Protein AF-0000000083109567 (afdb_homodimer)

pLDDT: mean 86.84, std 12.12, range [40.5, 98.56]

Sequence (406 aa):
MLMEVAERLFATRGIEAVTLREIQQAAGQSNTSVIRYHFGSRDGLIRALISYRQASLGADRREMLTSMREEGKEADPRAVVWLLARPLANSIAAGEMFAPFLARLVEDPRARSEYWPDHVDDDWTQEKLEELVDAALQDLPGRIRRGRTFQLYVSLINTLAAAARSGHGLSEAQLHNYVDTWVGMLTAPVSYETRALIADDDDMLMEVAERLFATRGIEAVTLREIQQAAGQSNTSVIRYHFGSRDGLIRALISYRQASLGADRREMLTSMREEGKEADPRAVVWLLARPLANSIAAGEMFAPFLARLVEDPRARSEYWPDHVDDDWTQEKLEELVDAALQDLPGRIRRGRTFQLYVSLINTLAAAARSGHGLSEAQLHNYVDTWVGMLTAPVSYETRALIADDDD

Nearest PDB structures (foldseek):
  5fgl-assembly3_F  TM=7.789E-01  e=1.477E-04  Pseudomonas putida S16
  5fgl-assembly2_C  TM=7.084E-01  e=7.711E-05  Pseudomonas putida S16
  5fhp-assembly2_F  TM=7.593E-01  e=1.410E-04  Pseudomonas putida S16
  5d1r-assembly1_B  TM=5.651E-01  e=2.622E-03  Mycobacterium tuberculosis CDC1551
  6ho0-assembly1_A-2  TM=5.511E-01  e=1.330E-02  Mycobacterium tuberculosis H37Rv

InterPro domains:
  IPR001647 DNA-binding HTH domain, TetR-type [PF00440] (2-49)
  IPR009057 Homedomain-like superfamily [SSF46689] (2-66)

Secondary structure (DSSP, 8-state):
-HHHHHHHHHHHH-TTT--HHHHHHHTT-S-HHHHHHHHSSHHHHHHHHHHHHHHHHHHHHHHHHHHHHHTT-TT-HHHHHHHHHHHHHHHHHT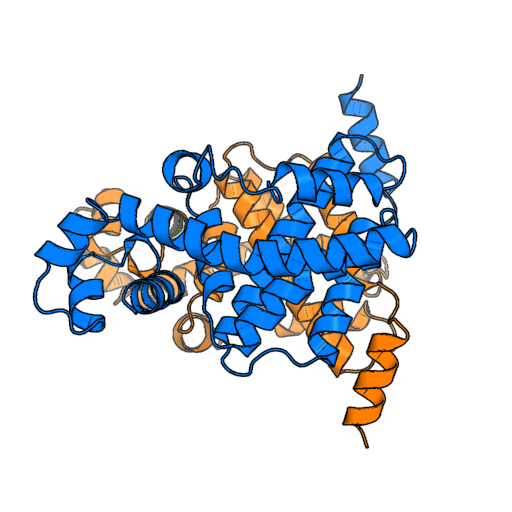T--HHHHHHHHHHSTTIIIIIS-TT---S--HHHHHHHHHHHS-S--HHHHHHHHHHHHHHHHHHHHHHHHHSS---HHHHHHHHHHHHHHHTPPPPHHHHHHHHHHH-/-HHHHHHHHHHHH-TTT--HHHHHHHTT---HHHHHHHHSSHHHHHHHHHHHHHHHHHHHHHHHHHHHHHTT-TT-HHHHHHHHHHHHHHHHHTT--HHHHHHHHHHSTTIIIIIS-TT---SS-HHHHHHHHHHHS-S--HHHHHHHHHHHHHHHHHHHHHHHHHSS---HHHHHHHHHHHHHHHTPPPPHHHHHHHHHHH-

Organism: NCBI:txid185642

Solvent-accessible surface area (backbone atoms only — not comparable to full-atom values): 21782 Å² total; per-residue (Å²): 105,62,61,59,47,41,38,45,45,31,34,72,62,31,66,86,62,55,50,65,67,57,40,29,56,74,53,69,42,85,57,63,61,54,54,40,69,74,33,61,44,67,65,40,42,50,31,50,44,51,52,56,52,47,52,57,45,40,55,54,40,51,56,52,49,52,53,32,53,75,68,68,32,58,53,34,44,58,53,46,50,45,57,65,45,49,54,56,51,49,38,37,73,70,69,46,42,57,46,31,30,48,44,52,38,73,68,34,84,56,27,78,74,70,40,51,66,87,64,63,77,52,81,72,33,76,61,49,55,47,49,40,52,49,54,30,37,72,95,62,57,68,72,57,47,52,52,45,52,50,46,48,52,51,29,52,37,45,46,51,14,51,34,48,71,67,69,79,52,76,53,70,41,56,50,41,46,52,48,31,22,52,37,19,26,64,68,30,67,81,45,70,69,29,51,58,46,49,59,55,66,79,98,104,61,60,58,47,39,38,44,46,30,35,73,61,31,66,84,63,56,51,66,66,56,41,29,57,74,53,67,43,87,56,63,60,56,54,39,69,75,33,63,43,66,65,39,42,52,30,50,47,50,52,54,53,47,51,57,45,40,55,54,42,50,56,50,49,51,54,31,54,76,69,67,34,57,53,33,44,59,55,47,51,45,56,64,45,50,54,54,51,51,38,37,73,71,69,45,41,58,46,32,30,49,44,51,37,72,68,33,85,56,25,77,75,68,38,51,65,89,64,63,76,52,81,74,34,75,62,49,55,47,48,41,53,50,54,30,36,74,95,63,57,68,72,57,48,52,52,44,53,49,48,49,53,50,28,52,37,46,44,51,14,51,35,48,71,68,67,78,52,76,53,71,43,55,50,41,46,51,47,32,21,51,36,19,25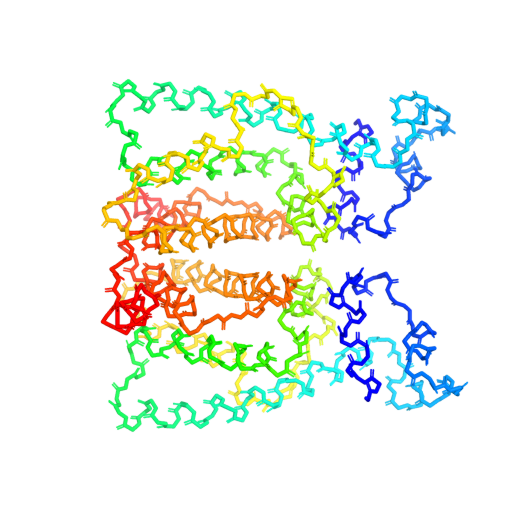,63,66,30,66,82,45,70,70,30,52,57,45,48,59,54,65,80,100

Structure (mmCIF, N/CA/C/O backbone):
data_AF-0000000083109567-model_v1
#
loop_
_entity.id
_entity.type
_entity.pdbx_description
1 polymer 'TetR family transcriptional regulator'
#
loop_
_atom_site.group_PDB
_atom_site.id
_atom_site.type_symbol
_atom_site.label_atom_id
_atom_site.label_alt_id
_atom_site.label_comp_id
_atom_site.label_asym_id
_atom_site.label_entity_id
_atom_site.label_seq_id
_atom_site.pdbx_PDB_ins_code
_atom_site.Cartn_x
_atom_site.Cartn_y
_atom_site.Cartn_z
_atom_site.occupancy
_atom_site.B_iso_or_equiv
_atom_site.auth_seq_id
_atom_site.auth_comp_id
_atom_site.auth_asym_id
_atom_site.auth_atom_id
_atom_site.pdbx_PDB_model_num
ATOM 1 N N . MET A 1 1 ? -23.188 12.992 8.203 1 82.56 1 MET A N 1
ATOM 2 C CA . MET A 1 1 ? -22.875 12.742 9.602 1 82.56 1 MET A CA 1
ATOM 3 C C . MET A 1 1 ? -21.422 13.102 9.914 1 82.56 1 MET A C 1
ATOM 5 O O . MET A 1 1 ? -20.578 13.109 9.016 1 82.56 1 MET A O 1
ATOM 9 N N . LEU A 1 2 ? -21.203 13.57 11.094 1 87.31 2 LEU A N 1
ATOM 10 C CA . LEU A 1 2 ? -19.906 14.055 11.562 1 87.31 2 LEU A CA 1
ATOM 11 C C . LEU A 1 2 ? -18.812 13.031 11.273 1 87.31 2 LEU A C 1
ATOM 13 O O . LEU A 1 2 ? -17.734 13.391 10.789 1 87.31 2 LEU A O 1
ATOM 17 N N . MET A 1 3 ? -19.203 11.82 11.445 1 90.31 3 MET A N 1
ATOM 18 C CA . MET A 1 3 ? -18.219 10.758 11.273 1 90.31 3 MET A CA 1
ATOM 19 C C . MET A 1 3 ? -17.797 10.625 9.812 1 90.31 3 MET A C 1
ATOM 21 O O . MET A 1 3 ? -16.625 10.391 9.516 1 90.31 3 MET A O 1
ATOM 25 N N . GLU A 1 4 ? -18.766 10.789 8.953 1 93.94 4 GLU A N 1
ATOM 26 C CA . GLU A 1 4 ? -18.469 10.688 7.523 1 93.94 4 GLU A CA 1
ATOM 27 C C . GLU A 1 4 ? -17.625 11.859 7.047 1 93.94 4 GLU A C 1
ATOM 29 O O . GLU A 1 4 ? -16.734 11.688 6.207 1 93.94 4 GLU A O 1
ATOM 34 N N . VAL A 1 5 ? -17.922 12.984 7.594 1 94.69 5 VAL A N 1
ATOM 35 C CA . VAL A 1 5 ? -17.141 14.172 7.277 1 94.69 5 VAL A CA 1
ATOM 36 C C . VAL A 1 5 ? -15.703 14 7.785 1 94.69 5 VAL A C 1
ATOM 38 O O . VAL A 1 5 ? -14.742 14.266 7.059 1 94.69 5 VAL A O 1
ATOM 41 N N . ALA A 1 6 ? -15.562 13.555 9.047 1 95.25 6 ALA A N 1
ATOM 42 C CA . ALA A 1 6 ? -14.242 13.289 9.633 1 95.25 6 ALA A CA 1
ATOM 43 C C . ALA A 1 6 ? -13.469 12.266 8.805 1 95.25 6 ALA A C 1
ATOM 45 O O . ALA A 1 6 ? -12.297 12.469 8.5 1 95.25 6 ALA A O 1
ATOM 46 N N . GLU A 1 7 ? -14.188 11.203 8.43 1 96.12 7 GLU A N 1
ATOM 47 C CA . GLU A 1 7 ? -13.586 10.148 7.613 1 96.12 7 GLU A CA 1
ATOM 48 C C . GLU A 1 7 ? -13 10.719 6.324 1 96.12 7 GLU A C 1
ATOM 50 O O . GLU A 1 7 ? -11.852 10.422 5.98 1 96.12 7 GLU A O 1
ATOM 55 N N . ARG A 1 8 ? -13.758 11.539 5.668 1 95.19 8 ARG A N 1
ATOM 56 C CA . ARG A 1 8 ? -13.328 12.117 4.398 1 95.19 8 ARG A CA 1
ATOM 57 C C . ARG A 1 8 ? -12.133 13.047 4.59 1 95.19 8 ARG A C 1
ATOM 59 O O . ARG A 1 8 ? -11.188 13.008 3.807 1 95.19 8 ARG A O 1
ATOM 66 N N . LEU A 1 9 ? -12.164 13.836 5.594 1 94.38 9 LEU A N 1
ATOM 67 C CA . LEU A 1 9 ? -11.07 14.773 5.855 1 94.38 9 LEU A CA 1
ATOM 68 C C . LEU A 1 9 ? -9.789 14.031 6.223 1 94.38 9 LEU A C 1
ATOM 70 O O . LEU A 1 9 ? -8.727 14.328 5.688 1 94.38 9 LEU A O 1
ATOM 74 N N . PHE A 1 10 ? -9.906 13.008 7.094 1 92.62 10 PHE A N 1
ATOM 75 C CA . PHE A 1 10 ? -8.742 12.203 7.473 1 92.62 10 PHE A CA 1
ATOM 76 C C . PHE A 1 10 ? -8.172 11.477 6.266 1 92.62 10 PHE A C 1
ATOM 78 O O . PHE A 1 10 ? -6.953 11.414 6.086 1 92.62 10 PHE A O 1
ATOM 85 N N . ALA A 1 11 ? -9.031 10.969 5.465 1 92.81 11 ALA A N 1
ATOM 86 C CA . ALA A 1 11 ? -8.625 10.188 4.297 1 92.81 11 ALA A CA 1
ATOM 87 C C . ALA A 1 11 ? -7.918 11.07 3.268 1 92.81 11 ALA A C 1
ATOM 89 O O . ALA A 1 11 ? -6.961 10.625 2.621 1 92.81 11 ALA A O 1
ATOM 90 N N . THR A 1 12 ? -8.375 12.305 3.121 1 89.81 12 THR A N 1
ATOM 91 C CA . THR A 1 12 ? -7.902 13.148 2.023 1 89.81 12 THR A CA 1
ATOM 92 C C . THR A 1 12 ? -6.719 14 2.463 1 89.81 12 THR A C 1
ATOM 94 O O . THR A 1 12 ? -5.77 14.195 1.7 1 89.81 12 THR A O 1
ATOM 97 N N . ARG A 1 13 ? -6.68 14.406 3.746 1 87.69 13 ARG A N 1
ATOM 98 C CA . ARG A 1 13 ? -5.676 15.375 4.168 1 87.69 13 ARG A CA 1
ATOM 99 C C . ARG A 1 13 ? -4.672 14.742 5.125 1 87.69 13 ARG A C 1
ATOM 101 O O . ARG A 1 13 ? -3.604 15.305 5.375 1 87.69 13 ARG A O 1
ATOM 108 N N . GLY A 1 14 ? -5.012 13.57 5.59 1 87.81 14 GLY A N 1
ATOM 109 C CA . GLY A 1 14 ? -4.164 12.945 6.59 1 87.81 14 GLY A CA 1
ATOM 110 C C . GLY A 1 14 ? -4.637 13.188 8.008 1 87.81 14 GLY A C 1
ATOM 111 O O . GLY A 1 14 ? -5.18 14.25 8.32 1 87.81 14 GLY A O 1
ATOM 112 N N . ILE A 1 15 ? -4.363 12.32 8.875 1 87.12 15 ILE A N 1
ATOM 113 C CA . ILE A 1 15 ? -4.859 12.312 10.25 1 87.12 15 ILE A CA 1
ATOM 114 C C . ILE A 1 15 ? -4.219 13.453 11.031 1 87.12 15 ILE A C 1
ATOM 116 O O . ILE A 1 15 ? -4.898 14.156 11.781 1 87.12 15 ILE A O 1
ATOM 120 N N . GLU A 1 16 ? -2.947 13.703 10.82 1 83.88 16 GLU A N 1
ATOM 121 C CA . GLU A 1 16 ? -2.223 14.711 11.586 1 83.88 16 GLU A CA 1
ATOM 122 C C . GLU A 1 16 ? -2.588 16.125 11.125 1 83.88 16 GLU A C 1
ATOM 124 O O . GLU A 1 16 ? -2.521 17.078 11.906 1 83.88 16 GLU A O 1
ATOM 129 N N . ALA A 1 17 ? -3.059 16.188 9.984 1 85.56 17 ALA A N 1
ATOM 130 C CA . ALA A 1 17 ? -3.262 17.516 9.383 1 85.56 17 ALA A CA 1
ATOM 131 C C . ALA A 1 17 ? -4.648 18.062 9.711 1 85.56 17 ALA A C 1
ATOM 133 O O . ALA A 1 17 ? -4.918 19.25 9.516 1 85.56 17 ALA A O 1
ATOM 134 N N . VAL A 1 18 ? -5.598 17.203 10.211 1 91.06 18 VAL A N 1
ATOM 135 C CA . VAL A 1 18 ? -6.992 17.594 10.391 1 91.06 18 VAL A CA 1
ATOM 136 C C . VAL A 1 18 ? -7.27 17.844 11.867 1 91.06 18 VAL A C 1
ATOM 138 O O . VAL A 1 18 ? -6.918 17.031 12.727 1 91.06 18 VAL A O 1
ATOM 141 N N . THR A 1 19 ? -7.891 18.969 12.164 1 90.44 19 THR A N 1
ATOM 142 C CA . THR A 1 19 ? -8.242 19.312 13.539 1 90.44 19 THR A CA 1
ATOM 143 C C . THR A 1 19 ? -9.727 19.078 13.797 1 90.44 19 THR A C 1
ATOM 145 O O . THR A 1 19 ? -10.516 18.953 12.859 1 90.44 19 THR A O 1
ATOM 148 N N . LEU A 1 20 ? -10.055 19.016 15.078 1 90.44 20 LEU A N 1
ATOM 149 C CA . LEU A 1 20 ? -11.453 18.859 15.469 1 90.44 20 LEU A CA 1
ATOM 150 C C . LEU A 1 20 ? -12.281 20.062 15 1 90.44 20 LEU A C 1
ATOM 152 O O . LEU A 1 20 ? -13.43 19.891 14.578 1 90.44 20 LEU A O 1
ATOM 156 N N . ARG A 1 21 ? -11.695 21.25 15.07 1 89.62 21 ARG A N 1
ATOM 157 C CA . ARG A 1 21 ? -12.375 22.469 14.641 1 89.62 21 ARG A CA 1
ATOM 158 C C . ARG A 1 21 ? -12.711 22.406 13.156 1 89.62 21 ARG A C 1
ATOM 160 O O . ARG A 1 21 ? -13.812 22.781 12.75 1 89.62 21 ARG A O 1
ATOM 167 N N . GLU A 1 22 ? -11.805 21.953 12.367 1 91.69 22 GLU A N 1
ATOM 168 C CA . GLU A 1 22 ? -12.023 21.828 10.93 1 91.69 22 GLU A CA 1
ATOM 169 C C . GLU A 1 22 ? -13.141 20.844 10.617 1 91.69 22 GLU A C 1
ATOM 171 O O . GLU A 1 22 ? -13.953 21.062 9.719 1 91.69 22 GLU A O 1
ATOM 176 N N . ILE A 1 23 ? -13.172 19.719 11.328 1 93.38 23 ILE A N 1
ATOM 177 C CA . ILE A 1 23 ? -14.211 18.703 11.141 1 93.38 23 ILE A CA 1
ATOM 178 C C . ILE A 1 23 ? -15.57 19.297 11.492 1 93.38 23 ILE A C 1
ATOM 180 O O . ILE A 1 23 ? -16.547 19.109 10.758 1 93.38 23 ILE A O 1
ATOM 184 N N . GLN A 1 24 ? -15.578 20.016 12.516 1 90.5 24 GLN A N 1
ATOM 185 C CA . GLN A 1 24 ? -16.797 20.656 12.969 1 90.5 24 GLN A CA 1
ATOM 186 C C . GLN A 1 24 ? -17.328 21.641 11.922 1 90.5 24 GLN A C 1
ATOM 188 O O . GLN A 1 24 ? -18.516 21.656 11.609 1 90.5 24 GLN A O 1
ATOM 193 N N . GLN A 1 25 ? -16.438 22.422 11.477 1 91.62 25 GLN A N 1
ATOM 194 C CA . GLN A 1 25 ? -16.797 23.422 10.477 1 91.62 25 GLN A CA 1
ATOM 195 C C . GLN A 1 25 ? -17.297 22.766 9.195 1 91.62 25 GLN A C 1
ATOM 197 O O . GLN A 1 25 ? -18.312 23.172 8.648 1 91.62 25 GLN A O 1
ATOM 202 N N . ALA A 1 26 ? -16.656 21.797 8.836 1 92.56 26 ALA A N 1
ATOM 203 C CA . ALA A 1 26 ? -17.016 21.109 7.605 1 92.56 26 ALA A CA 1
ATOM 204 C C . ALA A 1 26 ? -18.359 20.375 7.762 1 92.56 26 ALA A C 1
ATOM 206 O O . ALA A 1 26 ? -19.094 20.219 6.789 1 92.56 26 ALA A O 1
ATOM 207 N N . ALA A 1 27 ? -18.625 19.922 8.969 1 91.38 27 ALA A N 1
ATOM 208 C CA . ALA A 1 27 ? -19.859 19.203 9.242 1 91.38 27 ALA A CA 1
ATOM 209 C C . ALA A 1 27 ? -21.016 20.156 9.461 1 91.38 27 ALA A C 1
ATOM 211 O O . ALA A 1 27 ? -22.156 19.734 9.633 1 91.38 27 ALA A O 1
ATOM 212 N N . GLY A 1 28 ? -20.703 21.406 9.445 1 88 28 GLY A N 1
ATOM 213 C CA . GLY A 1 28 ? -21.734 22.406 9.664 1 88 28 GLY A CA 1
ATOM 214 C C . GLY A 1 28 ? -22.234 22.438 11.094 1 88 28 GLY A C 1
ATOM 215 O O . GLY A 1 28 ? -23.406 22.75 11.344 1 88 28 GLY A O 1
ATOM 216 N N . GLN A 1 29 ? -21.438 21.938 11.883 1 78.81 29 GLN A N 1
ATOM 217 C CA . GLN A 1 29 ? -21.812 21.938 13.289 1 78.81 29 GLN A CA 1
ATOM 218 C C . GLN A 1 29 ? -21.312 23.203 13.992 1 78.81 29 GLN A C 1
ATOM 220 O O . GLN A 1 29 ? -20.125 23.531 13.906 1 78.81 29 GLN A O 1
ATOM 225 N N . SER A 1 30 ? -22.156 23.906 14.398 1 68.12 30 SER A N 1
ATOM 226 C CA . SER A 1 30 ? -21.797 25.188 15 1 68.12 30 SER A CA 1
ATOM 227 C C . SER A 1 30 ? -21.25 25 16.406 1 68.12 30 SER A C 1
ATOM 229 O O . SER A 1 30 ? -20.484 25.828 16.891 1 68.12 30 SER A O 1
ATOM 231 N N . ASN A 1 31 ? -21.656 23.891 16.984 1 67.19 31 ASN A N 1
ATOM 232 C CA . ASN A 1 31 ? -21.281 23.766 18.391 1 67.19 31 ASN A CA 1
ATOM 233 C C . ASN A 1 31 ? -20.203 22.703 18.594 1 67.19 31 ASN A C 1
ATOM 235 O O . ASN A 1 31 ? -20.469 21.516 18.5 1 67.19 31 ASN A O 1
ATOM 239 N N . THR A 1 32 ? -18.969 23.109 18.75 1 64.12 32 THR A N 1
ATOM 240 C CA . THR A 1 32 ? -17.828 22.25 19.016 1 64.12 32 THR A CA 1
ATOM 241 C C . THR A 1 32 ? -18.062 21.391 20.266 1 64.12 32 THR A C 1
ATOM 243 O O . THR A 1 32 ? -17.516 20.297 20.391 1 64.12 32 THR A O 1
ATOM 246 N N . SER A 1 33 ? -18.906 21.922 21.016 1 71.62 33 SER A N 1
ATOM 247 C CA . SER A 1 33 ? -19.156 21.25 22.297 1 71.62 33 SER A CA 1
ATOM 248 C C . SER A 1 33 ? -19.797 19.891 22.078 1 71.62 33 SER A C 1
ATOM 250 O O . SER A 1 33 ? -19.609 18.984 22.891 1 71.62 33 SER A O 1
ATOM 252 N N . VAL A 1 34 ? -20.359 19.797 21.031 1 73.94 34 VAL A N 1
ATOM 253 C CA . VAL A 1 34 ? -21.078 18.562 20.781 1 73.94 34 VAL A CA 1
ATOM 254 C C . VAL A 1 34 ? -20.078 17.438 20.469 1 73.94 34 VAL A C 1
ATOM 256 O O . VAL A 1 34 ? -20.203 16.328 21 1 73.94 34 VAL A O 1
ATOM 259 N N . ILE A 1 35 ? -19.047 17.688 19.734 1 77.44 35 ILE A N 1
ATOM 260 C CA . ILE A 1 35 ? -18.047 16.688 19.375 1 77.44 35 ILE A CA 1
ATOM 261 C C . ILE A 1 35 ? -17.234 16.312 20.609 1 77.44 35 ILE A C 1
ATOM 263 O O . ILE A 1 35 ? -16.984 15.133 20.875 1 77.44 35 ILE A O 1
ATOM 267 N N . ARG A 1 36 ? -16.875 17.359 21.297 1 80.12 36 ARG A N 1
ATOM 268 C CA . ARG A 1 36 ? -16.125 17.109 22.516 1 80.12 36 ARG A CA 1
ATOM 269 C C . ARG A 1 36 ? -16.953 16.312 23.531 1 80.12 36 ARG A C 1
ATOM 271 O O . ARG A 1 36 ? -16.406 15.469 24.234 1 80.12 36 ARG A O 1
ATOM 278 N N . TYR A 1 37 ? -18.125 16.641 23.562 1 82.12 37 TYR A N 1
ATOM 279 C CA . TYR A 1 37 ? -19.016 15.969 24.5 1 82.12 37 TYR A CA 1
ATOM 280 C C . TYR A 1 37 ? -19.203 14.5 24.125 1 82.12 37 TYR A C 1
ATOM 282 O O . TYR A 1 37 ? -19.141 13.625 24.984 1 82.12 37 TYR A O 1
ATOM 290 N N . HIS A 1 38 ? -19.266 14.289 22.875 1 85.5 38 HIS A N 1
ATOM 291 C CA . HIS A 1 38 ? -19.594 12.938 22.438 1 85.5 38 HIS A CA 1
ATOM 292 C C . HIS A 1 38 ? -18.328 12.078 22.312 1 85.5 38 HIS A C 1
ATOM 294 O O . HIS A 1 38 ? -18.344 10.898 22.641 1 85.5 38 HIS A O 1
ATOM 300 N N . PHE A 1 39 ? -17.203 12.758 21.891 1 89.56 39 PHE A N 1
ATOM 301 C CA . PHE A 1 39 ? -16.031 11.945 21.578 1 89.56 39 PHE A CA 1
ATOM 302 C C . PHE A 1 39 ? -14.867 12.281 22.484 1 89.56 39 PHE A C 1
ATOM 304 O O . PHE A 1 39 ? -13.906 11.516 22.594 1 89.56 39 PHE A O 1
ATOM 311 N N . GLY A 1 40 ? -14.984 13.422 23.188 1 86.75 40 GLY A N 1
ATOM 312 C CA . GLY A 1 40 ? -13.945 13.852 24.109 1 86.75 40 GLY A CA 1
ATOM 313 C C . GLY A 1 40 ? -12.758 14.477 23.422 1 86.75 40 GLY A C 1
ATOM 314 O O . GLY A 1 40 ? -12.406 15.633 23.688 1 86.75 40 GLY A O 1
ATOM 315 N N . SER A 1 41 ? -12.117 13.719 22.562 1 88.81 41 SER A N 1
ATOM 316 C CA . SER A 1 41 ? -10.898 14.164 21.891 1 88.81 41 SER A CA 1
ATOM 317 C C . SER A 1 41 ? -10.883 13.711 20.422 1 88.81 41 SER A C 1
ATOM 319 O O . SER A 1 41 ? -11.758 12.953 20 1 88.81 41 SER A O 1
ATOM 321 N N . ARG A 1 42 ? -9.961 14.25 19.703 1 89.38 42 ARG A N 1
ATOM 322 C CA . ARG A 1 42 ? -9.766 13.828 18.312 1 89.38 42 ARG A CA 1
ATOM 323 C C . ARG A 1 42 ? -9.484 12.328 18.234 1 89.38 42 ARG A C 1
ATOM 325 O O . ARG A 1 42 ? -10 11.648 17.359 1 89.38 42 ARG A O 1
ATOM 332 N N . ASP A 1 43 ? -8.703 11.875 19.219 1 88.69 43 ASP A N 1
ATOM 333 C CA . ASP A 1 43 ? -8.422 10.445 19.281 1 88.69 43 ASP A CA 1
ATOM 334 C C . ASP A 1 43 ? -9.688 9.641 19.547 1 88.69 43 ASP A C 1
ATOM 336 O O . ASP A 1 43 ? -9.883 8.57 18.969 1 88.69 43 ASP A O 1
ATOM 340 N N . GLY A 1 44 ? -10.422 10.141 20.406 1 89.81 44 GLY A N 1
ATOM 341 C CA . GLY A 1 44 ? -11.695 9.5 20.672 1 89.81 44 GLY A CA 1
ATOM 342 C C . GLY A 1 44 ? -12.578 9.414 19.438 1 89.81 44 GLY A C 1
ATOM 343 O O . GLY A 1 44 ? -13.258 8.406 19.219 1 89.81 44 GLY A O 1
ATOM 344 N N . LEU A 1 45 ? -12.648 10.5 18.656 1 91.81 45 LEU A N 1
ATOM 345 C CA . LEU A 1 45 ? -13.406 10.516 17.406 1 91.81 45 LEU A CA 1
ATOM 346 C C . LEU A 1 45 ? -12.867 9.477 16.438 1 91.81 45 LEU A C 1
ATOM 348 O O . LEU A 1 45 ? -13.641 8.773 15.773 1 91.81 45 LEU A O 1
ATOM 352 N N . ILE A 1 46 ? -11.562 9.344 16.328 1 91.31 46 ILE A N 1
ATOM 353 C CA . ILE A 1 46 ? -10.922 8.383 15.438 1 91.31 46 ILE A CA 1
ATOM 354 C C . ILE A 1 46 ? -11.305 6.965 15.852 1 91.31 46 ILE A C 1
ATOM 356 O O . ILE A 1 46 ? -11.695 6.152 15.008 1 91.31 46 ILE A O 1
ATOM 360 N N . ARG A 1 47 ? -11.234 6.68 17.094 1 89.31 47 ARG A N 1
ATOM 361 C CA . ARG A 1 47 ? -11.609 5.359 17.594 1 89.31 47 ARG A CA 1
ATOM 362 C C . ARG A 1 47 ? -13.07 5.051 17.281 1 89.31 47 ARG A C 1
ATOM 364 O O . ARG A 1 47 ? -13.398 3.934 16.875 1 89.31 47 ARG A O 1
ATOM 371 N N . ALA A 1 48 ? -13.906 6.043 17.469 1 90.06 48 ALA A N 1
ATOM 372 C CA . ALA A 1 48 ? -15.328 5.871 17.188 1 90.06 48 ALA A CA 1
ATOM 373 C C . ALA A 1 48 ? -15.562 5.605 15.703 1 90.06 48 ALA A C 1
ATOM 375 O O . ALA A 1 48 ? -16.406 4.781 15.336 1 90.06 48 ALA A O 1
ATOM 376 N N . LEU A 1 49 ? -14.852 6.297 14.875 1 91.56 49 LEU A N 1
ATOM 377 C CA . LEU A 1 49 ? -14.945 6.125 13.43 1 91.56 49 LEU A CA 1
ATOM 378 C C . LEU A 1 49 ? -14.531 4.719 13.016 1 91.56 49 LEU A C 1
ATOM 380 O O . LEU A 1 49 ? -15.211 4.078 12.211 1 91.56 49 LEU A O 1
ATOM 384 N N . ILE A 1 50 ? -13.453 4.219 13.57 1 89.88 50 ILE A N 1
ATOM 385 C CA . ILE A 1 50 ? -12.977 2.867 13.281 1 89.88 50 ILE A CA 1
ATOM 386 C C . ILE A 1 50 ? -14.039 1.85 13.695 1 89.88 50 ILE A C 1
ATOM 388 O O . ILE A 1 50 ? -14.391 0.965 12.914 1 89.88 50 ILE A O 1
ATOM 392 N N . SER A 1 51 ? -14.523 2.027 14.867 1 87.56 51 SER A N 1
ATOM 393 C CA . SER A 1 51 ? -15.539 1.112 15.383 1 87.56 51 SER A CA 1
ATOM 394 C C . SER A 1 51 ? -16.781 1.109 14.492 1 87.56 51 SER A C 1
ATOM 396 O O . SER A 1 51 ? -17.328 0.049 14.188 1 87.56 51 SER A O 1
ATOM 398 N N . TYR A 1 52 ? -17.188 2.264 14.117 1 88.31 52 TYR A N 1
ATOM 399 C CA . TYR A 1 52 ? -18.375 2.436 13.281 1 88.31 52 TYR A CA 1
ATOM 400 C C . TYR A 1 52 ? -18.203 1.713 11.945 1 88.31 52 TYR A C 1
ATOM 402 O O . TYR A 1 52 ? -19.078 0.938 11.539 1 88.31 52 TYR A O 1
ATOM 410 N N . ARG A 1 53 ? -17.156 1.907 11.273 1 90.88 53 ARG A N 1
ATOM 411 C CA . ARG A 1 53 ? -16.906 1.305 9.969 1 90.88 53 ARG A CA 1
ATOM 412 C C . ARG A 1 53 ? -16.641 -0.19 10.094 1 90.88 53 ARG A C 1
ATOM 414 O O . ARG A 1 53 ? -17.062 -0.98 9.258 1 90.88 53 ARG A O 1
ATOM 421 N N . GLN A 1 54 ? -15.914 -0.562 11.117 1 86.69 54 GLN A N 1
ATOM 422 C CA . GLN A 1 54 ? -15.641 -1.979 11.344 1 86.69 54 GLN A CA 1
ATOM 423 C C . GLN A 1 54 ? -16.938 -2.756 11.578 1 86.69 54 GLN A C 1
ATOM 425 O O . GLN A 1 54 ? -17.047 -3.912 11.172 1 86.69 54 GLN A O 1
ATOM 430 N N . ALA A 1 55 ? -17.859 -2.139 12.266 1 86.25 55 ALA A N 1
ATOM 431 C CA . ALA A 1 55 ? -19.141 -2.787 12.508 1 86.25 55 ALA A CA 1
ATOM 432 C C . ALA A 1 55 ? -19.859 -3.086 11.195 1 86.25 55 ALA A C 1
ATOM 434 O O . ALA A 1 55 ? -20.406 -4.18 11.016 1 86.25 55 ALA A O 1
ATOM 435 N N . SER A 1 56 ? -19.875 -2.098 10.312 1 87.62 56 SER A N 1
ATOM 436 C CA . SER A 1 56 ? -20.531 -2.283 9.023 1 87.62 56 SER A CA 1
ATOM 437 C C . SER A 1 56 ? -19.828 -3.344 8.188 1 87.62 56 SER A C 1
ATOM 439 O O . SER A 1 56 ? -20.469 -4.234 7.629 1 87.62 56 SER A O 1
ATOM 441 N N . LEU A 1 57 ? -18.547 -3.332 8.133 1 89 57 LEU A N 1
ATOM 442 C CA . LEU A 1 57 ? -17.75 -4.316 7.398 1 89 57 LEU A CA 1
ATOM 443 C C . LEU A 1 57 ? -17.906 -5.707 8.008 1 89 57 LEU A C 1
ATOM 445 O O . LEU A 1 57 ? -17.984 -6.703 7.285 1 89 57 LEU A O 1
ATOM 449 N N . GLY A 1 58 ? -17.938 -5.688 9.328 1 85.69 58 GLY A N 1
ATOM 450 C CA . GLY A 1 58 ? -18.047 -6.949 10.039 1 85.69 58 GLY A CA 1
ATOM 451 C C . GLY A 1 58 ? -19.344 -7.691 9.727 1 85.69 58 GLY A C 1
ATOM 452 O O . GLY A 1 58 ? -19.344 -8.922 9.602 1 85.69 58 GLY A O 1
ATOM 453 N N . ALA A 1 59 ? -20.422 -6.98 9.625 1 87.75 59 ALA A N 1
ATOM 454 C CA . ALA A 1 59 ? -21.703 -7.598 9.289 1 87.75 59 ALA A CA 1
ATOM 455 C C . ALA A 1 59 ? -21.641 -8.273 7.918 1 87.75 59 ALA A C 1
ATOM 457 O O . ALA A 1 59 ? -22.078 -9.414 7.762 1 87.75 59 ALA A O 1
ATOM 458 N N . ASP A 1 60 ? -21.047 -7.562 6.918 1 89.44 60 ASP A N 1
ATOM 459 C CA . ASP A 1 60 ? -20.875 -8.117 5.582 1 89.44 60 ASP A CA 1
ATOM 460 C C . ASP A 1 60 ? -20 -9.375 5.617 1 89.44 60 ASP A C 1
ATOM 462 O O . ASP A 1 60 ? -20.328 -10.383 4.996 1 89.44 60 ASP A O 1
ATOM 466 N N . ARG A 1 61 ? -18.969 -9.344 6.391 1 90.19 61 ARG A N 1
ATOM 467 C CA . ARG A 1 61 ? -18 -10.438 6.441 1 90.19 61 ARG A CA 1
ATOM 468 C C . ARG A 1 61 ? -18.609 -11.656 7.137 1 90.19 61 ARG A C 1
ATOM 470 O O . ARG A 1 61 ? -18.312 -12.797 6.766 1 90.19 61 ARG A O 1
ATOM 477 N N . ARG A 1 62 ? -19.391 -11.367 8.117 1 88.81 62 ARG A N 1
ATOM 478 C CA . ARG A 1 62 ? -20.031 -12.469 8.82 1 88.81 62 ARG A CA 1
ATOM 479 C C . ARG A 1 62 ? -20.953 -13.258 7.883 1 88.81 62 ARG A C 1
ATOM 481 O O . ARG A 1 62 ? -20.938 -14.484 7.887 1 88.81 62 ARG A O 1
ATOM 488 N N . GLU A 1 63 ? -21.703 -12.562 7.168 1 92.06 63 GLU A N 1
ATOM 489 C CA . GLU A 1 63 ? -22.578 -13.211 6.203 1 92.06 63 GLU A CA 1
ATOM 490 C C . GLU A 1 63 ? -21.781 -13.992 5.164 1 92.06 63 GLU A C 1
ATOM 492 O O . GLU A 1 63 ? -22.109 -15.133 4.848 1 92.06 63 GLU A O 1
ATOM 497 N N . MET A 1 64 ? -20.734 -13.438 4.688 1 92.69 64 MET A N 1
ATOM 498 C CA . MET A 1 64 ? -19.891 -14.07 3.682 1 92.69 64 MET A CA 1
ATOM 499 C C . MET A 1 64 ? -19.188 -15.297 4.258 1 92.69 64 MET A C 1
ATOM 501 O O . MET A 1 64 ? -19.047 -16.312 3.582 1 92.69 64 MET A O 1
ATOM 505 N N . LEU A 1 65 ? -18.766 -15.156 5.48 1 89.81 65 LEU A N 1
ATOM 506 C CA . LEU A 1 65 ? -18.062 -16.266 6.137 1 89.81 65 LEU A CA 1
ATOM 507 C C . LEU A 1 65 ? -19 -17.453 6.34 1 89.81 65 LEU A C 1
ATOM 509 O O . LEU A 1 65 ? -18.594 -18.594 6.172 1 89.81 65 LEU A O 1
ATOM 513 N N . THR A 1 66 ? -20.219 -17.141 6.727 1 92.56 66 THR A N 1
ATOM 514 C CA . THR A 1 66 ? -21.203 -18.203 6.891 1 92.56 66 THR A CA 1
ATOM 515 C C . THR A 1 66 ? -21.391 -18.984 5.59 1 92.56 66 THR A C 1
ATOM 517 O O . THR A 1 66 ? -21.344 -20.219 5.582 1 92.56 66 THR A O 1
ATOM 520 N N . SER A 1 67 ? -21.531 -18.266 4.535 1 94.12 67 SER A N 1
ATOM 521 C CA . SER A 1 67 ? -21.688 -18.891 3.227 1 94.12 67 SER A CA 1
ATOM 522 C C . SER A 1 67 ? -20.438 -19.688 2.85 1 94.12 67 SER A C 1
ATOM 524 O O . SER A 1 67 ? -20.547 -20.797 2.322 1 94.12 67 SER A O 1
ATOM 526 N N . MET A 1 68 ? -19.297 -19.141 3.131 1 92.38 68 MET A N 1
ATOM 527 C CA . MET A 1 68 ? -18.016 -19.797 2.85 1 92.38 68 MET A CA 1
ATOM 528 C C . MET A 1 68 ? -17.922 -21.125 3.578 1 92.38 68 MET A C 1
ATOM 530 O O . MET A 1 68 ? -17.453 -22.109 3.006 1 92.38 68 MET A O 1
ATOM 534 N N . ARG A 1 69 ? -18.312 -21.109 4.785 1 91.31 69 ARG A N 1
ATOM 535 C CA . ARG A 1 69 ? -18.266 -22.328 5.598 1 91.31 69 ARG A CA 1
ATOM 536 C C . ARG A 1 69 ? -19.25 -23.375 5.09 1 91.31 69 ARG A C 1
ATOM 538 O O . ARG A 1 69 ? -18.922 -24.547 5.008 1 91.31 69 ARG A O 1
ATOM 545 N N . GLU A 1 70 ? -20.406 -22.969 4.75 1 95.5 70 GLU A N 1
ATOM 546 C CA . GLU A 1 70 ? -21.422 -23.859 4.215 1 95.5 70 GLU A CA 1
ATOM 547 C C . GLU A 1 70 ? -20.953 -24.516 2.922 1 95.5 70 GLU A C 1
ATOM 549 O O . GLU A 1 70 ? -21.297 -25.672 2.65 1 95.5 70 GLU A O 1
ATOM 554 N N . GLU A 1 71 ? -20.141 -23.844 2.203 1 95.62 71 GLU A N 1
ATOM 555 C CA . GLU A 1 71 ? -19.656 -24.344 0.921 1 95.62 71 GLU A CA 1
ATOM 556 C C . GLU A 1 71 ? -18.328 -25.062 1.085 1 95.62 71 GLU A C 1
ATOM 558 O O . GLU A 1 71 ? -17.781 -25.594 0.116 1 95.62 71 GLU A O 1
ATOM 563 N N . GLY A 1 72 ? -17.75 -25.094 2.295 1 91.94 72 GLY A N 1
ATOM 564 C CA . GLY A 1 72 ? -16.469 -25.75 2.566 1 91.94 72 GLY A CA 1
ATOM 565 C C . GLY A 1 72 ? -15.297 -25.047 1.91 1 91.94 72 GLY A C 1
ATOM 566 O O . GLY A 1 72 ? -14.352 -25.688 1.468 1 91.94 72 GLY A O 1
ATOM 567 N N . LYS A 1 73 ? -15.359 -23.703 1.839 1 92.69 73 LYS A N 1
ATOM 568 C CA . LYS A 1 73 ? -14.367 -22.953 1.073 1 92.69 73 LYS A CA 1
ATOM 569 C C . LYS A 1 73 ? -13.438 -22.172 1.995 1 92.69 73 LYS A C 1
ATOM 571 O O . LYS A 1 73 ? -12.773 -21.234 1.561 1 92.69 73 LYS A O 1
ATOM 576 N N . GLU A 1 74 ? -13.359 -22.578 3.25 1 87.88 74 GLU A N 1
ATOM 577 C CA . GLU A 1 74 ? -12.555 -21.844 4.219 1 87.88 74 GLU A CA 1
ATOM 578 C C . GLU A 1 74 ? -11.062 -21.953 3.898 1 87.88 74 GLU A C 1
ATOM 580 O O . GLU A 1 74 ? -10.281 -21.078 4.266 1 87.88 74 GLU A O 1
ATOM 585 N N . ALA A 1 75 ? -10.688 -23.016 3.201 1 89.94 75 ALA A N 1
ATOM 586 C CA . ALA A 1 75 ? -9.273 -23.203 2.867 1 89.94 75 ALA A CA 1
ATOM 587 C C . ALA A 1 75 ? -8.984 -22.766 1.434 1 89.94 75 ALA A C 1
ATOM 589 O O . ALA A 1 75 ? -7.883 -22.969 0.928 1 89.94 75 ALA A O 1
ATOM 590 N N . ASP A 1 76 ? -9.969 -22.219 0.782 1 94.25 76 ASP A N 1
ATOM 591 C CA . ASP A 1 76 ? -9.805 -21.703 -0.577 1 94.25 76 ASP A CA 1
ATOM 592 C C . ASP A 1 76 ? -9.227 -20.297 -0.569 1 94.25 76 ASP A C 1
ATOM 594 O O . ASP A 1 76 ? -9.898 -19.344 -0.152 1 94.25 76 ASP A O 1
ATOM 598 N N . PRO A 1 77 ? -8.031 -20.156 -1.08 1 95.56 77 PRO A N 1
ATOM 599 C CA . PRO A 1 77 ? -7.395 -18.828 -1.053 1 95.56 77 PRO A CA 1
ATOM 600 C C . PRO A 1 77 ? -8.242 -17.766 -1.728 1 95.56 77 PRO A C 1
ATOM 602 O O . PRO A 1 77 ? -8.258 -16.609 -1.278 1 95.56 77 PRO A O 1
ATOM 605 N N . ARG A 1 78 ? -8.914 -18.125 -2.777 1 96.94 78 ARG A N 1
ATOM 606 C CA . ARG A 1 78 ? -9.719 -17.125 -3.469 1 96.94 78 ARG A CA 1
ATOM 607 C C . ARG A 1 78 ? -10.898 -16.672 -2.609 1 96.94 78 ARG A C 1
ATOM 609 O O . ARG A 1 78 ? -11.227 -15.492 -2.564 1 96.94 78 ARG A O 1
ATOM 616 N N . ALA A 1 79 ? -11.523 -17.609 -1.994 1 96 79 ALA A N 1
ATOM 617 C CA . ALA A 1 79 ? -12.633 -17.281 -1.108 1 96 79 ALA A CA 1
ATOM 618 C C . ALA A 1 79 ? -12.172 -16.375 0.027 1 96 79 ALA A C 1
ATOM 620 O O . ALA A 1 79 ? -12.859 -15.414 0.388 1 96 79 ALA A O 1
ATOM 621 N N . VAL A 1 80 ? -11.039 -16.641 0.57 1 94.69 80 VAL A N 1
ATOM 622 C CA . VAL A 1 80 ? -10.484 -15.852 1.669 1 94.69 80 VAL A CA 1
ATOM 623 C C . VAL A 1 80 ? -10.18 -14.438 1.188 1 94.69 80 VAL A C 1
ATOM 625 O O . VAL A 1 80 ? -10.57 -13.461 1.832 1 94.69 80 VAL A O 1
ATOM 628 N N . VAL A 1 81 ? -9.531 -14.312 0.055 1 96.81 81 VAL A N 1
ATOM 629 C CA . VAL A 1 81 ? -9.195 -13 -0.496 1 96.81 81 VAL A CA 1
ATOM 630 C C . VAL A 1 81 ? -10.469 -12.227 -0.8 1 96.81 81 VAL A C 1
ATOM 632 O O . VAL A 1 81 ? -10.555 -11.023 -0.531 1 96.81 81 VAL A O 1
ATOM 635 N N . TRP A 1 82 ? -11.414 -12.938 -1.391 1 96.94 82 TRP A N 1
ATOM 636 C CA . TRP A 1 82 ? -12.688 -12.297 -1.719 1 96.94 82 TRP A CA 1
ATOM 637 C C . TRP A 1 82 ? -13.359 -11.75 -0.466 1 96.94 82 TRP A C 1
ATOM 639 O O . TRP A 1 82 ? -13.883 -10.633 -0.473 1 96.94 82 TRP A O 1
ATOM 649 N N . LEU A 1 83 ? -13.328 -12.453 0.575 1 94.44 83 LEU A N 1
ATOM 650 C CA . LEU A 1 83 ? -13.906 -12.055 1.854 1 94.44 83 LEU A CA 1
ATOM 651 C C . LEU A 1 83 ? -13.242 -10.781 2.371 1 94.44 83 LEU A C 1
ATOM 653 O O . LEU A 1 83 ? -13.906 -9.93 2.973 1 94.44 83 LEU A O 1
ATOM 657 N N . LEU A 1 84 ? -12.023 -10.656 2.184 1 94.06 84 LEU A N 1
ATOM 658 C CA . LEU A 1 84 ? -11.273 -9.492 2.646 1 94.06 84 LEU A CA 1
ATOM 659 C C . LEU A 1 84 ? -11.508 -8.297 1.734 1 94.06 84 LEU A C 1
ATOM 661 O O . LEU A 1 84 ? -11.617 -7.16 2.207 1 94.06 84 LEU A O 1
ATOM 665 N N . ALA A 1 85 ? -11.672 -8.516 0.441 1 96.81 85 ALA A N 1
ATOM 666 C CA . ALA A 1 85 ? -11.656 -7.449 -0.56 1 96.81 85 ALA A CA 1
ATOM 667 C C . ALA A 1 85 ? -13.062 -6.914 -0.816 1 96.81 85 ALA A C 1
ATOM 669 O O . ALA A 1 85 ? -13.258 -5.703 -0.935 1 96.81 85 ALA A O 1
ATOM 670 N N . ARG A 1 86 ? -14.023 -7.758 -0.908 1 97.25 86 ARG A N 1
ATOM 671 C CA . ARG A 1 86 ? -15.344 -7.41 -1.422 1 97.25 86 ARG A CA 1
ATOM 672 C C . ARG A 1 86 ? -16.031 -6.379 -0.528 1 97.25 86 ARG A C 1
ATOM 674 O O . ARG A 1 86 ? -16.562 -5.383 -1.018 1 97.25 86 ARG A O 1
ATOM 681 N N . PRO A 1 87 ? -16 -6.535 0.802 1 95.31 87 PRO A N 1
ATOM 682 C CA . PRO A 1 87 ? -16.656 -5.531 1.643 1 95.31 87 PRO A CA 1
ATOM 683 C C . PRO A 1 87 ? -16.047 -4.141 1.492 1 95.31 87 PRO A C 1
ATOM 685 O O . PRO A 1 87 ? -16.766 -3.141 1.521 1 95.31 87 PRO A O 1
ATOM 688 N N . LEU A 1 88 ? -14.758 -4.109 1.36 1 95.69 88 LEU A N 1
ATOM 689 C CA . LEU A 1 88 ? -14.102 -2.822 1.153 1 95.69 88 LEU A CA 1
ATOM 690 C C . LEU A 1 88 ? -14.461 -2.24 -0.21 1 95.69 88 LEU A C 1
ATOM 692 O O . LEU A 1 88 ? -14.672 -1.032 -0.338 1 95.69 88 LEU A O 1
ATOM 696 N N . ALA A 1 89 ? -14.5 -3.117 -1.201 1 96.88 89 ALA A N 1
ATOM 697 C CA . ALA A 1 89 ? -14.93 -2.664 -2.523 1 96.88 89 ALA A CA 1
ATOM 698 C C . ALA A 1 89 ? -16.359 -2.121 -2.484 1 96.88 89 ALA A C 1
ATOM 700 O O . ALA A 1 89 ? -16.656 -1.115 -3.131 1 96.88 89 ALA A O 1
ATOM 701 N N . ASN A 1 90 ? -17.234 -2.758 -1.731 1 96.25 90 ASN A N 1
ATOM 702 C CA . ASN A 1 90 ? -18.594 -2.27 -1.557 1 96.25 90 ASN A CA 1
ATOM 703 C C . ASN A 1 90 ? -18.625 -0.894 -0.897 1 96.25 90 ASN A C 1
ATOM 705 O O . ASN A 1 90 ? -19.406 -0.03 -1.283 1 96.25 90 ASN A O 1
ATOM 709 N N . SER A 1 91 ? -17.781 -0.791 0.066 1 94.38 91 SER A N 1
ATOM 710 C CA . SER A 1 91 ? -17.672 0.499 0.74 1 94.38 91 SER A CA 1
ATOM 711 C C . SER A 1 91 ? -17.266 1.599 -0.238 1 94.38 91 SER A C 1
ATOM 713 O O . SER A 1 91 ? -17.812 2.703 -0.196 1 94.38 91 SER A O 1
ATOM 715 N N . ILE A 1 92 ? -16.359 1.344 -1.108 1 95.75 92 ILE A N 1
ATOM 716 C CA . ILE A 1 92 ? -15.922 2.295 -2.123 1 95.75 92 ILE A CA 1
ATOM 717 C C . ILE A 1 92 ? -17.078 2.633 -3.051 1 95.75 92 ILE A C 1
ATOM 719 O O . ILE A 1 92 ? -17.312 3.803 -3.373 1 95.75 92 ILE A O 1
ATOM 723 N N . ALA A 1 93 ? -17.781 1.635 -3.473 1 95.44 93 ALA A N 1
ATOM 724 C CA . ALA A 1 93 ? -18.938 1.835 -4.355 1 95.44 93 ALA A CA 1
ATOM 725 C C . ALA A 1 93 ? -20 2.707 -3.689 1 95.44 93 ALA A C 1
ATOM 727 O O . ALA A 1 93 ? -20.688 3.467 -4.359 1 95.44 93 ALA A O 1
ATOM 728 N N . ALA A 1 94 ? -20.078 2.633 -2.389 1 94.06 94 ALA A N 1
ATOM 729 C CA . ALA A 1 94 ? -21.047 3.414 -1.62 1 94.06 94 ALA A CA 1
ATOM 730 C C . ALA A 1 94 ? -20.562 4.844 -1.415 1 94.06 94 ALA A C 1
ATOM 732 O O . ALA A 1 94 ? -21.25 5.664 -0.807 1 94.06 94 ALA A O 1
ATOM 733 N N . GLY A 1 95 ? -19.375 5.133 -1.869 1 93.12 95 GLY A N 1
ATOM 734 C CA . GLY A 1 95 ? -18.828 6.48 -1.776 1 93.12 95 GLY A CA 1
ATOM 735 C C . GLY A 1 95 ? -18.094 6.738 -0.478 1 93.12 95 GLY A C 1
ATOM 736 O O . GLY A 1 95 ? -17.766 7.883 -0.162 1 93.12 95 GLY A O 1
ATOM 737 N N . GLU A 1 96 ? -17.812 5.676 0.286 1 94.44 96 GLU A N 1
ATOM 738 C CA . GLU A 1 96 ? -17.109 5.816 1.555 1 94.44 96 GLU A CA 1
ATOM 739 C C . GLU A 1 96 ? -15.602 5.965 1.333 1 94.44 96 GLU A C 1
ATOM 741 O O . GLU A 1 96 ? -15.07 5.5 0.322 1 94.44 96 GLU A O 1
ATOM 746 N N . MET A 1 97 ? -14.953 6.594 2.303 1 95.19 97 MET A N 1
ATOM 747 C CA . MET A 1 97 ? -13.516 6.824 2.223 1 95.19 97 MET A CA 1
ATOM 748 C C . MET A 1 97 ? -12.781 6.043 3.309 1 95.19 97 MET A C 1
ATOM 750 O O . MET A 1 97 ? -11.719 6.465 3.77 1 95.19 97 MET A O 1
ATOM 754 N N . PHE A 1 98 ? -13.375 4.941 3.629 1 95.06 98 PHE A N 1
ATOM 755 C CA . PHE A 1 98 ? -12.82 4.168 4.734 1 95.06 98 PHE A CA 1
ATOM 756 C C . PHE A 1 98 ? -11.492 3.535 4.344 1 95.06 98 PHE A C 1
ATOM 758 O O . PHE A 1 98 ? -10.547 3.525 5.137 1 95.06 98 PHE A O 1
ATOM 765 N N . ALA A 1 99 ? -11.367 3.004 3.111 1 94.38 99 ALA A N 1
ATOM 766 C CA . ALA A 1 99 ? -10.117 2.369 2.689 1 94.38 99 ALA A CA 1
ATOM 767 C C . ALA A 1 99 ? -8.961 3.365 2.705 1 94.38 99 ALA A C 1
ATOM 769 O O . ALA A 1 99 ? -7.926 3.113 3.32 1 94.38 99 ALA A O 1
ATOM 770 N N . PRO A 1 100 ? -9.18 4.551 2.129 1 94.31 100 PRO A N 1
ATOM 771 C CA . PRO A 1 100 ? -8.125 5.562 2.24 1 94.31 100 PRO A CA 1
ATOM 772 C C . PRO A 1 100 ? -7.824 5.949 3.688 1 94.31 100 PRO A C 1
ATOM 774 O O . PRO A 1 100 ? -6.668 6.168 4.047 1 94.31 100 PRO A O 1
ATOM 777 N N . PHE A 1 101 ? -8.867 6.031 4.484 1 94.19 101 PHE A N 1
ATOM 778 C CA . PHE A 1 101 ? -8.68 6.332 5.902 1 94.19 101 PHE A CA 1
ATOM 779 C C . PHE A 1 101 ? -7.855 5.246 6.582 1 94.19 101 PHE A C 1
ATOM 781 O O . PHE A 1 101 ? -6.926 5.547 7.332 1 94.19 101 PHE A O 1
ATOM 788 N N . LEU A 1 102 ? -8.141 3.977 6.312 1 91.69 102 LEU A N 1
ATOM 789 C CA . LEU A 1 102 ? -7.41 2.846 6.875 1 91.69 102 LEU A CA 1
ATOM 790 C C . LEU A 1 102 ? -5.949 2.875 6.441 1 91.69 102 LEU A C 1
ATOM 792 O O . LEU A 1 102 ? -5.055 2.602 7.246 1 91.69 102 LEU A O 1
ATOM 796 N N . ALA A 1 103 ? -5.73 3.184 5.195 1 91.88 103 ALA A N 1
ATOM 797 C CA . ALA A 1 103 ? -4.367 3.262 4.676 1 91.88 103 ALA A CA 1
ATOM 798 C C . ALA A 1 103 ? -3.549 4.301 5.438 1 91.88 103 ALA A C 1
ATOM 800 O O . ALA A 1 103 ? -2.383 4.062 5.762 1 91.88 103 ALA A O 1
ATOM 801 N N . ARG A 1 104 ? -4.195 5.418 5.793 1 89.56 104 ARG A N 1
ATOM 802 C CA . ARG A 1 104 ? -3.533 6.465 6.562 1 89.56 104 ARG A CA 1
ATOM 803 C C . ARG A 1 104 ? -3.27 6.016 7.996 1 89.56 104 ARG A C 1
ATOM 805 O O . ARG A 1 104 ? -2.215 6.309 8.562 1 89.56 104 ARG A O 1
ATOM 812 N N . LEU A 1 105 ? -4.195 5.324 8.5 1 86.69 105 LEU A N 1
ATOM 813 C CA . LEU A 1 105 ? -4.098 4.848 9.875 1 86.69 105 LEU A CA 1
ATOM 814 C C . LEU A 1 105 ? -2.936 3.875 10.031 1 86.69 105 LEU A C 1
ATOM 816 O O . LEU A 1 105 ? -2.16 3.977 10.984 1 86.69 105 LEU A O 1
ATOM 820 N N . VAL A 1 106 ? -2.793 2.99 9.109 1 81.19 106 VAL A N 1
ATOM 821 C CA . VAL A 1 106 ? -1.791 1.934 9.195 1 81.19 106 VAL A CA 1
ATOM 822 C C . VAL A 1 106 ? -0.396 2.527 9.016 1 81.19 106 VAL A C 1
ATOM 824 O O . VAL A 1 106 ? 0.593 1.96 9.484 1 81.19 106 VAL A O 1
ATOM 827 N N . GLU A 1 107 ? -0.33 3.588 8.383 1 81.25 107 GLU A N 1
ATOM 828 C CA . GLU A 1 107 ? 0.954 4.246 8.156 1 81.25 107 GLU A CA 1
ATOM 829 C C . GLU A 1 107 ? 1.398 5.02 9.398 1 81.25 107 GLU A C 1
ATOM 831 O O . GLU A 1 107 ? 2.578 5.348 9.539 1 81.25 107 GLU A O 1
ATOM 836 N N . ASP A 1 108 ? 0.402 5.34 10.156 1 74.56 108 ASP A N 1
ATOM 837 C CA . ASP A 1 108 ? 0.685 6.105 11.367 1 74.56 108 ASP A CA 1
ATOM 838 C C . ASP A 1 108 ? 1.271 5.215 12.461 1 74.56 108 ASP A C 1
ATOM 840 O O . ASP A 1 108 ? 0.636 4.25 12.891 1 74.56 108 ASP A O 1
ATOM 844 N N . PRO A 1 109 ? 2.467 5.504 12.852 1 67.56 109 PRO A N 1
ATOM 845 C CA . PRO A 1 109 ? 3.064 4.664 13.891 1 67.56 109 PRO A CA 1
ATOM 846 C C . PRO A 1 109 ? 2.221 4.605 15.156 1 67.56 109 PRO A C 1
ATOM 848 O O . PRO A 1 109 ? 2.316 3.641 15.922 1 67.56 109 PRO A O 1
ATOM 851 N N . ARG A 1 110 ? 1.391 5.621 15.352 1 66.06 110 ARG A N 1
ATOM 852 C CA . ARG A 1 110 ? 0.56 5.68 16.547 1 66.06 110 ARG A CA 1
ATOM 853 C C . ARG A 1 110 ? -0.665 4.781 16.422 1 66.06 110 ARG A C 1
ATOM 855 O O . ARG A 1 110 ? -1.322 4.465 17.406 1 66.06 110 ARG A O 1
ATOM 862 N N . ALA A 1 111 ? -1.006 4.496 15.172 1 67.25 111 ALA A N 1
ATOM 863 C CA . ALA A 1 111 ? -2.26 3.805 14.883 1 67.25 111 ALA A CA 1
ATOM 864 C C . ALA A 1 111 ? -2.359 2.502 15.672 1 67.25 111 ALA A C 1
ATOM 866 O O . ALA A 1 111 ? -3.387 2.223 16.297 1 67.25 111 ALA A O 1
ATOM 867 N N . ARG A 1 112 ? -1.383 1.743 15.664 1 61.53 112 ARG A N 1
ATOM 868 C CA . ARG A 1 112 ? -1.449 0.42 16.281 1 61.53 112 ARG A CA 1
ATOM 869 C C . ARG A 1 112 ? -1.586 0.525 17.797 1 61.53 112 ARG A C 1
ATOM 871 O O . ARG A 1 112 ? -2.172 -0.352 18.438 1 61.53 112 ARG A O 1
ATOM 878 N N . SER A 1 113 ? -1.124 1.529 18.281 1 61.31 113 SER A N 1
ATOM 879 C CA . SER A 1 113 ? -1.079 1.608 19.75 1 61.31 113 SER A CA 1
ATOM 880 C C . SER A 1 113 ? -2.215 2.471 20.281 1 61.31 113 SER A C 1
ATOM 882 O O . SER A 1 113 ? -2.73 2.211 21.375 1 61.31 113 SER A O 1
ATOM 884 N N . GLU A 1 114 ? -2.717 3.326 19.516 1 67.25 114 GLU A N 1
ATOM 885 C CA . GLU A 1 114 ? -3.564 4.352 20.109 1 67.25 114 GLU A CA 1
ATOM 886 C C . GLU A 1 114 ? -4.957 4.352 19.484 1 67.25 114 GLU A C 1
ATOM 888 O O . GLU A 1 114 ? -5.941 4.691 20.141 1 67.25 114 GLU A O 1
ATOM 893 N N . TYR A 1 115 ? -5.008 3.932 18.297 1 72.31 115 TYR A N 1
ATOM 894 C CA . TYR A 1 115 ? -6.266 4.18 17.594 1 72.31 115 TYR A CA 1
ATOM 895 C C . TYR A 1 115 ? -7.086 2.902 17.484 1 72.31 115 TYR A C 1
ATOM 897 O O . TYR A 1 115 ? -8.312 2.951 17.422 1 72.31 115 TYR A O 1
ATOM 905 N N . TRP A 1 116 ? -6.355 1.911 17.359 1 68.31 116 TRP A N 1
ATOM 906 C CA . TRP A 1 116 ? -7.113 0.683 17.141 1 68.31 116 TRP A CA 1
ATOM 907 C C . TRP A 1 116 ? -7.754 0.201 18.438 1 68.31 116 TRP A C 1
ATOM 909 O O . TRP A 1 116 ? -7.066 0.016 19.438 1 68.31 116 TRP A O 1
ATOM 919 N N . PRO A 1 117 ? -9.016 0.187 18.484 1 59.12 117 PRO A N 1
ATOM 920 C CA . PRO A 1 117 ? -9.695 -0.198 19.719 1 59.12 117 PRO A CA 1
ATOM 921 C C . PRO A 1 117 ? -9.328 -1.603 20.188 1 59.12 117 PRO A C 1
ATOM 923 O O . PRO A 1 117 ? -9.18 -2.512 19.359 1 59.12 117 PRO A O 1
ATOM 926 N N . ASP A 1 118 ? -8.602 -1.755 21.344 1 55.78 118 ASP A N 1
ATOM 927 C CA . ASP A 1 118 ? -8.281 -3.043 21.953 1 55.78 118 ASP A CA 1
ATOM 928 C C . ASP A 1 118 ? -9.453 -4.012 21.844 1 55.78 118 ASP A C 1
ATOM 930 O O . ASP A 1 118 ? -9.258 -5.219 21.703 1 55.78 118 ASP A O 1
ATOM 934 N N . HIS A 1 119 ? -10.602 -3.512 22.297 1 48.56 119 HIS A N 1
ATOM 935 C CA . HIS A 1 119 ? -11.766 -4.328 22.625 1 48.56 119 HIS A CA 1
ATOM 936 C C . HIS A 1 119 ? -12.719 -4.422 21.438 1 48.56 119 HIS A C 1
ATOM 938 O O . HIS A 1 119 ? -13.898 -4.75 21.609 1 48.56 119 HIS A O 1
ATOM 944 N N . VAL A 1 120 ? -12.32 -3.779 20.344 1 46 120 VAL A N 1
ATOM 945 C CA . VAL A 1 120 ? -13.461 -4.027 19.453 1 46 120 VAL A CA 1
ATOM 946 C C . VAL A 1 120 ? -13.805 -5.512 19.453 1 46 120 VAL A C 1
ATOM 948 O O . VAL A 1 120 ? -13 -6.344 19.031 1 46 120 VAL A O 1
ATOM 951 N N . ASP A 1 121 ? -14.375 -5.953 20.438 1 41.38 121 ASP A N 1
ATOM 952 C CA . ASP A 1 121 ? -15.039 -7.238 20.609 1 41.38 121 ASP A CA 1
ATOM 953 C C . ASP A 1 121 ? -15.531 -7.785 19.281 1 41.38 121 ASP A C 1
ATOM 955 O O . ASP A 1 121 ? -16.453 -8.609 19.234 1 41.38 121 ASP A O 1
ATOM 959 N N . ASP A 1 122 ? -15.328 -7.02 18.203 1 49.44 122 ASP A N 1
ATOM 960 C CA . ASP A 1 122 ? -15.977 -7.559 17 1 49.44 122 ASP A CA 1
ATOM 961 C C . ASP A 1 122 ? -15.242 -8.797 16.5 1 49.44 122 ASP A C 1
ATOM 963 O O . ASP A 1 122 ? -14.016 -8.891 16.609 1 49.44 122 ASP A O 1
ATOM 967 N N . ASP A 1 123 ? -15.984 -9.867 16.312 1 50.78 123 ASP A N 1
ATOM 968 C CA . ASP A 1 123 ? -15.719 -11.188 15.766 1 50.78 123 ASP A CA 1
ATOM 969 C C . ASP A 1 123 ? -14.688 -11.125 14.648 1 50.78 123 ASP A C 1
ATOM 971 O O . ASP A 1 123 ? -14.07 -12.141 14.305 1 50.78 123 ASP A O 1
ATOM 975 N N . TRP A 1 124 ? -14.617 -10.031 13.984 1 54.91 124 TRP A N 1
ATOM 976 C CA . TRP A 1 124 ? -13.672 -10.016 12.875 1 54.91 124 TRP A CA 1
ATOM 977 C C . TRP A 1 124 ? -12.398 -9.266 13.258 1 54.91 124 TRP A C 1
ATOM 979 O O . TRP A 1 124 ? -12.242 -8.086 12.93 1 54.91 124 TRP A O 1
ATOM 989 N N . THR A 1 125 ? -11.797 -9.828 14.32 1 58.88 125 THR A N 1
ATOM 990 C CA . THR A 1 125 ? -10.508 -9.312 14.773 1 58.88 125 THR A CA 1
ATOM 991 C C . THR A 1 125 ? -9.422 -9.586 13.742 1 58.88 125 THR A C 1
ATOM 993 O O . THR A 1 125 ? -9.586 -10.438 12.867 1 58.88 125 THR A O 1
ATOM 996 N N . GLN A 1 126 ? -8.508 -8.727 13.703 1 66 126 GLN A N 1
ATOM 997 C CA . GLN A 1 126 ? -7.297 -9.008 12.938 1 66 126 GLN A CA 1
ATOM 998 C C . GLN A 1 126 ? -6.871 -10.461 13.086 1 66 126 GLN A C 1
ATOM 1000 O O . GLN A 1 126 ? -6.445 -11.094 12.117 1 66 126 GLN A O 1
ATOM 1005 N N . GLU A 1 127 ? -7.23 -10.992 14.18 1 71.62 127 GLU A N 1
ATOM 1006 C CA . GLU A 1 127 ? -6.809 -12.359 14.477 1 71.62 127 GLU A CA 1
ATOM 1007 C C . GLU A 1 127 ? -7.617 -13.375 13.672 1 71.62 127 GLU A C 1
ATOM 1009 O O . GLU A 1 127 ? -7.062 -14.344 13.156 1 71.62 127 GLU A O 1
ATOM 1014 N N . LYS A 1 128 ? -8.914 -13.117 13.594 1 75.56 128 LYS A N 1
ATOM 1015 C CA . LYS A 1 128 ? -9.758 -14.031 12.836 1 75.56 128 LYS A CA 1
ATOM 1016 C C . LYS A 1 128 ? -9.398 -14.016 11.359 1 75.56 128 LYS A C 1
ATOM 1018 O O . LYS A 1 128 ? -9.352 -15.062 10.711 1 75.56 128 LYS A O 1
ATOM 1023 N N . LEU A 1 129 ? -9.156 -12.883 10.867 1 76.62 129 LEU A N 1
ATOM 1024 C CA . LEU A 1 129 ? -8.781 -12.758 9.461 1 76.62 129 LEU A CA 1
ATOM 1025 C C . LEU A 1 129 ? -7.426 -13.414 9.203 1 76.62 129 LEU A C 1
ATOM 1027 O O . LEU A 1 129 ? -7.238 -14.086 8.188 1 76.62 129 LEU A O 1
ATOM 1031 N N . GLU A 1 130 ? -6.59 -13.328 10.148 1 80.94 130 GLU A N 1
ATOM 1032 C CA . GLU A 1 130 ? -5.285 -13.977 10.039 1 80.94 130 GLU A CA 1
ATOM 1033 C C . GLU A 1 130 ? -5.414 -15.492 10.062 1 80.94 130 GLU A C 1
ATOM 1035 O O . GLU A 1 130 ? -4.691 -16.188 9.352 1 80.94 130 GLU A O 1
ATOM 1040 N N . GLU A 1 131 ? -6.336 -15.93 10.828 1 83.56 131 GLU A N 1
ATOM 1041 C CA . GLU A 1 131 ? -6.582 -17.375 10.891 1 83.56 131 GLU A CA 1
ATOM 1042 C C . GLU A 1 131 ? -7.086 -17.891 9.547 1 83.56 131 GLU A C 1
ATOM 1044 O O . GLU A 1 131 ? -6.695 -18.984 9.117 1 83.56 131 GLU A O 1
ATOM 1049 N N . LEU A 1 132 ? -7.926 -17.156 8.969 1 85.88 132 LEU A N 1
ATOM 1050 C CA . LEU A 1 132 ? -8.453 -17.547 7.664 1 85.88 132 LEU A CA 1
ATOM 1051 C C . LEU A 1 132 ? -7.348 -17.562 6.613 1 85.88 132 LEU A C 1
ATOM 1053 O O . LEU A 1 132 ? -7.258 -18.5 5.812 1 85.88 132 LEU A O 1
ATOM 1057 N N . VAL A 1 133 ? -6.516 -16.562 6.629 1 89.31 133 VAL A N 1
ATOM 1058 C CA . VAL A 1 133 ? -5.41 -16.484 5.684 1 89.31 133 VAL A CA 1
ATOM 1059 C C . VAL A 1 133 ? -4.449 -17.641 5.914 1 89.31 133 VAL A C 1
ATOM 1061 O O . VAL A 1 133 ? -3.994 -18.281 4.961 1 89.31 133 VAL A O 1
ATOM 1064 N N . ASP A 1 134 ? -4.285 -17.953 7.172 1 87 134 ASP A N 1
ATOM 1065 C CA . ASP A 1 134 ? -3.4 -19.062 7.52 1 87 134 ASP A CA 1
ATOM 1066 C C . ASP A 1 134 ? -3.941 -20.375 6.984 1 87 134 ASP A C 1
ATOM 1068 O O . ASP A 1 134 ? -3.182 -21.203 6.469 1 87 134 ASP A O 1
ATOM 1072 N N . ALA A 1 135 ? -5.16 -20.562 7.117 1 85.31 135 ALA A N 1
ATOM 1073 C CA . ALA A 1 135 ? -5.793 -21.797 6.672 1 85.31 135 ALA A CA 1
ATOM 1074 C C . ALA A 1 135 ? -5.703 -21.938 5.156 1 85.31 135 ALA A C 1
ATOM 1076 O O . ALA A 1 135 ? -5.621 -23.062 4.637 1 85.31 135 ALA A O 1
ATOM 1077 N N . ALA A 1 136 ? -5.684 -20.828 4.531 1 88.38 136 ALA A N 1
ATOM 1078 C CA . ALA A 1 136 ? -5.625 -20.828 3.074 1 88.38 136 ALA A CA 1
ATOM 1079 C C . ALA A 1 136 ? -4.195 -21.062 2.582 1 88.38 136 ALA A C 1
ATOM 1081 O O . ALA A 1 136 ? -3.98 -21.391 1.417 1 88.38 136 ALA A O 1
ATOM 1082 N N . LEU A 1 137 ? -3.352 -20.719 3.52 1 86.25 137 LEU A N 1
ATOM 1083 C CA . LEU A 1 137 ? -1.945 -20.891 3.17 1 86.25 137 LEU A CA 1
ATOM 1084 C C . LEU A 1 137 ? -1.462 -22.297 3.506 1 86.25 137 LEU A C 1
ATOM 1086 O O . LEU A 1 137 ? -1.92 -22.891 4.48 1 86.25 137 LEU A O 1
ATOM 1090 N N . GLN A 1 138 ? -1.156 -23.172 2.564 1 75.56 138 GLN A N 1
ATOM 1091 C CA . GLN A 1 138 ? -0.647 -24.547 2.701 1 75.56 138 GLN A CA 1
ATOM 1092 C C . GLN A 1 138 ? 0.333 -24.641 3.867 1 75.56 138 GLN A C 1
ATOM 1094 O O . GLN A 1 138 ? 0.189 -23.938 4.871 1 75.56 138 GLN A O 1
ATOM 1099 N N . ASP A 1 139 ? 1.195 -25.547 3.854 1 83.25 139 ASP A N 1
ATOM 1100 C CA . ASP A 1 139 ? 2.17 -25.891 4.883 1 83.25 139 ASP A CA 1
ATOM 1101 C C . ASP A 1 139 ? 3.457 -25.094 4.711 1 83.25 139 ASP A C 1
ATOM 1103 O O . ASP A 1 139 ? 4.535 -25.656 4.555 1 83.25 139 ASP A O 1
ATOM 1107 N N . LEU A 1 140 ? 3.221 -23.734 4.781 1 88.38 140 LEU A N 1
ATOM 1108 C CA . LEU A 1 140 ? 4.398 -22.875 4.711 1 88.38 140 LEU A CA 1
ATOM 1109 C C . LEU A 1 140 ? 4.969 -22.609 6.102 1 88.38 140 LEU A C 1
ATOM 1111 O O . LEU A 1 140 ? 4.223 -22.562 7.082 1 88.38 140 LEU A O 1
ATOM 1115 N N . PRO A 1 141 ? 6.301 -22.422 6.121 1 89 141 PRO A N 1
ATOM 1116 C CA . PRO A 1 141 ? 6.887 -22.016 7.402 1 89 141 PRO A CA 1
ATOM 1117 C C . PRO A 1 141 ? 6.285 -20.734 7.945 1 89 141 PRO A C 1
ATOM 1119 O O . PRO A 1 141 ? 5.883 -19.859 7.168 1 89 141 PRO A O 1
ATOM 1122 N N . GLY A 1 142 ? 6.223 -20.625 9.281 1 88.06 142 GLY A N 1
ATOM 1123 C CA . GLY A 1 142 ? 5.586 -19.516 9.961 1 88.06 142 GLY A CA 1
ATOM 1124 C C . GLY A 1 142 ? 6.102 -18.172 9.516 1 88.06 142 GLY A C 1
ATOM 1125 O O . GLY A 1 142 ? 5.316 -17.234 9.297 1 88.06 142 GLY A O 1
ATOM 1126 N N . ARG A 1 143 ? 7.355 -18.062 9.336 1 89 143 ARG A N 1
ATOM 1127 C CA . ARG A 1 143 ? 7.961 -16.797 8.938 1 89 143 ARG A CA 1
ATOM 1128 C C . ARG A 1 143 ? 7.48 -16.375 7.547 1 89 143 ARG A C 1
ATOM 1130 O O . ARG A 1 143 ? 7.238 -15.188 7.305 1 89 143 ARG A O 1
ATOM 1137 N N . ILE A 1 144 ? 7.355 -17.328 6.684 1 92.69 144 ILE A N 1
ATOM 1138 C CA . ILE A 1 144 ? 6.891 -17.062 5.328 1 92.69 144 ILE A CA 1
ATOM 1139 C C . ILE A 1 144 ? 5.422 -16.641 5.359 1 92.69 144 ILE A C 1
ATOM 1141 O O . ILE A 1 144 ? 5.043 -15.641 4.738 1 92.69 144 ILE A O 1
ATOM 1145 N N . ARG A 1 145 ? 4.703 -17.328 6.164 1 92.19 145 ARG A N 1
ATOM 1146 C CA . ARG A 1 145 ? 3.271 -17.047 6.258 1 92.19 145 ARG A CA 1
ATOM 1147 C C . ARG A 1 145 ? 3.016 -15.648 6.789 1 92.19 145 ARG A C 1
ATOM 1149 O O . ARG A 1 145 ? 2.137 -14.938 6.293 1 92.19 145 ARG A O 1
ATOM 1156 N N . ARG A 1 146 ? 3.752 -15.258 7.734 1 90.62 146 ARG A N 1
ATOM 1157 C CA . ARG A 1 146 ? 3.574 -13.938 8.328 1 90.62 146 ARG A CA 1
ATOM 1158 C C . ARG A 1 146 ? 3.881 -12.836 7.312 1 90.62 146 ARG A C 1
ATOM 1160 O O . ARG A 1 146 ? 3.168 -11.836 7.238 1 90.62 146 ARG A O 1
ATOM 1167 N N . GLY A 1 147 ? 4.941 -13.055 6.531 1 92.25 147 GLY A N 1
ATOM 1168 C CA . GLY A 1 147 ? 5.285 -12.094 5.496 1 92.25 147 GLY A CA 1
ATOM 1169 C C . GLY A 1 147 ? 4.227 -11.977 4.418 1 92.25 147 GLY A C 1
ATOM 1170 O O . GLY A 1 147 ? 3.881 -10.875 3.992 1 92.25 147 GLY A O 1
ATOM 1171 N N . ARG A 1 148 ? 3.67 -13.086 4.062 1 94.81 148 ARG A N 1
ATOM 1172 C CA . ARG A 1 148 ? 2.65 -13.102 3.02 1 94.81 148 ARG A CA 1
ATOM 1173 C C . ARG A 1 148 ? 1.354 -12.469 3.514 1 94.81 148 ARG A C 1
ATOM 1175 O O . ARG A 1 148 ? 0.686 -11.742 2.77 1 94.81 148 ARG A O 1
ATOM 1182 N N . THR A 1 149 ? 1.036 -12.75 4.734 1 92.69 149 THR A N 1
ATOM 1183 C CA . THR A 1 149 ? -0.156 -12.148 5.324 1 92.69 149 THR A CA 1
ATOM 1184 C C . THR A 1 149 ? -0.015 -10.633 5.406 1 92.69 149 THR A C 1
ATOM 1186 O O . THR A 1 149 ? -0.928 -9.898 5.023 1 92.69 149 THR A O 1
ATOM 1189 N N . PHE A 1 150 ? 1.098 -10.227 5.844 1 90.94 150 PHE A N 1
ATOM 1190 C CA . PHE A 1 150 ? 1.388 -8.805 5.93 1 90.94 150 PHE A CA 1
ATOM 1191 C C . PHE A 1 150 ? 1.291 -8.148 4.555 1 90.94 150 PHE A C 1
ATOM 1193 O O . PHE A 1 150 ? 0.59 -7.152 4.383 1 90.94 150 PHE A O 1
ATOM 1200 N N . GLN A 1 151 ? 1.938 -8.719 3.605 1 95 151 GLN A N 1
ATOM 1201 C CA . GLN A 1 151 ? 1.966 -8.18 2.248 1 95 151 GLN A CA 1
ATOM 1202 C C . GLN A 1 151 ? 0.561 -8.109 1.656 1 95 151 GLN A C 1
ATOM 1204 O O . GLN A 1 151 ? 0.212 -7.137 0.987 1 95 151 GLN A O 1
ATOM 1209 N N . LEU A 1 152 ? -0.185 -9.133 1.896 1 95.19 152 LEU A N 1
ATOM 1210 C CA . LEU A 1 152 ? -1.555 -9.156 1.396 1 95.19 152 LEU A CA 1
ATOM 1211 C C . LEU A 1 152 ? -2.359 -7.988 1.95 1 95.19 152 LEU A C 1
ATOM 1213 O O . LEU A 1 152 ? -3.014 -7.266 1.194 1 95.19 152 LEU A O 1
ATOM 1217 N N . TYR A 1 153 ? -2.25 -7.797 3.209 1 92.62 153 TYR A N 1
ATOM 1218 C CA . TYR A 1 153 ? -3.043 -6.754 3.852 1 92.62 153 TYR A CA 1
ATOM 1219 C C . TYR A 1 153 ? -2.615 -5.371 3.377 1 92.62 153 TYR A C 1
ATOM 1221 O O . TYR A 1 153 ? -3.457 -4.539 3.033 1 92.62 153 TYR A O 1
ATOM 1229 N N . VAL A 1 154 ? -1.349 -5.172 3.332 1 93.62 154 VAL A N 1
ATOM 1230 C CA . VAL A 1 154 ? -0.827 -3.883 2.887 1 93.62 154 VAL A CA 1
ATOM 1231 C C . VAL A 1 154 ? -1.264 -3.619 1.446 1 93.62 154 VAL A C 1
ATOM 1233 O O . VAL A 1 154 ? -1.746 -2.529 1.128 1 93.62 154 VAL A O 1
ATOM 1236 N N . SER A 1 155 ? -1.09 -4.621 0.625 1 96.31 155 SER A N 1
ATOM 1237 C CA . SER A 1 155 ? -1.441 -4.48 -0.785 1 96.31 155 SER A CA 1
ATOM 1238 C C . SER A 1 155 ? -2.936 -4.227 -0.959 1 96.31 155 SER A C 1
ATOM 1240 O O . SER A 1 155 ? -3.336 -3.35 -1.729 1 96.31 155 SER A O 1
ATOM 1242 N N . LEU A 1 156 ? -3.73 -4.98 -0.27 1 96.44 156 LEU A N 1
ATOM 1243 C CA . LEU A 1 156 ? -5.18 -4.887 -0.383 1 96.44 156 LEU A CA 1
ATOM 1244 C C . LEU A 1 156 ? -5.672 -3.502 0.029 1 96.44 156 LEU A C 1
ATOM 1246 O O . LEU A 1 156 ? -6.387 -2.842 -0.728 1 96.44 156 LEU A O 1
ATOM 1250 N N . ILE A 1 157 ? -5.25 -3.055 1.111 1 94.69 157 ILE A N 1
ATOM 1251 C CA . ILE A 1 157 ? -5.699 -1.775 1.651 1 94.69 157 ILE A CA 1
ATOM 1252 C C . ILE A 1 157 ? -5.25 -0.641 0.733 1 94.69 157 ILE A C 1
ATOM 1254 O O . ILE A 1 157 ? -6.055 0.211 0.349 1 94.69 157 ILE A O 1
ATOM 1258 N N . ASN A 1 158 ? -4.023 -0.659 0.357 1 95.25 158 ASN A N 1
ATOM 1259 C CA . ASN A 1 158 ? -3.486 0.474 -0.388 1 95.25 158 ASN A CA 1
ATOM 1260 C C . ASN A 1 158 ? -3.979 0.479 -1.833 1 95.25 158 ASN A C 1
ATOM 1262 O O . ASN A 1 158 ? -4.176 1.543 -2.422 1 95.25 158 ASN A O 1
ATOM 1266 N N . THR A 1 159 ? -4.125 -0.676 -2.402 1 95.69 159 THR A N 1
ATOM 1267 C CA . THR A 1 159 ? -4.676 -0.737 -3.752 1 95.69 159 THR A CA 1
ATOM 1268 C C . THR A 1 159 ? -6.117 -0.229 -3.771 1 95.69 159 THR A C 1
ATOM 1270 O O . THR A 1 159 ? -6.477 0.598 -4.613 1 95.69 159 THR A O 1
ATOM 1273 N N . LEU A 1 160 ? -6.902 -0.659 -2.871 1 96.75 160 LEU A N 1
ATOM 1274 C CA . LEU A 1 160 ? -8.305 -0.247 -2.83 1 96.75 160 LEU A CA 1
ATOM 1275 C C . LEU A 1 160 ? -8.43 1.216 -2.418 1 96.75 160 LEU A C 1
ATOM 1277 O O . LEU A 1 160 ? -9.312 1.929 -2.9 1 96.75 160 LEU A O 1
ATOM 1281 N N . ALA A 1 161 ? -7.543 1.643 -1.523 1 95.19 161 ALA A N 1
ATOM 1282 C CA . ALA A 1 161 ? -7.508 3.061 -1.176 1 95.19 161 ALA A CA 1
ATOM 1283 C C . ALA A 1 161 ? -7.199 3.918 -2.4 1 95.19 161 ALA A C 1
ATOM 1285 O O . ALA A 1 161 ? -7.82 4.965 -2.605 1 95.19 161 ALA A O 1
ATOM 1286 N N . ALA A 1 162 ? -6.219 3.496 -3.164 1 92.31 162 ALA A N 1
ATOM 1287 C CA . ALA A 1 162 ? -5.875 4.227 -4.383 1 92.31 162 ALA A CA 1
ATOM 1288 C C . ALA A 1 162 ? -7.059 4.281 -5.344 1 92.31 162 ALA A C 1
ATOM 1290 O O . ALA A 1 162 ? -7.309 5.316 -5.965 1 92.31 162 ALA A O 1
ATOM 1291 N N . ALA A 1 163 ? -7.766 3.197 -5.465 1 91.69 163 ALA A N 1
ATOM 1292 C CA . ALA A 1 163 ? -8.953 3.166 -6.32 1 91.69 163 ALA A CA 1
ATOM 1293 C C . ALA A 1 163 ? -10.008 4.156 -5.828 1 91.69 163 ALA A C 1
ATOM 1295 O O . ALA A 1 163 ? -10.617 4.867 -6.633 1 91.69 163 ALA A O 1
ATOM 1296 N N . ALA A 1 164 ? -10.195 4.211 -4.562 1 93.56 164 ALA A N 1
ATOM 1297 C CA . ALA A 1 164 ? -11.172 5.129 -3.982 1 93.56 164 ALA A CA 1
ATOM 1298 C C . ALA A 1 164 ? -10.781 6.578 -4.246 1 93.56 164 ALA A C 1
ATOM 1300 O O . ALA A 1 164 ? -11.641 7.414 -4.543 1 93.56 164 ALA A O 1
ATOM 1301 N N . ARG A 1 165 ? -9.516 6.863 -4.164 1 89.75 165 ARG A N 1
ATOM 1302 C CA . ARG A 1 165 ? -9.016 8.227 -4.32 1 89.75 165 ARG A CA 1
ATOM 1303 C C . ARG A 1 165 ? -9.148 8.695 -5.766 1 89.75 165 ARG A C 1
ATOM 1305 O O . ARG A 1 165 ? -9.258 9.898 -6.023 1 89.75 165 ARG A O 1
ATOM 1312 N N . SER A 1 166 ? -9.07 7.777 -6.688 1 83.94 166 SER A N 1
ATOM 1313 C CA . SER A 1 166 ? -9.117 8.141 -8.102 1 83.94 166 SER A CA 1
ATOM 1314 C C . SER A 1 166 ? -10.469 8.734 -8.477 1 83.94 166 SER A C 1
ATOM 1316 O O . SER A 1 166 ? -10.586 9.438 -9.477 1 83.94 166 SER A O 1
ATOM 1318 N N . GLY A 1 167 ? -11.484 8.469 -7.758 1 81.88 167 GLY A N 1
ATOM 1319 C CA . GLY A 1 167 ? -12.812 9.016 -8.008 1 81.88 167 GLY A CA 1
ATOM 1320 C C . GLY A 1 167 ? -13.586 8.242 -9.055 1 81.88 167 GLY A C 1
ATOM 1321 O O . GLY A 1 167 ? -14.781 8.461 -9.242 1 81.88 167 GLY A O 1
ATOM 1322 N N . HIS A 1 168 ? -13.031 7.332 -9.797 1 80.31 168 HIS A N 1
ATOM 1323 C CA . HIS A 1 168 ? -13.695 6.609 -10.883 1 80.31 168 HIS A CA 1
ATOM 1324 C C . HIS A 1 168 ? -14.273 5.289 -10.391 1 80.31 168 HIS A C 1
ATOM 1326 O O . HIS A 1 168 ? -14.922 4.57 -11.148 1 80.31 168 HIS A O 1
ATOM 1332 N N . GLY A 1 169 ? -14.125 5.074 -9.133 1 84.06 169 GLY A N 1
ATOM 1333 C CA . GLY A 1 169 ? -14.625 3.822 -8.594 1 84.06 169 GLY A CA 1
ATOM 1334 C C . GLY A 1 169 ? -13.797 2.619 -9.008 1 84.06 169 GLY A C 1
ATOM 1335 O O . GLY A 1 169 ? -12.648 2.766 -9.43 1 84.06 169 GLY A O 1
ATOM 1336 N N . LEU A 1 170 ? -14.273 1.385 -8.75 1 92.62 170 LEU A N 1
ATOM 1337 C CA . LEU A 1 170 ? -13.664 0.088 -9.031 1 92.62 170 LEU A CA 1
ATOM 1338 C C . LEU A 1 170 ? -14.641 -0.823 -9.766 1 92.62 170 LEU A C 1
ATOM 1340 O O . LEU A 1 170 ? -15.664 -1.215 -9.211 1 92.62 170 LEU A O 1
ATOM 1344 N N . SER A 1 171 ? -14.344 -1.077 -11.07 1 94.25 171 SER A N 1
ATOM 1345 C CA . SER A 1 171 ? -15.211 -1.979 -11.82 1 94.25 171 SER A CA 1
ATOM 1346 C C . SER A 1 171 ? -15.102 -3.408 -11.305 1 94.25 171 SER A C 1
ATOM 1348 O O . SER A 1 171 ? -14.117 -3.766 -10.656 1 94.25 171 SER A O 1
ATOM 1350 N N . GLU A 1 172 ? -16.125 -4.18 -11.594 1 96.38 172 GLU A N 1
ATOM 1351 C CA . GLU A 1 172 ? -16.094 -5.586 -11.211 1 96.38 172 GLU A CA 1
ATOM 1352 C C . GLU A 1 172 ? -14.898 -6.305 -11.844 1 96.38 172 GLU A C 1
ATOM 1354 O O . GLU A 1 172 ? -14.25 -7.129 -11.203 1 96.38 172 GLU A O 1
ATOM 1359 N N . ALA A 1 173 ? -14.609 -5.973 -13.078 1 95.5 173 ALA A N 1
ATOM 1360 C CA . ALA A 1 173 ? -13.477 -6.586 -13.766 1 95.5 173 ALA A CA 1
ATOM 1361 C C . ALA A 1 173 ? -12.164 -6.246 -13.07 1 95.5 173 ALA A C 1
ATOM 1363 O O . ALA A 1 173 ? -11.289 -7.109 -12.914 1 95.5 173 ALA A O 1
ATOM 1364 N N . GLN A 1 174 ? -12.031 -5.012 -12.672 1 95.69 174 GLN A N 1
ATOM 1365 C CA . GLN A 1 174 ? -10.836 -4.586 -11.953 1 95.69 174 GLN A CA 1
ATOM 1366 C C . GLN A 1 174 ? -10.695 -5.316 -10.625 1 95.69 174 GLN A C 1
ATOM 1368 O O . GLN A 1 174 ? -9.617 -5.805 -10.281 1 95.69 174 GLN A O 1
ATOM 1373 N N . LEU A 1 175 ? -11.812 -5.371 -9.906 1 97.88 175 LEU A N 1
ATOM 1374 C CA . LEU A 1 175 ? -11.789 -6.035 -8.609 1 97.88 175 LEU A CA 1
ATOM 1375 C C . LEU A 1 175 ? -11.398 -7.504 -8.766 1 97.88 175 LEU A C 1
ATOM 1377 O O . LEU A 1 175 ? -10.555 -8.008 -8.016 1 97.88 175 LEU A O 1
ATOM 1381 N N . HIS A 1 176 ? -12 -8.211 -9.703 1 98.06 176 HIS A N 1
ATOM 1382 C CA . HIS A 1 176 ? -11.695 -9.625 -9.891 1 98.06 176 HIS A CA 1
ATOM 1383 C C . HIS A 1 176 ? -10.25 -9.82 -10.336 1 98.06 176 HIS A C 1
ATOM 1385 O O . HIS A 1 176 ? -9.594 -10.789 -9.938 1 98.06 176 HIS A O 1
ATOM 1391 N N . ASN A 1 177 ? -9.773 -8.914 -11.148 1 97.62 177 ASN A N 1
ATOM 1392 C CA . ASN A 1 177 ? -8.359 -8.977 -11.531 1 97.62 177 ASN A CA 1
ATOM 1393 C C . ASN A 1 177 ? -7.449 -8.789 -10.32 1 97.62 177 ASN A C 1
ATOM 1395 O O . ASN A 1 177 ? -6.445 -9.492 -10.18 1 97.62 177 ASN A O 1
ATOM 1399 N N . TYR A 1 178 ? -7.777 -7.836 -9.438 1 98.19 178 TYR A N 1
ATOM 1400 C CA . TYR A 1 178 ? -7.008 -7.645 -8.211 1 98.19 178 TYR A CA 1
ATOM 1401 C C . TYR A 1 178 ? -7.043 -8.898 -7.348 1 98.19 178 TYR A C 1
ATOM 1403 O O . TYR A 1 178 ? -6.02 -9.305 -6.789 1 98.19 178 TYR A O 1
ATOM 1411 N N . VAL A 1 179 ? -8.203 -9.477 -7.266 1 98.56 179 VAL A N 1
ATOM 1412 C CA . VAL A 1 179 ? -8.352 -10.695 -6.469 1 98.56 179 VAL A CA 1
ATOM 1413 C C . VAL A 1 179 ? -7.48 -11.805 -7.055 1 98.56 179 VAL A C 1
ATOM 1415 O O . VAL A 1 179 ? -6.793 -12.516 -6.32 1 98.56 179 VAL A O 1
ATOM 1418 N N . ASP A 1 180 ? -7.492 -11.977 -8.414 1 98.25 180 ASP A N 1
ATOM 1419 C CA . ASP A 1 180 ? -6.621 -12.945 -9.062 1 98.25 180 ASP A CA 1
ATOM 1420 C C . ASP A 1 180 ? -5.168 -12.758 -8.633 1 98.25 180 ASP A C 1
ATOM 1422 O O . ASP A 1 180 ? -4.469 -13.727 -8.336 1 98.25 180 ASP A O 1
ATOM 1426 N N . THR A 1 181 ?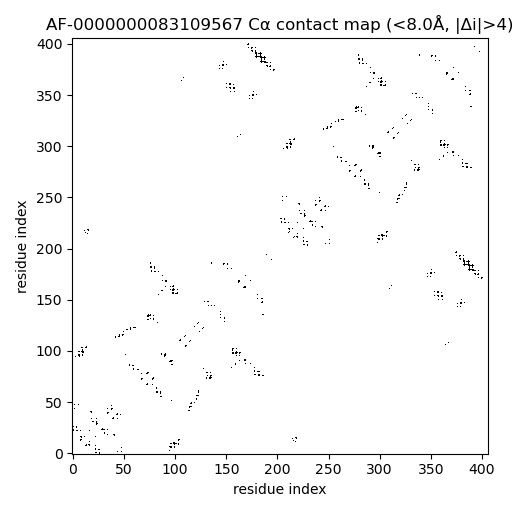 -4.773 -11.539 -8.586 1 97.75 181 THR A N 1
ATOM 1427 C CA . THR A 1 181 ? -3.383 -11.219 -8.273 1 97.75 181 THR A CA 1
ATOM 1428 C C . THR A 1 181 ? -3.076 -11.492 -6.805 1 97.75 181 THR A C 1
ATOM 1430 O O . THR A 1 181 ? -2.004 -12 -6.473 1 97.75 181 THR A O 1
ATOM 1433 N N . TRP A 1 182 ? -3.967 -11.172 -5.922 1 98.31 182 TRP A N 1
ATOM 1434 C CA . TRP A 1 182 ? -3.756 -11.422 -4.504 1 98.31 182 TRP A CA 1
ATOM 1435 C C . TRP A 1 182 ? -3.729 -12.922 -4.215 1 98.31 182 TRP A C 1
ATOM 1437 O O . TRP A 1 182 ? -2.979 -13.383 -3.352 1 98.31 182 TRP A O 1
ATOM 1447 N N . VAL A 1 183 ? -4.559 -13.664 -4.922 1 97.31 183 VAL A N 1
ATOM 1448 C CA . VAL A 1 183 ? -4.504 -15.117 -4.801 1 97.31 183 VAL A CA 1
ATOM 1449 C C . VAL A 1 183 ? -3.143 -15.625 -5.266 1 97.31 183 VAL A C 1
ATOM 1451 O O . VAL A 1 183 ? -2.525 -16.453 -4.602 1 97.31 183 VAL A O 1
ATOM 1454 N N . GLY A 1 184 ? -2.643 -15.102 -6.379 1 96.44 184 GLY A N 1
ATOM 1455 C CA . GLY A 1 184 ? -1.312 -15.445 -6.855 1 96.44 184 GLY A CA 1
ATOM 1456 C C . GLY A 1 184 ? -0.217 -15.117 -5.859 1 96.44 184 GLY A C 1
ATOM 1457 O O . GLY A 1 184 ? 0.735 -15.883 -5.699 1 96.44 184 GLY A O 1
ATOM 1458 N N . MET A 1 185 ? -0.35 -14.016 -5.203 1 96.44 185 MET A N 1
ATOM 1459 C CA . MET A 1 185 ? 0.59 -13.594 -4.172 1 96.44 185 MET A CA 1
ATOM 1460 C C . MET A 1 185 ? 0.613 -14.586 -3.016 1 96.44 185 MET A C 1
ATOM 1462 O O . MET A 1 185 ? 1.682 -15.031 -2.596 1 96.44 185 MET A O 1
ATOM 1466 N N . LEU A 1 186 ? -0.53 -14.922 -2.533 1 94.5 186 LEU A N 1
ATOM 1467 C CA . LEU A 1 186 ? -0.653 -15.789 -1.363 1 94.5 186 LEU A CA 1
ATOM 1468 C C . LEU A 1 186 ? -0.142 -17.188 -1.668 1 94.5 186 LEU A C 1
ATOM 1470 O O . LEU A 1 186 ? 0.485 -17.828 -0.818 1 94.5 186 LEU A O 1
ATOM 1474 N N . THR A 1 187 ? -0.396 -17.641 -2.889 1 93.94 187 THR A N 1
ATOM 1475 C CA . THR A 1 187 ? -0.125 -19.031 -3.211 1 93.94 187 THR A CA 1
ATOM 1476 C C . THR A 1 187 ? 1.188 -19.172 -3.977 1 93.94 187 THR A C 1
ATOM 1478 O O . THR A 1 187 ? 1.513 -20.25 -4.48 1 93.94 187 THR A O 1
ATOM 1481 N N . ALA A 1 188 ? 1.923 -18.094 -4.094 1 95.62 188 ALA A N 1
ATOM 1482 C CA . ALA A 1 188 ? 3.184 -18.109 -4.832 1 95.62 188 ALA A CA 1
ATOM 1483 C C . ALA A 1 188 ? 4.117 -19.188 -4.289 1 95.62 188 ALA A C 1
ATOM 1485 O O . ALA A 1 188 ? 4.203 -19.391 -3.078 1 95.62 188 ALA A O 1
ATOM 1486 N N . PRO A 1 189 ? 4.789 -19.938 -5.16 1 94.62 189 PRO A N 1
ATOM 1487 C CA . PRO A 1 189 ? 5.797 -20.875 -4.664 1 94.62 189 PRO A CA 1
ATOM 1488 C C . PRO A 1 189 ? 6.93 -20.188 -3.906 1 94.62 189 PRO A C 1
ATOM 1490 O O . PRO A 1 189 ? 7.234 -19.016 -4.176 1 94.62 189 PRO A O 1
ATOM 1493 N N . VAL A 1 190 ? 7.438 -20.859 -2.934 1 95.06 190 VAL A N 1
ATOM 1494 C CA . VAL A 1 190 ? 8.633 -20.375 -2.252 1 95.06 190 VAL A CA 1
ATOM 1495 C C . VAL A 1 190 ? 9.867 -20.703 -3.092 1 95.06 190 VAL A C 1
ATOM 1497 O O . VAL A 1 190 ? 10.148 -21.859 -3.379 1 95.06 190 VAL A O 1
ATOM 1500 N N . SER A 1 191 ? 10.547 -19.672 -3.482 1 95.75 191 SER A N 1
ATOM 1501 C CA . SER A 1 191 ? 11.688 -19.859 -4.375 1 95.75 191 SER A CA 1
ATOM 1502 C C . SER A 1 191 ? 12.844 -20.547 -3.662 1 95.75 191 SER A C 1
ATOM 1504 O O . SER A 1 191 ? 12.867 -20.625 -2.432 1 95.75 191 SER A O 1
ATOM 1506 N N . TYR A 1 192 ? 13.758 -21.062 -4.426 1 94.44 192 TYR A N 1
ATOM 1507 C CA . TYR A 1 192 ? 14.969 -21.672 -3.887 1 94.44 192 TYR A CA 1
ATOM 1508 C C . TYR A 1 192 ? 15.758 -20.688 -3.041 1 94.44 192 TYR A C 1
ATOM 1510 O O . TYR A 1 192 ? 16.266 -21.031 -1.971 1 94.44 192 TYR A O 1
ATOM 1518 N N . GLU A 1 193 ? 15.781 -19.438 -3.496 1 93.12 193 GLU A N 1
ATOM 1519 C CA . GLU A 1 193 ? 16.484 -18.375 -2.77 1 93.12 193 GLU A CA 1
ATOM 1520 C C . GLU A 1 193 ? 15.891 -18.172 -1.384 1 93.12 193 GLU A C 1
ATOM 1522 O O . GLU A 1 193 ? 16.609 -18.109 -0.389 1 93.12 193 GLU A O 1
ATOM 1527 N N . THR A 1 194 ? 14.602 -18.062 -1.342 1 94.69 194 THR A N 1
ATOM 1528 C CA . THR A 1 194 ? 13.914 -17.844 -0.075 1 94.69 194 THR A CA 1
ATOM 1529 C C . THR A 1 194 ? 14.109 -19.047 0.86 1 94.69 194 THR A C 1
ATOM 1531 O O . THR A 1 194 ? 14.383 -18.859 2.049 1 94.69 194 THR A O 1
ATOM 1534 N N . ARG A 1 195 ? 14.016 -20.234 0.355 1 93.12 195 ARG A N 1
ATOM 1535 C CA . ARG A 1 195 ? 14.18 -21.453 1.159 1 93.12 195 ARG A CA 1
ATOM 1536 C C . ARG A 1 195 ? 15.586 -21.516 1.761 1 93.12 195 ARG A C 1
ATOM 1538 O O . ARG A 1 195 ? 15.742 -21.875 2.928 1 93.12 195 ARG A O 1
ATOM 1545 N N . ALA A 1 196 ? 16.531 -21.141 0.993 1 93.12 196 ALA A N 1
ATOM 1546 C CA . ALA A 1 196 ? 17.922 -21.188 1.436 1 93.12 196 ALA A CA 1
ATOM 1547 C C . ALA A 1 196 ? 18.172 -20.203 2.578 1 93.12 196 ALA A C 1
ATOM 1549 O O . ALA A 1 196 ? 18.922 -20.516 3.504 1 93.12 196 ALA A O 1
ATOM 1550 N N . LEU A 1 197 ? 17.484 -19.141 2.586 1 91.62 197 LEU A N 1
ATOM 1551 C CA . LEU A 1 197 ? 17.703 -18.078 3.566 1 91.62 197 LEU A CA 1
ATOM 1552 C C . LEU A 1 197 ? 16.969 -18.375 4.867 1 91.62 197 LEU A C 1
ATOM 1554 O O . LEU A 1 197 ? 17.391 -17.938 5.941 1 91.62 197 LEU A O 1
ATOM 1558 N N . ILE A 1 198 ? 15.852 -19.016 4.82 1 87 198 ILE A N 1
ATOM 1559 C CA . ILE A 1 198 ? 15.086 -19.344 6.016 1 87 198 ILE A CA 1
ATOM 1560 C C . ILE A 1 198 ? 15.742 -20.516 6.738 1 87 198 ILE A C 1
ATOM 1562 O O . ILE A 1 198 ? 15.734 -20.578 7.969 1 87 198 ILE A O 1
ATOM 1566 N N . ALA A 1 199 ? 16.172 -21.531 6.098 1 76.25 199 ALA A N 1
ATOM 1567 C CA . ALA A 1 199 ? 16.875 -22.672 6.684 1 76.25 199 ALA A CA 1
ATOM 1568 C C . ALA A 1 199 ? 18.094 -22.219 7.484 1 76.25 199 ALA A C 1
ATOM 1570 O O . ALA A 1 199 ? 18.391 -22.781 8.539 1 76.25 199 ALA A O 1
ATOM 1571 N N . ASP A 1 200 ? 18.609 -21.25 7.078 1 66.56 200 ASP A N 1
ATOM 1572 C CA . ASP A 1 200 ? 19.797 -20.719 7.754 1 66.56 200 ASP A CA 1
ATOM 1573 C C . ASP A 1 200 ? 19.422 -20.031 9.062 1 66.56 200 ASP A C 1
ATOM 1575 O O . ASP A 1 200 ? 20.219 -19.984 10 1 66.56 200 ASP A O 1
ATOM 1579 N N . ASP A 1 201 ? 18.266 -19.469 9.125 1 59.34 201 ASP A N 1
ATOM 1580 C CA . ASP A 1 201 ? 17.844 -18.766 10.328 1 59.34 201 ASP A CA 1
ATOM 1581 C C . ASP A 1 201 ? 17.484 -19.766 11.438 1 59.34 201 ASP A C 1
ATOM 1583 O O . ASP A 1 201 ? 17.531 -19.422 12.617 1 59.34 201 ASP A O 1
ATOM 1587 N N . ASP A 1 202 ? 16.859 -20.922 11.18 1 48.59 202 ASP A N 1
ATOM 1588 C CA . ASP A 1 202 ? 16.531 -21.953 12.156 1 48.59 202 ASP A CA 1
ATOM 1589 C C . ASP A 1 202 ? 17.781 -22.641 12.672 1 48.59 202 ASP A C 1
ATOM 1591 O O . ASP A 1 202 ? 17.75 -23.359 13.672 1 48.59 202 ASP A O 1
ATOM 1595 N N . ASP A 1 203 ? 18.906 -22.578 12 1 41 203 ASP A N 1
ATOM 1596 C CA . ASP A 1 203 ? 20.125 -23.141 12.578 1 41 203 ASP A CA 1
ATOM 1597 C C . ASP A 1 203 ? 20.828 -22.125 13.469 1 41 203 ASP A C 1
ATOM 1599 O O . ASP A 1 203 ? 20.969 -20.953 13.102 1 41 203 ASP A O 1
ATOM 1603 N N . MET B 1 1 ? 22.203 16.344 5.41 1 82.38 1 MET B N 1
ATOM 1604 C CA . MET B 1 1 ? 21.844 17.281 4.34 1 82.38 1 MET B CA 1
ATOM 1605 C C . MET B 1 1 ? 20.375 17.641 4.387 1 82.38 1 MET B C 1
ATOM 1607 O O . MET B 1 1 ? 19.562 16.875 4.926 1 82.38 1 MET B O 1
ATOM 1611 N N . LEU B 1 2 ? 20.062 18.828 4.02 1 87.25 2 LEU B N 1
ATOM 1612 C CA . LEU B 1 2 ? 18.719 19.391 4.062 1 87.25 2 LEU B CA 1
ATOM 1613 C C . LEU B 1 2 ? 17.719 18.453 3.406 1 87.25 2 LEU B C 1
ATOM 1615 O O . LEU B 1 2 ? 16.641 18.219 3.953 1 87.25 2 LEU B O 1
ATOM 1619 N N . MET B 1 3 ? 18.172 17.859 2.371 1 90.38 3 MET B N 1
ATOM 1620 C CA . MET B 1 3 ? 17.266 17 1.614 1 90.38 3 MET B CA 1
ATOM 1621 C C . MET B 1 3 ? 16.922 15.742 2.408 1 90.38 3 MET B C 1
ATOM 1623 O O . MET B 1 3 ? 15.789 15.273 2.375 1 90.38 3 MET B O 1
ATOM 1627 N N . GLU B 1 4 ? 17.922 15.258 3.119 1 94 4 GLU B N 1
ATOM 1628 C CA . GLU B 1 4 ? 17.703 14.062 3.92 1 94 4 GLU B CA 1
ATOM 1629 C C . GLU B 1 4 ? 16.766 14.352 5.098 1 94 4 GLU B C 1
ATOM 1631 O O . GLU B 1 4 ? 15.938 13.523 5.457 1 94 4 GLU B O 1
ATOM 1636 N N . VAL B 1 5 ? 16.969 15.492 5.633 1 94.69 5 VAL B N 1
ATOM 1637 C CA . VAL B 1 5 ? 16.109 15.922 6.73 1 94.69 5 VAL B CA 1
ATOM 1638 C C . VAL B 1 5 ? 14.672 16.109 6.227 1 94.69 5 VAL B C 1
ATOM 1640 O O . VAL B 1 5 ? 13.727 15.633 6.848 1 94.69 5 VAL B O 1
ATOM 1643 N N . ALA B 1 6 ? 14.516 16.797 5.086 1 95.31 6 ALA B N 1
ATOM 1644 C CA . ALA B 1 6 ? 13.203 16.984 4.469 1 95.31 6 ALA B CA 1
ATOM 1645 C C . ALA B 1 6 ? 12.539 15.656 4.156 1 95.31 6 ALA B C 1
ATOM 1647 O O . ALA B 1 6 ? 11.359 15.453 4.457 1 95.31 6 ALA B O 1
ATOM 1648 N N . GLU B 1 7 ? 13.336 14.758 3.592 1 96.12 7 GLU B N 1
ATOM 1649 C CA . GLU B 1 7 ? 12.844 13.422 3.256 1 96.12 7 GLU B CA 1
ATOM 1650 C C . GLU B 1 7 ? 12.266 12.727 4.48 1 96.12 7 GLU B C 1
ATOM 1652 O O . GLU B 1 7 ? 11.156 12.188 4.426 1 96.12 7 GLU B O 1
ATOM 1657 N N . ARG B 1 8 ? 12.984 12.781 5.562 1 95.19 8 ARG B N 1
ATOM 1658 C CA . ARG B 1 8 ? 12.562 12.117 6.789 1 95.19 8 ARG B CA 1
ATOM 1659 C C . ARG B 1 8 ? 11.297 12.75 7.348 1 95.19 8 ARG B C 1
ATOM 1661 O O . ARG B 1 8 ? 10.375 12.047 7.773 1 95.19 8 ARG B O 1
ATOM 1668 N N . LEU B 1 9 ? 11.227 14.023 7.336 1 94.31 9 LEU B N 1
ATOM 1669 C CA . LEU B 1 9 ? 10.062 14.727 7.863 1 94.31 9 LEU B CA 1
ATOM 1670 C C . LEU B 1 9 ? 8.828 14.461 7.008 1 94.31 9 LEU B C 1
ATOM 1672 O O . LEU B 1 9 ? 7.762 14.148 7.531 1 94.31 9 LEU B O 1
ATOM 1676 N N . PHE B 1 10 ? 8.984 14.516 5.664 1 92.56 10 PHE B N 1
ATOM 1677 C CA . PHE B 1 10 ? 7.871 14.219 4.766 1 92.56 10 PHE B CA 1
ATOM 1678 C C . PHE B 1 10 ? 7.402 12.781 4.93 1 92.56 10 PHE B C 1
ATOM 1680 O O . PHE B 1 10 ? 6.199 12.516 4.945 1 92.56 10 PHE B O 1
ATOM 1687 N N . ALA B 1 11 ? 8.32 11.914 5.074 1 92.81 11 ALA B N 1
ATOM 1688 C CA . ALA B 1 11 ? 8.023 10.492 5.184 1 92.81 11 ALA B CA 1
ATOM 1689 C C . ALA B 1 11 ? 7.285 10.18 6.48 1 92.81 11 ALA B C 1
ATOM 1691 O O . ALA B 1 11 ? 6.391 9.328 6.512 1 92.81 11 ALA B O 1
ATOM 1692 N N . THR B 1 12 ? 7.648 10.867 7.562 1 89.69 12 THR B N 1
ATOM 1693 C CA . THR B 1 12 ? 7.156 10.5 8.883 1 89.69 12 THR B CA 1
ATOM 1694 C C . THR B 1 12 ? 5.895 11.289 9.234 1 89.69 12 THR B C 1
ATOM 1696 O O . THR B 1 12 ? 4.961 10.742 9.82 1 89.69 12 THR B O 1
ATOM 1699 N N . ARG B 1 13 ? 5.789 12.539 8.75 1 87.56 13 ARG B N 1
ATOM 1700 C CA . ARG B 1 13 ? 4.699 13.398 9.203 1 87.56 13 ARG B CA 1
ATOM 1701 C C . ARG B 1 13 ? 3.717 13.68 8.07 1 87.56 13 ARG B C 1
ATOM 1703 O O . ARG B 1 13 ? 2.604 14.148 8.32 1 87.56 13 ARG B O 1
ATOM 1710 N N . GLY B 1 14 ? 4.117 13.336 6.879 1 87.81 14 GLY B N 1
ATOM 1711 C CA . GLY B 1 14 ? 3.281 13.664 5.734 1 87.81 14 GLY B CA 1
ATOM 1712 C C . GLY B 1 14 ? 3.682 14.953 5.051 1 87.81 14 GLY B C 1
ATOM 1713 O O . GLY B 1 14 ? 4.129 15.898 5.707 1 87.81 14 GLY B O 1
ATOM 1714 N N . ILE B 1 15 ? 3.441 15.07 3.824 1 87.19 15 ILE B N 1
ATOM 1715 C CA . ILE B 1 15 ? 3.887 16.172 2.977 1 87.19 15 ILE B CA 1
ATOM 1716 C C . ILE B 1 15 ? 3.131 17.453 3.35 1 87.19 15 ILE B C 1
ATOM 1718 O O . ILE B 1 15 ? 3.727 18.516 3.451 1 87.19 15 ILE B O 1
ATOM 1722 N N . GLU B 1 16 ? 1.855 17.344 3.633 1 83.94 16 GLU B N 1
ATOM 1723 C CA . GLU B 1 16 ? 1.028 18.5 3.916 1 83.94 16 GLU B CA 1
ATOM 1724 C C . GLU B 1 16 ? 1.307 19.047 5.312 1 83.94 16 GLU B C 1
ATOM 1726 O O . GLU B 1 16 ? 1.154 20.25 5.559 1 83.94 16 GLU B O 1
ATOM 1731 N N . ALA B 1 17 ? 1.808 18.25 6.102 1 85.56 17 ALA B N 1
ATOM 1732 C CA . ALA B 1 17 ? 1.933 18.625 7.508 1 85.56 17 ALA B CA 1
ATOM 1733 C C . ALA B 1 17 ? 3.262 19.312 7.773 1 85.56 17 ALA B C 1
ATOM 1735 O O . ALA B 1 17 ? 3.447 19.938 8.828 1 85.56 17 ALA B O 1
ATOM 1736 N N . VAL B 1 18 ? 4.262 19.234 6.844 1 91 18 VAL B N 1
ATOM 1737 C CA . VAL B 1 18 ? 5.617 19.719 7.086 1 91 18 VAL B CA 1
ATOM 1738 C C . VAL B 1 18 ? 5.824 21.062 6.367 1 91 18 VAL B C 1
ATOM 1740 O O . VAL B 1 18 ? 5.512 21.188 5.184 1 91 18 VAL B O 1
ATOM 1743 N N . THR B 1 19 ? 6.344 22.047 7.094 1 90.5 19 THR B N 1
ATOM 1744 C CA . THR B 1 19 ? 6.617 23.359 6.516 1 90.5 19 THR B CA 1
ATOM 1745 C C . THR B 1 19 ? 8.109 23.516 6.223 1 90.5 19 THR B C 1
ATOM 1747 O O . THR B 1 19 ? 8.93 22.75 6.738 1 90.5 19 THR B O 1
ATOM 1750 N N . LEU B 1 20 ? 8.391 24.5 5.387 1 90.44 20 LEU B N 1
ATOM 1751 C CA . LEU B 1 20 ? 9.789 24.812 5.082 1 90.44 20 LEU B CA 1
ATOM 1752 C C . LEU B 1 20 ? 10.531 25.25 6.336 1 90.44 20 LEU B C 1
ATOM 1754 O O . LEU B 1 20 ? 11.703 24.906 6.516 1 90.44 20 LEU B O 1
ATOM 1758 N N . ARG B 1 21 ? 9.852 25.984 7.191 1 89.62 21 ARG B N 1
ATOM 1759 C CA . ARG B 1 21 ? 10.453 26.469 8.438 1 89.62 21 ARG B CA 1
ATOM 1760 C C . ARG B 1 21 ? 10.852 25.297 9.336 1 89.62 21 ARG B C 1
ATOM 1762 O O . ARG B 1 21 ? 11.93 25.297 9.922 1 89.62 21 ARG B O 1
ATOM 1769 N N . GLU B 1 22 ? 10.008 24.328 9.43 1 91.62 22 GLU B N 1
ATOM 1770 C CA . GLU B 1 22 ? 10.289 23.156 10.242 1 91.62 22 GLU B CA 1
ATOM 1771 C C . GLU B 1 22 ? 11.484 22.375 9.703 1 91.62 22 GLU B C 1
ATOM 1773 O O . GLU B 1 22 ? 12.305 21.875 10.477 1 91.62 22 GLU B O 1
ATOM 1778 N N . ILE B 1 23 ? 11.57 22.234 8.391 1 93.31 23 ILE B N 1
ATOM 1779 C CA . ILE B 1 23 ? 12.688 21.531 7.754 1 93.31 23 ILE B CA 1
ATOM 1780 C C . ILE B 1 23 ? 13.992 22.281 8.047 1 93.31 23 ILE B C 1
ATOM 1782 O O . ILE B 1 23 ? 15 21.656 8.391 1 93.31 23 ILE B O 1
ATOM 1786 N N . GLN B 1 24 ? 13.906 23.531 7.957 1 90.5 24 GLN B N 1
ATOM 1787 C CA . GLN B 1 24 ? 15.07 24.375 8.227 1 90.5 24 GLN B CA 1
ATOM 1788 C C . GLN B 1 24 ? 15.547 24.203 9.664 1 90.5 24 GLN B C 1
ATOM 1790 O O . GLN B 1 24 ? 16.75 24.062 9.914 1 90.5 24 GLN B O 1
ATOM 1795 N N . GLN B 1 25 ? 14.625 24.281 10.523 1 91.56 25 GLN B N 1
ATOM 1796 C CA . GLN B 1 25 ? 14.938 24.141 11.938 1 91.56 25 GLN B CA 1
ATOM 1797 C C . GLN B 1 25 ? 15.539 22.766 12.242 1 91.56 25 GLN B C 1
ATOM 1799 O O . GLN B 1 25 ? 16.547 22.672 12.945 1 91.56 25 GLN B O 1
ATOM 1804 N N . ALA B 1 26 ? 14.984 21.844 11.695 1 92.62 26 ALA B N 1
ATOM 1805 C CA . ALA B 1 26 ? 15.445 20.469 11.93 1 92.62 26 ALA B CA 1
ATOM 1806 C C . ALA B 1 26 ? 16.812 20.25 11.312 1 92.62 26 ALA B C 1
ATOM 1808 O O . ALA B 1 26 ? 17.609 19.438 11.82 1 92.62 26 ALA B O 1
ATOM 1809 N N . ALA B 1 27 ? 17.078 20.922 10.227 1 91.38 27 ALA B N 1
ATOM 1810 C CA . ALA B 1 27 ? 18.344 20.781 9.531 1 91.38 27 ALA B CA 1
ATOM 1811 C C . ALA B 1 27 ? 19.438 21.625 10.188 1 91.38 27 ALA B C 1
ATOM 1813 O O . ALA B 1 27 ? 20.594 21.578 9.789 1 91.38 27 ALA B O 1
ATOM 1814 N N . GLY B 1 28 ? 19.016 22.375 11.164 1 88 28 GLY B N 1
ATOM 1815 C CA . GLY B 1 28 ? 19.969 23.234 11.836 1 88 28 GLY B CA 1
ATOM 1816 C C . GLY B 1 28 ? 20.422 24.406 10.984 1 88 28 GLY B C 1
ATOM 1817 O O . GLY B 1 28 ? 21.547 24.891 11.117 1 88 28 GLY B O 1
ATOM 1818 N N . GLN B 1 29 ? 19.625 24.656 10.078 1 78.81 29 GLN B N 1
ATOM 1819 C CA . GLN B 1 29 ? 19.953 25.781 9.211 1 78.81 29 GLN B CA 1
ATOM 1820 C C . GLN B 1 29 ? 19.328 27.078 9.727 1 78.81 29 GLN B C 1
ATOM 1822 O O . GLN B 1 29 ? 18.125 27.125 9.992 1 78.81 29 GLN B O 1
ATOM 1827 N N . SER B 1 30 ? 20.078 27.906 10.055 1 68 30 SER B N 1
ATOM 1828 C CA . SER B 1 30 ? 19.609 29.141 10.664 1 68 30 SER B CA 1
ATOM 1829 C C . SER B 1 30 ? 19.031 30.078 9.609 1 68 30 SER B C 1
ATOM 1831 O O . SER B 1 30 ? 18.188 30.922 9.93 1 68 30 SER B O 1
ATOM 1833 N N . ASN B 1 31 ? 19.5 29.844 8.391 1 67.25 31 ASN B N 1
ATOM 1834 C CA . ASN B 1 31 ? 19.094 30.844 7.402 1 67.25 31 ASN B CA 1
ATOM 1835 C C . ASN B 1 31 ? 18.094 30.266 6.41 1 67.25 31 ASN B C 1
ATOM 1837 O O . ASN B 1 31 ? 18.453 29.469 5.543 1 67.25 31 ASN B O 1
ATOM 1841 N N . THR B 1 32 ? 16.812 30.547 6.574 1 64.31 32 THR B N 1
ATOM 1842 C CA . THR B 1 32 ? 15.727 30.156 5.691 1 64.31 32 THR B CA 1
ATOM 1843 C C . THR B 1 32 ? 15.992 30.625 4.262 1 64.31 32 THR B C 1
ATOM 1845 O O . THR B 1 32 ? 15.516 30 3.305 1 64.31 32 THR B O 1
ATOM 1848 N N . SER B 1 33 ? 16.75 31.594 4.254 1 72.12 33 SER B N 1
ATOM 1849 C CA . SER B 1 33 ? 17.016 32.188 2.949 1 72.12 33 SER B CA 1
ATOM 1850 C C . SER B 1 33 ? 17.766 31.234 2.039 1 72.12 33 SER B C 1
ATOM 1852 O O . SER B 1 33 ? 17.625 31.281 0.817 1 72.12 33 SER B O 1
ATOM 1854 N N . VAL B 1 34 ? 18.391 30.406 2.639 1 74.19 34 VAL B N 1
ATOM 1855 C CA . VAL B 1 34 ? 19.203 29.484 1.853 1 74.19 34 VAL B CA 1
ATOM 1856 C C . VAL B 1 34 ? 18.312 28.469 1.137 1 74.19 34 VAL B C 1
ATOM 1858 O O . VAL B 1 34 ? 18.5 28.203 -0.054 1 74.19 34 VAL B O 1
ATOM 1861 N N . ILE B 1 35 ? 17.297 27.969 1.76 1 77.56 35 ILE B N 1
ATOM 1862 C CA . ILE B 1 35 ? 16.391 27 1.165 1 77.56 35 ILE B CA 1
ATOM 1863 C C . ILE B 1 35 ? 15.555 27.672 0.075 1 77.56 35 ILE B C 1
ATOM 1865 O O . ILE B 1 35 ? 15.398 27.109 -1.017 1 77.56 35 ILE B O 1
ATOM 1869 N N . ARG B 1 36 ? 15.102 28.828 0.438 1 80.56 36 ARG B N 1
ATOM 1870 C CA . ARG B 1 36 ? 14.32 29.578 -0.544 1 80.56 36 ARG B CA 1
ATOM 1871 C C . ARG B 1 36 ? 15.164 29.922 -1.765 1 80.56 36 ARG B C 1
ATOM 1873 O O . ARG B 1 36 ? 14.672 29.906 -2.895 1 80.56 36 ARG B O 1
ATOM 1880 N N . TYR B 1 37 ? 16.312 30.234 -1.492 1 82.06 37 TYR B N 1
ATOM 1881 C CA . TYR B 1 37 ? 17.219 30.625 -2.568 1 82.06 37 TYR B CA 1
ATOM 1882 C C . TYR B 1 37 ? 17.547 29.422 -3.463 1 82.06 37 TYR B C 1
ATOM 1884 O O . TYR B 1 37 ? 17.531 29.547 -4.691 1 82.06 37 TYR B O 1
ATOM 1892 N N . HIS B 1 38 ? 17.656 28.328 -2.857 1 85.69 38 HIS B N 1
ATOM 1893 C CA . HIS B 1 38 ? 18.094 27.156 -3.615 1 85.69 38 HIS B CA 1
ATOM 1894 C C . HIS B 1 38 ? 16.906 26.422 -4.246 1 85.69 38 HIS B C 1
ATOM 1896 O O . HIS B 1 38 ? 17 25.953 -5.379 1 85.69 38 HIS B O 1
ATOM 1902 N N . PHE B 1 39 ? 15.734 26.453 -3.498 1 89.56 39 PHE B N 1
ATOM 1903 C CA . PHE B 1 39 ? 14.648 25.609 -3.975 1 89.56 39 PHE B CA 1
ATOM 1904 C C . PHE B 1 39 ? 13.43 26.438 -4.332 1 89.56 39 PHE B C 1
ATOM 1906 O O . PHE B 1 39 ? 12.523 25.969 -5.023 1 89.56 39 PHE B O 1
ATOM 1913 N N . GLY B 1 40 ? 13.438 27.703 -3.887 1 86.81 40 GLY B N 1
ATOM 1914 C CA . GLY B 1 40 ? 12.336 28.609 -4.168 1 86.81 40 GLY B CA 1
ATOM 1915 C C . GLY B 1 40 ? 11.125 28.375 -3.285 1 86.81 40 GLY B C 1
ATOM 1916 O O . GLY B 1 40 ? 10.688 29.281 -2.566 1 86.81 40 GLY B O 1
AT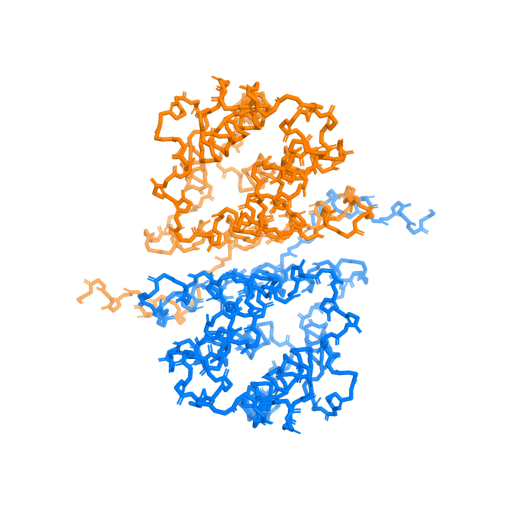OM 1917 N N . SER B 1 41 ? 10.578 27.188 -3.363 1 88.81 41 SER B N 1
ATOM 1918 C CA . SER B 1 41 ? 9.359 26.844 -2.633 1 88.81 41 SER B CA 1
ATOM 1919 C C . SER B 1 41 ? 9.43 25.422 -2.074 1 88.81 41 SER B C 1
ATOM 1921 O O . SER B 1 41 ? 10.367 24.688 -2.369 1 88.81 41 SER B O 1
ATOM 1923 N N . ARG B 1 42 ? 8.5 25.125 -1.231 1 89.38 42 ARG B N 1
ATOM 1924 C CA . ARG B 1 42 ? 8.383 23.781 -0.704 1 89.38 42 ARG B CA 1
ATOM 1925 C C . ARG B 1 42 ? 8.219 22.766 -1.831 1 89.38 42 ARG B C 1
ATOM 1927 O O . ARG B 1 42 ? 8.812 21.688 -1.793 1 89.38 42 ARG B O 1
ATOM 1934 N N . ASP B 1 43 ? 7.438 23.172 -2.826 1 88.88 43 ASP B N 1
ATOM 1935 C CA . ASP B 1 43 ? 7.258 22.312 -3.988 1 88.88 43 ASP B CA 1
ATOM 1936 C C . ASP B 1 43 ? 8.578 22.109 -4.734 1 88.88 43 ASP B C 1
ATOM 1938 O O . ASP B 1 43 ? 8.867 21.016 -5.203 1 88.88 43 ASP B O 1
ATOM 1942 N N . GLY B 1 44 ? 9.234 23.156 -4.859 1 89.81 44 GLY B N 1
ATOM 1943 C CA . GLY B 1 44 ? 10.547 23.062 -5.477 1 89.81 44 GLY B CA 1
ATOM 1944 C C . GLY B 1 44 ? 11.477 22.109 -4.742 1 89.81 44 GLY B C 1
ATOM 1945 O O . GLY B 1 44 ? 12.234 21.375 -5.371 1 89.81 44 GLY B O 1
ATOM 1946 N N . LEU B 1 45 ? 11.492 22.172 -3.406 1 91.75 45 LEU B N 1
ATOM 1947 C CA . LEU B 1 45 ? 12.289 21.281 -2.59 1 91.75 45 LEU B CA 1
ATOM 1948 C C . LEU B 1 45 ? 11.867 19.828 -2.809 1 91.75 45 LEU B C 1
ATOM 1950 O O . LEU B 1 45 ? 12.711 18.938 -2.916 1 91.75 45 LEU B O 1
ATOM 1954 N N . ILE B 1 46 ? 10.586 19.562 -2.889 1 91.44 46 ILE B N 1
ATOM 1955 C CA . ILE B 1 46 ? 10.047 18.234 -3.107 1 91.44 46 ILE B CA 1
ATOM 1956 C C . ILE B 1 46 ? 10.523 17.703 -4.457 1 91.44 46 ILE B C 1
ATOM 1958 O O . ILE B 1 46 ? 11 16.562 -4.551 1 91.44 46 ILE B O 1
ATOM 1962 N N . ARG B 1 47 ? 10.422 18.484 -5.457 1 89.31 47 ARG B N 1
ATOM 1963 C CA . ARG B 1 47 ? 10.875 18.078 -6.785 1 89.31 47 ARG B CA 1
ATOM 1964 C C . ARG B 1 47 ? 12.367 17.75 -6.777 1 89.31 47 ARG B C 1
ATOM 1966 O O . ARG B 1 47 ? 12.789 16.766 -7.387 1 89.31 47 ARG B O 1
ATOM 1973 N N . ALA B 1 48 ? 13.125 18.578 -6.098 1 90.06 48 ALA B N 1
ATOM 1974 C CA . ALA B 1 48 ? 14.562 18.359 -6.004 1 90.06 48 ALA B CA 1
ATOM 1975 C C . ALA B 1 48 ? 14.867 17.047 -5.277 1 90.06 48 ALA B C 1
ATOM 1977 O O . ALA B 1 48 ? 15.781 16.312 -5.66 1 90.06 48 ALA B O 1
ATOM 1978 N N . LEU B 1 49 ? 14.133 16.797 -4.25 1 91.56 49 LEU B N 1
ATOM 1979 C CA . LEU B 1 49 ? 14.297 15.57 -3.475 1 91.56 49 LEU B CA 1
ATOM 1980 C C . LEU B 1 49 ? 14 14.344 -4.328 1 91.56 49 LEU B C 1
ATOM 1982 O O . LEU B 1 49 ? 14.75 13.359 -4.301 1 91.56 49 LEU B O 1
ATOM 1986 N N . ILE B 1 50 ? 12.938 14.375 -5.102 1 89.88 50 ILE B N 1
ATOM 1987 C CA . ILE B 1 50 ? 12.578 13.281 -5.992 1 89.88 50 ILE B CA 1
ATOM 1988 C C . ILE B 1 50 ? 13.695 13.039 -7.004 1 89.88 50 ILE B C 1
ATOM 1990 O O . ILE B 1 50 ? 14.141 11.906 -7.195 1 89.88 50 ILE B O 1
ATOM 1994 N N . SER B 1 51 ? 14.125 14.102 -7.578 1 87.44 51 SER B N 1
ATOM 1995 C CA . SER B 1 51 ? 15.188 14.008 -8.578 1 87.44 51 SER B CA 1
ATOM 1996 C C . SER B 1 51 ? 16.453 13.406 -7.98 1 87.44 51 SER B C 1
ATOM 1998 O O . SER B 1 51 ? 17.094 12.555 -8.602 1 87.44 51 SER B O 1
ATOM 2000 N N . TYR B 1 52 ? 16.797 13.867 -6.832 1 88.25 52 TYR B N 1
ATOM 2001 C CA . TYR B 1 52 ? 17.984 13.406 -6.133 1 88.25 52 TYR B CA 1
ATOM 2002 C C . TYR B 1 52 ? 17.922 11.906 -5.871 1 88.25 52 TYR B C 1
ATOM 2004 O O . TYR B 1 52 ? 18.859 11.164 -6.191 1 88.25 52 TYR B O 1
ATOM 2012 N N . ARG B 1 53 ? 16.875 11.422 -5.336 1 90.81 53 ARG B N 1
ATOM 2013 C CA . ARG B 1 53 ? 16.719 10.008 -5 1 90.81 53 ARG B CA 1
ATOM 2014 C C . ARG B 1 53 ? 16.547 9.164 -6.254 1 90.81 53 ARG B C 1
ATOM 2016 O O . ARG B 1 53 ? 17.062 8.039 -6.328 1 90.81 53 ARG B O 1
ATOM 2023 N N . GLN B 1 54 ? 15.836 9.672 -7.203 1 86.38 54 GLN B N 1
ATOM 2024 C CA . GLN B 1 54 ? 15.656 8.945 -8.461 1 86.38 54 GLN B CA 1
ATOM 2025 C C . GLN B 1 54 ? 17 8.742 -9.164 1 86.38 54 GLN B C 1
ATOM 2027 O O . GLN B 1 54 ? 17.219 7.715 -9.805 1 86.38 54 GLN B O 1
ATOM 2032 N N . ALA B 1 55 ? 17.844 9.727 -9.078 1 86.06 55 ALA B N 1
ATOM 2033 C CA . ALA B 1 55 ? 19.172 9.609 -9.688 1 86.06 55 ALA B CA 1
ATOM 2034 C C . ALA B 1 55 ? 19.953 8.453 -9.078 1 86.06 55 ALA B C 1
ATOM 2036 O O . ALA B 1 55 ? 20.578 7.668 -9.797 1 86.06 55 ALA B O 1
ATOM 2037 N N . SER B 1 56 ? 19.922 8.383 -7.754 1 87.5 56 SER B N 1
ATOM 2038 C CA . SER B 1 56 ? 20.641 7.309 -7.066 1 87.5 56 SER B CA 1
ATOM 2039 C C . SER B 1 56 ? 20.031 5.949 -7.398 1 87.5 56 SER B C 1
ATOM 2041 O O . SER B 1 56 ? 20.75 5.004 -7.719 1 87.5 56 SER B O 1
ATOM 2043 N N . LEU B 1 57 ? 18.75 5.82 -7.402 1 88.75 57 LEU B N 1
ATOM 2044 C CA . LEU B 1 57 ? 18.062 4.578 -7.738 1 88.75 57 LEU B CA 1
ATOM 2045 C C . LEU B 1 57 ? 18.312 4.199 -9.195 1 88.75 57 LEU B C 1
ATOM 2047 O O . LEU B 1 57 ? 18.484 3.023 -9.516 1 88.75 57 LEU B O 1
ATOM 2051 N N . GLY B 1 58 ? 18.281 5.238 -10.008 1 85.25 58 GLY B N 1
ATOM 2052 C CA . GLY B 1 58 ? 18.469 5.02 -11.43 1 85.25 58 GLY B CA 1
ATOM 2053 C C . GLY B 1 58 ? 19.828 4.406 -11.766 1 85.25 58 GLY B C 1
ATOM 2054 O O . GLY B 1 58 ? 19.922 3.541 -12.641 1 85.25 58 GLY B O 1
ATOM 2055 N N . ALA B 1 59 ? 20.844 4.848 -11.109 1 87.5 59 ALA B N 1
ATOM 2056 C CA . ALA B 1 59 ? 22.188 4.297 -11.328 1 87.5 59 ALA B CA 1
ATOM 2057 C C . ALA B 1 59 ? 22.219 2.811 -10.992 1 87.5 59 ALA B C 1
ATOM 2059 O O . ALA B 1 59 ? 22.75 2.006 -11.766 1 87.5 59 ALA B O 1
ATOM 2060 N N . ASP B 1 60 ? 21.609 2.432 -9.828 1 89 60 ASP B N 1
ATOM 2061 C CA . ASP B 1 60 ? 21.531 1.031 -9.43 1 89 60 ASP B CA 1
ATOM 2062 C C . ASP B 1 60 ? 20.766 0.208 -10.453 1 89 60 ASP B C 1
ATOM 2064 O O . ASP B 1 60 ? 21.188 -0.883 -10.836 1 89 60 ASP B O 1
ATOM 2068 N N . ARG B 1 61 ? 19.688 0.748 -10.953 1 89.94 61 ARG B N 1
ATOM 2069 C CA . ARG B 1 61 ? 18.828 0.028 -11.875 1 89.94 61 ARG B CA 1
ATOM 2070 C C . ARG B 1 61 ? 19.484 -0.151 -13.234 1 89.94 61 ARG B C 1
ATOM 2072 O O . ARG B 1 61 ? 19.297 -1.172 -13.898 1 89.94 61 ARG B O 1
ATOM 2079 N N . ARG B 1 62 ? 20.203 0.866 -13.602 1 88.44 62 ARG B N 1
ATOM 2080 C CA . ARG B 1 62 ? 20.906 0.77 -14.883 1 88.44 62 ARG B CA 1
ATOM 2081 C C . ARG B 1 62 ? 21.906 -0.382 -14.867 1 88.44 62 ARG B C 1
ATOM 2083 O O . ARG B 1 62 ? 21.984 -1.15 -15.828 1 88.44 62 ARG B O 1
ATOM 2090 N N . GLU B 1 63 ? 22.641 -0.463 -13.859 1 91.88 63 GLU B N 1
ATOM 2091 C CA . GLU B 1 63 ? 23.594 -1.554 -13.727 1 91.88 63 GLU B CA 1
ATOM 2092 C C . GLU B 1 63 ? 22.891 -2.908 -13.711 1 91.88 63 GLU B C 1
ATOM 2094 O O . GLU B 1 63 ? 23.328 -3.844 -14.391 1 91.88 63 GLU B O 1
ATOM 2099 N N . MET B 1 64 ? 21.828 -3.002 -13.016 1 92.56 64 MET B N 1
ATOM 2100 C CA . MET B 1 64 ? 21.062 -4.246 -12.914 1 92.56 64 MET B CA 1
ATOM 2101 C C . MET B 1 64 ? 20.422 -4.609 -14.25 1 92.56 64 MET B C 1
ATOM 2103 O O . MET B 1 64 ? 20.391 -5.785 -14.625 1 92.56 64 MET B O 1
ATOM 2107 N N . LEU B 1 65 ? 19.953 -3.605 -14.914 1 89.62 65 LEU B N 1
ATOM 2108 C CA . LEU B 1 65 ? 19.312 -3.832 -16.203 1 89.62 65 LEU B CA 1
ATOM 2109 C C . LEU B 1 65 ? 20.328 -4.344 -17.234 1 89.62 65 LEU B C 1
ATOM 2111 O O . LEU B 1 65 ? 20.016 -5.223 -18.031 1 89.62 65 LEU B O 1
ATOM 2115 N N . THR B 1 66 ? 21.5 -3.77 -17.203 1 92.31 66 THR B N 1
ATOM 2116 C CA . THR B 1 66 ? 22.547 -4.227 -18.094 1 92.31 66 THR B CA 1
ATOM 2117 C C . THR B 1 66 ? 22.844 -5.711 -17.875 1 92.31 66 THR B C 1
ATOM 2119 O O . THR B 1 66 ? 22.891 -6.484 -18.844 1 92.31 66 THR B O 1
ATOM 2122 N N . SER B 1 67 ? 22.969 -6.074 -16.656 1 94.06 67 SER B N 1
ATOM 2123 C CA . SER B 1 67 ? 23.219 -7.473 -16.312 1 94.06 67 SER B CA 1
ATOM 2124 C C . SER B 1 67 ? 22.047 -8.352 -16.75 1 94.06 67 SER B C 1
ATOM 2126 O O . SER B 1 67 ? 22.25 -9.445 -17.281 1 94.06 67 SER B O 1
ATOM 2128 N N . MET B 1 68 ? 20.859 -7.875 -16.531 1 92.38 68 MET B N 1
ATOM 2129 C CA . MET B 1 68 ? 19.641 -8.594 -16.906 1 92.38 68 MET B CA 1
ATOM 2130 C C . MET B 1 68 ? 19.625 -8.859 -18.406 1 92.38 68 MET B C 1
ATOM 2132 O O . MET B 1 68 ? 19.25 -9.953 -18.844 1 92.38 68 MET B O 1
ATOM 2136 N N . ARG B 1 69 ? 19.969 -7.883 -19.141 1 91.25 69 ARG B N 1
ATOM 2137 C CA . ARG B 1 69 ? 19.984 -8 -20.594 1 91.25 69 ARG B CA 1
ATOM 2138 C C . ARG B 1 69 ? 21.062 -8.977 -21.047 1 91.25 69 ARG B C 1
ATOM 2140 O O . ARG B 1 69 ? 20.812 -9.805 -21.938 1 91.25 69 ARG B O 1
ATOM 2147 N N . GLU B 1 70 ? 22.188 -8.922 -20.484 1 95.38 70 GLU B N 1
ATOM 2148 C CA . GLU B 1 70 ? 23.281 -9.82 -20.812 1 95.38 70 GLU B CA 1
ATOM 2149 C C . GLU B 1 70 ? 22.906 -11.273 -20.531 1 95.38 70 GLU B C 1
ATOM 2151 O O . GLU B 1 70 ? 23.344 -12.18 -21.25 1 95.38 70 GLU B O 1
ATOM 2156 N N . GLU B 1 71 ? 22.078 -11.469 -19.578 1 95.56 71 GLU B N 1
ATOM 2157 C CA . GLU B 1 71 ? 21.672 -12.812 -19.188 1 95.56 71 GLU B CA 1
ATOM 2158 C C . GLU B 1 71 ? 20.375 -13.234 -19.906 1 95.56 71 GLU B C 1
ATOM 2160 O O . GLU B 1 71 ? 19.906 -14.359 -19.734 1 95.56 71 GLU B O 1
ATOM 2165 N N . GLY B 1 72 ? 19.766 -12.344 -20.703 1 91.81 72 GLY B N 1
ATOM 2166 C CA . GLY B 1 72 ? 18.531 -12.625 -21.422 1 91.81 72 GLY B CA 1
ATOM 2167 C C . GLY B 1 72 ? 17.328 -12.789 -20.5 1 91.81 72 GLY B C 1
ATOM 2168 O O . GLY B 1 72 ? 16.453 -13.602 -20.766 1 91.81 72 GLY B O 1
ATOM 2169 N N . LYS B 1 73 ? 17.312 -12.008 -19.422 1 92.75 73 LYS B N 1
ATOM 2170 C CA . LYS B 1 73 ? 16.297 -12.211 -18.391 1 92.75 73 LYS B CA 1
ATOM 2171 C C . LYS B 1 73 ? 15.273 -11.078 -18.391 1 92.75 73 LYS B C 1
ATOM 2173 O O . LYS B 1 73 ? 14.562 -10.875 -17.406 1 92.75 73 LYS B O 1
ATOM 2178 N N . GLU B 1 74 ? 15.172 -10.367 -19.484 1 87.94 74 GLU B N 1
ATOM 2179 C CA . GLU B 1 74 ? 14.281 -9.211 -19.547 1 87.94 74 GLU B CA 1
ATOM 2180 C C . GLU B 1 74 ? 12.82 -9.633 -19.484 1 87.94 74 GLU B C 1
ATOM 2182 O O . GLU B 1 74 ? 11.961 -8.852 -19.062 1 87.94 74 GLU B O 1
ATOM 2187 N N . ALA B 1 75 ? 12.539 -10.859 -19.906 1 90 75 ALA B N 1
ATOM 2188 C CA . ALA B 1 75 ? 11.164 -11.344 -19.891 1 90 75 ALA B CA 1
ATOM 2189 C C . ALA B 1 75 ? 10.891 -12.211 -18.672 1 90 75 ALA B C 1
ATOM 2191 O O . ALA B 1 75 ? 9.82 -12.812 -18.547 1 90 75 ALA B O 1
ATOM 2192 N N . ASP B 1 76 ? 11.844 -12.305 -17.797 1 94.31 76 ASP B N 1
ATOM 2193 C CA . ASP B 1 76 ? 11.695 -13.062 -16.562 1 94.31 76 ASP B CA 1
ATOM 2194 C C . ASP B 1 76 ? 11.016 -12.227 -15.477 1 94.31 76 ASP B C 1
ATOM 2196 O O . ASP B 1 76 ? 11.594 -11.266 -14.977 1 94.31 76 ASP B O 1
ATOM 2200 N N . PRO B 1 77 ? 9.828 -12.633 -15.086 1 95.62 77 PRO B N 1
ATOM 2201 C CA . PRO B 1 77 ? 9.102 -11.844 -14.094 1 95.62 77 PRO B CA 1
ATOM 2202 C C . PRO B 1 77 ? 9.891 -11.633 -12.805 1 95.62 77 PRO B C 1
ATOM 2204 O O . PRO B 1 77 ? 9.805 -10.57 -12.188 1 95.62 77 PRO B O 1
ATOM 2207 N N . ARG B 1 78 ? 10.609 -12.633 -12.406 1 96.94 78 ARG B N 1
ATOM 2208 C CA . ARG B 1 78 ? 11.367 -12.492 -11.164 1 96.94 78 ARG B CA 1
ATOM 2209 C C . ARG B 1 78 ? 12.484 -11.461 -11.32 1 96.94 78 ARG B C 1
ATOM 2211 O O . ARG B 1 78 ? 12.727 -10.664 -10.414 1 96.94 78 ARG B O 1
ATOM 2218 N N . ALA B 1 79 ? 13.156 -11.516 -12.422 1 96 79 ALA B N 1
ATOM 2219 C CA . ALA B 1 79 ? 14.211 -10.539 -12.672 1 96 79 ALA B CA 1
ATOM 2220 C C . ALA B 1 79 ? 13.641 -9.117 -12.688 1 96 79 ALA B C 1
ATOM 2222 O O . ALA B 1 79 ? 14.25 -8.195 -12.148 1 96 79 ALA B O 1
ATOM 2223 N N . VAL B 1 80 ? 12.516 -8.945 -13.273 1 94.69 80 VAL B N 1
ATOM 2224 C CA . VAL B 1 80 ? 11.867 -7.641 -13.367 1 94.69 80 VAL B CA 1
ATOM 2225 C C . VAL B 1 80 ? 11.477 -7.152 -11.977 1 94.69 80 VAL B C 1
ATOM 2227 O O . VAL B 1 80 ? 11.773 -6.016 -11.602 1 94.69 80 VAL B O 1
ATOM 2230 N N . VAL B 1 81 ? 10.852 -8.008 -11.188 1 96.81 81 VAL B N 1
ATOM 2231 C CA . VAL B 1 81 ? 10.445 -7.648 -9.836 1 96.81 81 VAL B CA 1
ATOM 2232 C C . VAL B 1 81 ? 11.672 -7.305 -9 1 96.81 81 VAL B C 1
ATOM 2234 O O . VAL B 1 81 ? 11.656 -6.34 -8.227 1 96.81 81 VAL B O 1
ATOM 2237 N N . TRP B 1 82 ? 12.688 -8.133 -9.141 1 96.94 82 TRP B N 1
ATOM 2238 C CA . TRP B 1 82 ? 13.922 -7.898 -8.398 1 96.94 82 TRP B CA 1
ATOM 2239 C C . TRP B 1 82 ? 14.508 -6.531 -8.734 1 96.94 82 TRP B C 1
ATOM 2241 O O . TRP B 1 82 ? 14.945 -5.797 -7.844 1 96.94 82 TRP B O 1
ATOM 2251 N N . LEU B 1 83 ? 14.492 -6.164 -9.938 1 94.31 83 LEU B N 1
ATOM 2252 C CA . LEU B 1 83 ? 14.992 -4.879 -10.414 1 94.31 83 LEU B CA 1
ATOM 2253 C C . LEU B 1 83 ? 14.227 -3.727 -9.766 1 94.31 83 LEU B C 1
ATOM 2255 O O . LEU B 1 83 ? 14.805 -2.684 -9.461 1 94.31 83 LEU B O 1
ATOM 2259 N N . LEU B 1 84 ? 13.008 -3.875 -9.586 1 93.88 84 LEU B N 1
ATOM 2260 C CA . LEU B 1 84 ? 12.156 -2.846 -8.992 1 93.88 84 LEU B CA 1
ATOM 2261 C C . LEU B 1 84 ? 12.344 -2.793 -7.48 1 93.88 84 LEU B C 1
ATOM 2263 O O . LEU B 1 84 ? 12.352 -1.712 -6.887 1 93.88 84 LEU B O 1
ATOM 2267 N N . ALA B 1 85 ? 12.562 -3.936 -6.836 1 96.75 85 ALA B N 1
ATOM 2268 C CA . ALA B 1 85 ? 12.5 -4.055 -5.379 1 96.75 85 ALA B CA 1
ATOM 2269 C C . ALA B 1 85 ? 13.875 -3.814 -4.758 1 96.75 85 ALA B C 1
ATOM 2271 O O . ALA B 1 85 ? 13.984 -3.139 -3.73 1 96.75 85 ALA B O 1
ATOM 2272 N N . ARG B 1 86 ? 14.898 -4.332 -5.328 1 97.19 86 ARG B N 1
ATOM 2273 C CA . ARG B 1 86 ? 16.203 -4.418 -4.691 1 97.19 86 ARG B CA 1
ATOM 2274 C C . ARG B 1 86 ? 16.781 -3.027 -4.426 1 97.19 86 ARG B C 1
ATOM 2276 O O . ARG B 1 86 ? 17.266 -2.746 -3.328 1 97.19 86 ARG B O 1
ATOM 2283 N N . PRO B 1 87 ? 16.719 -2.092 -5.391 1 95.12 87 PRO B N 1
ATOM 2284 C CA . PRO B 1 87 ? 17.266 -0.763 -5.113 1 95.12 87 PRO B CA 1
ATOM 2285 C C . PRO B 1 87 ? 16.562 -0.061 -3.955 1 95.12 87 PRO B C 1
ATOM 2287 O O . PRO B 1 87 ? 17.203 0.638 -3.168 1 95.12 87 PRO B O 1
ATOM 2290 N N . LEU B 1 88 ? 15.281 -0.24 -3.891 1 95.62 88 LEU B N 1
ATOM 2291 C CA . LEU B 1 88 ? 14.539 0.352 -2.781 1 95.62 88 LEU B CA 1
ATOM 2292 C C . LEU B 1 88 ? 14.906 -0.32 -1.463 1 95.62 88 LEU B C 1
ATOM 2294 O O . LEU B 1 88 ? 15.031 0.349 -0.435 1 95.62 88 LEU B O 1
ATOM 2298 N N . ALA B 1 89 ? 15.047 -1.633 -1.52 1 96.81 89 ALA B N 1
ATOM 2299 C CA . ALA B 1 89 ? 15.484 -2.348 -0.325 1 96.81 89 ALA B CA 1
ATOM 2300 C C . ALA B 1 89 ? 16.875 -1.874 0.12 1 96.81 89 ALA B C 1
ATOM 2302 O O . ALA B 1 89 ? 17.125 -1.73 1.317 1 96.81 89 ALA B O 1
ATOM 2303 N N . ASN B 1 90 ? 17.766 -1.625 -0.818 1 96.19 90 ASN B N 1
ATOM 2304 C CA . ASN B 1 90 ? 19.078 -1.083 -0.503 1 96.19 90 ASN B CA 1
ATOM 2305 C C . ASN B 1 90 ? 18.969 0.289 0.158 1 96.19 90 ASN B C 1
ATOM 2307 O O . ASN B 1 90 ? 19.719 0.584 1.1 1 96.19 90 ASN B O 1
ATOM 2311 N N . SER B 1 91 ? 18.094 1.05 -0.391 1 94.31 91 SER B N 1
ATOM 2312 C CA . SER B 1 91 ? 17.859 2.367 0.19 1 94.31 91 SER B CA 1
ATOM 2313 C C . SER B 1 91 ? 17.406 2.258 1.646 1 94.31 91 SER B C 1
ATOM 2315 O O . SER B 1 91 ? 17.875 3.016 2.5 1 94.31 91 SER B O 1
ATOM 2317 N N . ILE B 1 92 ? 16.562 1.347 1.963 1 95.62 92 ILE B N 1
ATOM 2318 C CA . ILE B 1 92 ? 16.094 1.114 3.324 1 95.62 92 ILE B CA 1
ATOM 2319 C C . ILE B 1 92 ? 17.266 0.689 4.207 1 95.62 92 ILE B C 1
ATOM 2321 O O . ILE B 1 92 ? 17.422 1.184 5.328 1 95.62 92 ILE B O 1
ATOM 2325 N N . ALA B 1 93 ? 18.062 -0.205 3.725 1 95.31 93 ALA B N 1
ATOM 2326 C CA . ALA B 1 93 ? 19.219 -0.684 4.473 1 95.31 93 ALA B CA 1
ATOM 2327 C C . ALA B 1 93 ? 20.188 0.457 4.77 1 95.31 93 ALA B C 1
ATOM 2329 O O . ALA B 1 93 ? 20.859 0.457 5.805 1 95.31 93 ALA B O 1
ATOM 2330 N N . ALA B 1 94 ? 20.234 1.423 3.9 1 94 94 ALA B N 1
ATOM 2331 C CA . ALA B 1 94 ? 21.109 2.58 4.059 1 94 94 ALA B CA 1
ATOM 2332 C C . ALA B 1 94 ? 20.5 3.592 5.031 1 94 94 ALA B C 1
ATOM 2334 O O . ALA B 1 94 ? 21.109 4.625 5.316 1 94 94 ALA B O 1
ATOM 2335 N N . GLY B 1 95 ? 19.328 3.34 5.492 1 93.06 95 GLY B N 1
ATOM 2336 C CA . GLY B 1 95 ? 18.688 4.211 6.465 1 93.06 95 GLY B CA 1
ATOM 2337 C C . GLY B 1 95 ? 17.875 5.328 5.824 1 93.06 95 GLY B C 1
ATOM 2338 O O . GLY B 1 95 ? 17.453 6.262 6.508 1 93.06 95 GLY B O 1
ATOM 2339 N N . GLU B 1 96 ? 17.656 5.242 4.504 1 94.38 96 GLU B N 1
ATOM 2340 C CA . GLU B 1 96 ? 16.906 6.266 3.795 1 94.38 96 GLU B CA 1
ATOM 2341 C C . GLU B 1 96 ? 15.398 6.074 3.994 1 94.38 96 GLU B C 1
ATOM 2343 O O . GLU B 1 96 ? 14.938 4.957 4.234 1 94.38 96 GLU B O 1
ATOM 2348 N N . MET B 1 97 ? 14.68 7.18 3.871 1 95.12 97 MET B N 1
ATOM 2349 C CA . MET B 1 97 ? 13.227 7.148 4.043 1 95.12 97 MET B CA 1
ATOM 2350 C C . MET B 1 97 ? 12.516 7.453 2.73 1 95.12 97 MET B C 1
ATOM 2352 O O . MET B 1 97 ? 11.414 8.008 2.729 1 95.12 97 MET B O 1
ATOM 2356 N N . PHE B 1 98 ? 13.18 7.062 1.697 1 95 98 PHE B N 1
ATOM 2357 C CA . PHE B 1 98 ? 12.648 7.398 0.38 1 95 98 PHE B CA 1
ATOM 2358 C C . PHE B 1 98 ? 11.383 6.605 0.083 1 95 98 PHE B C 1
ATOM 2360 O O . PHE B 1 98 ? 10.414 7.145 -0.454 1 95 98 PHE B O 1
ATOM 2367 N N . ALA B 1 99 ? 11.336 5.301 0.431 1 94.31 99 ALA B N 1
ATOM 2368 C CA . ALA B 1 99 ? 10.156 4.484 0.155 1 94.31 99 ALA B CA 1
ATOM 2369 C C . ALA B 1 99 ? 8.93 5.035 0.877 1 94.31 99 ALA B C 1
ATOM 2371 O O . ALA B 1 99 ? 7.895 5.277 0.255 1 94.31 99 ALA B O 1
ATOM 2372 N N . PRO B 1 100 ? 9.07 5.344 2.172 1 94.31 100 PRO B N 1
ATOM 2373 C CA . PRO B 1 100 ? 7.945 5.984 2.85 1 94.31 100 PRO B CA 1
ATOM 2374 C C . PRO B 1 100 ? 7.57 7.328 2.229 1 94.31 100 PRO B C 1
ATOM 2376 O O . PRO B 1 100 ? 6.387 7.66 2.131 1 94.31 100 PRO B O 1
ATOM 2379 N N . PHE B 1 101 ? 8.578 8.07 1.83 1 94.19 101 PHE B N 1
ATOM 2380 C CA . PHE B 1 101 ? 8.32 9.344 1.169 1 94.19 101 PHE B CA 1
ATOM 2381 C C . PHE B 1 101 ? 7.555 9.133 -0.131 1 94.19 101 PHE B C 1
ATOM 2383 O O . PHE B 1 101 ? 6.582 9.844 -0.405 1 94.19 101 PHE B O 1
ATOM 2390 N N . LEU B 1 102 ? 7.945 8.156 -0.944 1 91.69 102 LEU B N 1
ATOM 2391 C CA . LEU B 1 102 ? 7.277 7.836 -2.201 1 91.69 102 LEU B CA 1
ATOM 2392 C C . LEU B 1 102 ? 5.832 7.414 -1.96 1 91.69 102 LEU B C 1
ATOM 2394 O O . LEU B 1 102 ? 4.934 7.805 -2.707 1 91.69 102 LEU B O 1
ATOM 2398 N N . ALA B 1 103 ? 5.633 6.621 -0.937 1 91.88 103 ALA B N 1
ATOM 2399 C CA . ALA B 1 103 ? 4.285 6.168 -0.597 1 91.88 103 ALA B CA 1
ATOM 2400 C C . ALA B 1 103 ? 3.371 7.352 -0.292 1 91.88 103 ALA B C 1
ATOM 2402 O O . ALA B 1 103 ? 2.215 7.375 -0.718 1 91.88 103 ALA B O 1
ATOM 2403 N N . ARG B 1 104 ? 3.928 8.375 0.379 1 89.62 104 ARG B N 1
ATOM 2404 C CA . ARG B 1 104 ? 3.168 9.578 0.691 1 89.62 104 ARG B CA 1
ATOM 2405 C C . ARG B 1 104 ? 2.883 10.383 -0.57 1 89.62 104 ARG B C 1
ATOM 2407 O O . ARG B 1 104 ? 1.787 10.93 -0.731 1 89.62 104 ARG B O 1
ATOM 2414 N N . LEU B 1 105 ? 3.832 10.414 -1.401 1 86.81 105 LEU B N 1
ATOM 2415 C CA . LEU B 1 105 ? 3.717 11.18 -2.637 1 86.81 105 LEU B CA 1
ATOM 2416 C C . LEU B 1 105 ? 2.619 10.609 -3.529 1 86.81 105 LEU B C 1
ATOM 2418 O O . LEU B 1 105 ? 1.805 11.359 -4.074 1 86.81 105 LEU B O 1
ATOM 2422 N N . VAL B 1 106 ? 2.574 9.328 -3.643 1 81.12 106 VAL B N 1
ATOM 2423 C CA . VAL B 1 106 ? 1.643 8.664 -4.547 1 81.12 106 VAL B CA 1
ATOM 2424 C C . VAL B 1 106 ? 0.218 8.797 -4.016 1 81.12 106 VAL B C 1
ATOM 2426 O O . VAL B 1 106 ? -0.746 8.75 -4.781 1 81.12 106 VAL B O 1
ATOM 2429 N N . GLU B 1 107 ? 0.106 8.969 -2.791 1 81.44 107 GLU B N 1
ATOM 2430 C CA . GLU B 1 107 ? -1.211 9.117 -2.18 1 81.44 107 GL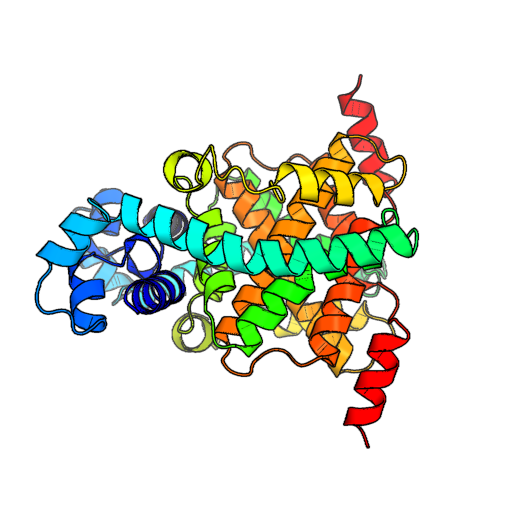U B CA 1
ATOM 2431 C C . GLU B 1 107 ? -1.743 10.531 -2.354 1 81.44 107 GLU B C 1
ATOM 2433 O O . GLU B 1 107 ? -2.945 10.773 -2.219 1 81.44 107 GLU B O 1
ATOM 2438 N N . ASP B 1 108 ? -0.805 11.398 -2.555 1 75 108 ASP B N 1
ATOM 2439 C CA . ASP B 1 108 ? -1.178 12.797 -2.711 1 75 108 ASP B CA 1
ATOM 2440 C C . ASP B 1 108 ? -1.755 13.062 -4.098 1 75 108 ASP B C 1
ATOM 2442 O O . ASP B 1 108 ? -1.085 12.836 -5.109 1 75 108 ASP B O 1
ATOM 2446 N N . PRO B 1 109 ? -2.969 13.484 -4.141 1 68.5 109 PRO B N 1
ATOM 2447 C CA . PRO B 1 109 ? -3.561 13.734 -5.457 1 68.5 109 PRO B CA 1
ATOM 2448 C C . PRO B 1 109 ? -2.764 14.75 -6.277 1 68.5 109 PRO B C 1
ATOM 2450 O O . PRO B 1 109 ? -2.842 14.742 -7.508 1 68.5 109 PRO B O 1
ATOM 2453 N N . ARG B 1 110 ? -1.988 15.562 -5.594 1 67.06 110 ARG B N 1
ATOM 2454 C CA . ARG B 1 110 ? -1.209 16.594 -6.277 1 67.06 110 ARG B CA 1
ATOM 2455 C C . ARG B 1 110 ? 0.071 16 -6.863 1 67.06 110 ARG B C 1
ATOM 2457 O O . ARG B 1 110 ? 0.719 16.625 -7.707 1 67.06 110 ARG B O 1
ATOM 2464 N N . ALA B 1 111 ? 0.463 14.875 -6.316 1 67.81 111 ALA B N 1
ATOM 2465 C CA . ALA B 1 111 ? 1.767 14.305 -6.645 1 67.81 111 ALA B CA 1
ATOM 2466 C C . ALA B 1 111 ? 1.929 14.133 -8.148 1 67.81 111 ALA B C 1
ATOM 2468 O O . ALA B 1 111 ? 2.953 14.523 -8.719 1 67.81 111 ALA B O 1
ATOM 2469 N N . ARG B 1 112 ? 1 13.594 -8.773 1 61.88 112 ARG B N 1
ATOM 2470 C CA . ARG B 1 112 ? 1.135 13.273 -10.195 1 61.88 112 ARG B CA 1
ATOM 2471 C C . ARG B 1 112 ? 1.208 14.539 -11.039 1 61.88 112 ARG B C 1
ATOM 2473 O O . ARG B 1 112 ? 1.836 14.547 -12.102 1 61.88 112 ARG B O 1
ATOM 2480 N N . SER B 1 113 ? 0.657 15.5 -10.57 1 61.34 113 SER B N 1
ATOM 2481 C CA . SER B 1 113 ? 0.548 16.688 -11.406 1 61.34 113 SER B CA 1
ATOM 2482 C C . SER B 1 113 ? 1.609 17.719 -11.039 1 61.34 113 SER B C 1
ATOM 2484 O O . SER B 1 113 ? 2.1 18.453 -11.906 1 61.34 113 SER B O 1
ATOM 2486 N N . GLU B 1 114 ? 2.08 17.672 -9.875 1 67.25 114 GLU B N 1
ATOM 2487 C CA . GLU B 1 114 ? 2.842 18.828 -9.414 1 67.25 114 GLU B CA 1
ATOM 2488 C C . GLU B 1 114 ? 4.246 18.438 -8.977 1 67.25 114 GLU B C 1
ATOM 2490 O O . GLU B 1 114 ? 5.188 19.219 -9.102 1 67.25 114 GLU B O 1
ATOM 2495 N N . TYR B 1 115 ? 4.355 17.25 -8.562 1 71.81 115 TYR B N 1
ATOM 2496 C CA . TYR B 1 115 ? 5.613 16.938 -7.895 1 71.81 115 TYR B CA 1
ATOM 2497 C C . TYR B 1 115 ? 6.523 16.109 -8.789 1 71.81 115 TYR B C 1
ATOM 2499 O O . TYR B 1 115 ? 7.75 16.203 -8.688 1 71.81 115 TYR B O 1
ATOM 2507 N N . TRP B 1 116 ? 5.859 15.336 -9.484 1 67.5 116 TRP B N 1
ATOM 2508 C CA . TRP B 1 116 ? 6.703 14.453 -10.273 1 67.5 116 TRP B CA 1
ATOM 2509 C C . TRP B 1 116 ? 7.332 15.203 -11.445 1 67.5 116 TRP B C 1
ATOM 2511 O O . TRP B 1 116 ? 6.629 15.812 -12.25 1 67.5 116 TRP B O 1
ATOM 2521 N N . PRO B 1 117 ? 8.594 15.312 -11.438 1 58.38 117 PRO B N 1
ATOM 2522 C CA . PRO B 1 117 ? 9.258 16.078 -12.492 1 58.38 117 PRO B CA 1
ATOM 2523 C C . PRO B 1 117 ? 8.953 15.547 -13.891 1 58.38 117 PRO B C 1
ATOM 2525 O O . PRO B 1 117 ? 8.906 14.336 -14.094 1 58.38 117 PRO B O 1
ATOM 2528 N N . ASP B 1 118 ? 8.188 16.297 -14.766 1 55.28 118 ASP B N 1
ATOM 2529 C CA . ASP B 1 118 ? 7.922 15.945 -16.156 1 55.28 118 ASP B CA 1
ATOM 2530 C C . ASP B 1 118 ? 9.148 15.32 -16.812 1 55.28 118 ASP B C 1
ATOM 2532 O O . ASP B 1 118 ? 9.023 14.453 -17.688 1 55.28 118 ASP B O 1
ATOM 2536 N N . HIS B 1 119 ? 10.266 16.062 -16.703 1 48 119 HIS B N 1
ATOM 2537 C CA . HIS B 1 119 ? 11.469 15.875 -17.5 1 48 119 HIS B CA 1
ATOM 2538 C C . HIS B 1 119 ? 12.477 14.984 -16.781 1 48 119 HIS B C 1
ATOM 2540 O O . HIS B 1 119 ? 13.672 15.023 -17.078 1 48 119 HIS B O 1
ATOM 2546 N N . VAL B 1 120 ? 12.078 14.516 -15.602 1 45.5 120 VAL B N 1
ATOM 2547 C CA . VAL B 1 120 ? 13.273 13.781 -15.203 1 45.5 120 VAL B CA 1
ATOM 2548 C C . VAL B 1 120 ? 13.742 12.898 -16.359 1 45.5 120 VAL B C 1
ATOM 2550 O O . VAL B 1 120 ? 13.031 11.977 -16.766 1 45.5 120 VAL B O 1
ATOM 2553 N N . ASP B 1 121 ? 14.289 13.438 -17.312 1 40.5 121 ASP B N 1
ATOM 2554 C CA . ASP B 1 121 ? 15.039 12.859 -18.406 1 40.5 121 ASP B CA 1
ATOM 2555 C C . ASP B 1 121 ? 15.648 11.516 -18.016 1 40.5 121 ASP B C 1
AT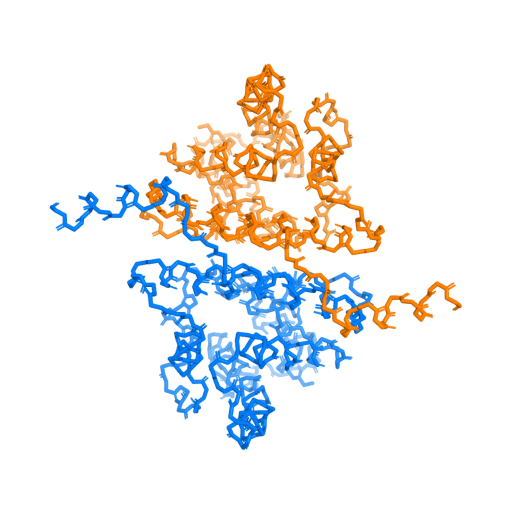OM 2557 O O . ASP B 1 121 ? 16.609 11.055 -18.641 1 40.5 121 ASP B O 1
ATOM 2561 N N . ASP B 1 122 ? 15.547 11.133 -16.734 1 48.72 122 ASP B N 1
ATOM 2562 C CA . ASP B 1 122 ? 16.344 9.938 -16.484 1 48.72 122 ASP B CA 1
ATOM 2563 C C . ASP B 1 122 ? 15.703 8.711 -17.141 1 48.72 122 ASP B C 1
ATOM 2565 O O . ASP B 1 122 ? 14.477 8.625 -17.25 1 48.72 122 ASP B O 1
ATOM 2569 N N . ASP B 1 123 ? 16.484 7.984 -17.891 1 49.09 123 ASP B N 1
ATOM 2570 C CA . ASP B 1 123 ? 16.344 6.719 -18.609 1 49.09 123 ASP B CA 1
ATOM 2571 C C . ASP B 1 123 ? 15.367 5.793 -17.891 1 49.09 123 ASP B C 1
ATOM 2573 O O . ASP B 1 123 ? 14.82 4.875 -18.5 1 49.09 123 ASP B O 1
ATOM 2577 N N . TRP B 1 124 ? 15.328 5.867 -16.594 1 53.28 124 TRP B N 1
ATOM 2578 C CA . TRP B 1 124 ? 14.422 4.926 -15.938 1 53.28 124 TRP B CA 1
ATOM 2579 C C . TRP B 1 124 ? 13.078 5.578 -15.648 1 53.28 124 TRP B C 1
ATOM 2581 O O . TRP B 1 124 ? 12.852 6.102 -14.555 1 53.28 124 TRP B O 1
ATOM 2591 N N . THR B 1 125 ? 12.461 6.031 -16.75 1 58 125 THR B N 1
ATOM 2592 C CA . THR B 1 125 ? 11.125 6.613 -16.672 1 58 125 THR B CA 1
ATOM 2593 C C . THR B 1 125 ? 10.102 5.562 -16.234 1 58 125 THR B C 1
ATOM 2595 O O . THR B 1 125 ? 10.359 4.363 -16.359 1 58 125 THR B O 1
ATOM 2598 N N . GLN B 1 126 ? 9.195 6 -15.523 1 65.19 126 GLN B N 1
ATOM 2599 C CA . GLN B 1 126 ? 8.031 5.16 -15.266 1 65.19 126 GLN B CA 1
ATOM 2600 C C . GLN B 1 126 ? 7.66 4.34 -16.5 1 65.19 126 GLN B C 1
ATOM 2602 O O . GLN B 1 126 ? 7.293 3.168 -16.375 1 65.19 126 GLN B O 1
ATOM 2607 N N . GLU B 1 127 ? 8.031 4.867 -17.594 1 71.38 127 GLU B N 1
ATOM 2608 C CA . GLU B 1 127 ? 7.652 4.215 -18.844 1 71.38 127 GLU B CA 1
ATOM 2609 C C . GLU B 1 127 ? 8.531 2.994 -19.109 1 71.38 127 GLU B C 1
ATOM 2611 O O . GLU B 1 127 ? 8.031 1.956 -19.562 1 71.38 127 GLU B O 1
ATOM 2616 N N . LYS B 1 128 ? 9.812 3.154 -18.844 1 75.5 128 LYS B N 1
ATOM 2617 C CA . LYS B 1 128 ? 10.719 2.031 -19.078 1 75.5 128 LYS B CA 1
ATOM 2618 C C . LYS B 1 128 ? 10.406 0.872 -18.141 1 75.5 128 LYS B C 1
ATOM 2620 O O . LYS B 1 128 ? 10.422 -0.29 -18.562 1 75.5 128 LYS B O 1
ATOM 2625 N N . LEU B 1 129 ? 10.148 1.2 -16.969 1 76.31 129 LEU B N 1
ATOM 2626 C CA . LEU B 1 129 ? 9.805 0.165 -15.992 1 76.31 129 LEU B CA 1
ATOM 2627 C C . LEU B 1 129 ? 8.492 -0.514 -16.359 1 76.31 129 LEU B C 1
ATOM 2629 O O . LEU B 1 129 ? 8.367 -1.734 -16.25 1 76.31 129 LEU B O 1
ATOM 2633 N N . GLU B 1 130 ? 7.625 0.228 -16.906 1 80.81 130 GLU B N 1
ATOM 2634 C CA . GLU B 1 130 ? 6.352 -0.331 -17.359 1 80.81 130 GLU B CA 1
ATOM 2635 C C . GLU B 1 130 ? 6.551 -1.26 -18.547 1 80.81 130 GLU B C 1
ATOM 2637 O O . GLU B 1 130 ? 5.883 -2.289 -18.656 1 80.81 130 GLU B O 1
ATOM 2642 N N . GLU B 1 131 ? 7.465 -0.887 -19.344 1 83.69 131 GLU B N 1
ATOM 2643 C CA . GLU B 1 131 ? 7.777 -1.729 -20.5 1 83.69 131 GLU B CA 1
ATOM 2644 C C . GLU B 1 131 ? 8.352 -3.074 -20.062 1 83.69 131 GLU B C 1
ATOM 2646 O O . GLU B 1 131 ? 8.023 -4.113 -20.641 1 83.69 131 GLU B O 1
ATOM 2651 N N . LEU B 1 132 ? 9.172 -3.008 -19.109 1 86.06 132 LEU B N 1
ATOM 2652 C CA . LEU B 1 132 ? 9.758 -4.242 -18.594 1 86.06 132 LEU B CA 1
ATOM 2653 C C . LEU B 1 132 ? 8.695 -5.125 -17.953 1 86.06 132 LEU B C 1
ATOM 2655 O O . LEU B 1 132 ? 8.672 -6.34 -18.172 1 86.06 132 LEU B O 1
ATOM 2659 N N . VAL B 1 133 ? 7.809 -4.527 -17.188 1 89.31 133 VAL B N 1
ATOM 2660 C CA . VAL B 1 133 ? 6.73 -5.273 -16.562 1 89.31 133 VAL B CA 1
ATOM 2661 C C . VAL B 1 133 ? 5.824 -5.883 -17.625 1 89.31 133 VAL B C 1
ATOM 2663 O O . VAL B 1 133 ? 5.441 -7.051 -17.531 1 89.31 133 VAL B O 1
ATOM 2666 N N . ASP B 1 134 ? 5.645 -5.109 -18.656 1 87.19 134 ASP B N 1
ATOM 2667 C CA . ASP B 1 134 ? 4.812 -5.586 -19.766 1 87.19 134 ASP B CA 1
ATOM 2668 C C . ASP B 1 134 ? 5.445 -6.797 -20.438 1 87.19 134 ASP B C 1
ATOM 2670 O O . ASP B 1 134 ? 4.754 -7.758 -20.781 1 87.19 134 ASP B O 1
ATOM 2674 N N . ALA B 1 135 ? 6.672 -6.723 -20.641 1 85.69 135 ALA B N 1
ATOM 2675 C CA . ALA B 1 135 ? 7.391 -7.805 -21.312 1 85.69 135 ALA B CA 1
ATOM 2676 C C . ALA B 1 135 ? 7.367 -9.078 -20.469 1 85.69 135 ALA B C 1
ATOM 2678 O O . ALA B 1 135 ? 7.363 -10.188 -21.016 1 85.69 135 ALA B O 1
ATOM 2679 N N . ALA B 1 136 ? 7.312 -8.867 -19.203 1 88.81 136 ALA B N 1
ATOM 2680 C CA . ALA B 1 136 ? 7.312 -10.008 -18.297 1 88.81 136 ALA B CA 1
ATOM 2681 C C . ALA B 1 136 ? 5.922 -10.633 -18.203 1 88.81 136 ALA B C 1
ATOM 2683 O O . ALA B 1 136 ? 5.773 -11.766 -17.734 1 88.81 136 ALA B O 1
ATOM 2684 N N . LEU B 1 137 ? 5.031 -9.766 -18.562 1 86.5 137 LEU B N 1
ATOM 2685 C CA . LEU B 1 137 ? 3.652 -10.242 -18.516 1 86.5 137 LEU B CA 1
ATOM 2686 C C . LEU B 1 137 ? 3.258 -10.898 -19.828 1 86.5 137 LEU B C 1
ATOM 2688 O O . LEU B 1 137 ? 3.73 -10.492 -20.891 1 86.5 137 LEU B O 1
ATOM 2692 N N . GLN B 1 138 ? 3.035 -12.203 -19.938 1 76 138 GLN B N 1
ATOM 2693 C CA . GLN B 1 138 ? 2.615 -12.984 -21.094 1 76 138 GLN B CA 1
ATOM 2694 C C . GLN B 1 138 ? 1.619 -12.211 -21.938 1 76 138 GLN B C 1
ATOM 2696 O O . GLN B 1 138 ? 1.67 -10.984 -22 1 76 138 GLN B O 1
ATOM 2701 N N . ASP B 1 139 ? 0.851 -12.828 -22.703 1 83.69 139 ASP B N 1
ATOM 2702 C CA . ASP B 1 139 ? -0.12 -12.305 -23.656 1 83.69 139 ASP B CA 1
ATOM 2703 C C . ASP B 1 139 ? -1.462 -12.031 -22.984 1 83.69 139 ASP B C 1
ATOM 2705 O O . ASP B 1 139 ? -2.492 -12.562 -23.406 1 83.69 139 ASP B O 1
ATOM 2709 N N . LEU B 1 140 ? -1.319 -11.133 -21.938 1 88.69 140 LEU B N 1
ATOM 2710 C CA . LEU B 1 140 ? -2.559 -10.742 -21.266 1 88.69 140 LEU B CA 1
ATOM 2711 C C . LEU B 1 140 ? -3.191 -9.539 -21.953 1 88.69 140 LEU B C 1
ATOM 2713 O O . LEU B 1 140 ? -2.486 -8.695 -22.516 1 88.69 140 LEU B O 1
ATOM 2717 N N . PRO B 1 141 ? -4.535 -9.5 -21.875 1 89.19 141 PRO B N 1
ATOM 2718 C CA . PRO B 1 141 ? -5.195 -8.289 -22.375 1 89.19 141 PRO B CA 1
ATOM 2719 C C . PRO B 1 141 ? -4.707 -7.02 -21.688 1 89.19 141 PRO B C 1
ATOM 2721 O O . PRO B 1 141 ? -4.34 -7.051 -20.5 1 89.19 141 PRO B O 1
ATOM 2724 N N . GLY B 1 142 ? -4.699 -5.918 -22.453 1 88.25 142 GLY B N 1
ATOM 2725 C CA . GLY B 1 142 ? -4.168 -4.645 -21.984 1 88.25 142 GLY B CA 1
ATOM 2726 C C . GLY B 1 142 ? -4.766 -4.191 -20.672 1 88.25 142 GLY B C 1
ATOM 2727 O O . GLY B 1 142 ? -4.043 -3.721 -19.797 1 88.25 142 GLY B O 1
ATOM 2728 N N . ARG B 1 143 ? -6.02 -4.359 -20.516 1 89.12 143 ARG B N 1
ATOM 2729 C CA . ARG B 1 143 ? -6.703 -3.926 -19.312 1 89.12 143 ARG B CA 1
ATOM 2730 C C . ARG B 1 143 ? -6.207 -4.707 -18.094 1 89.12 143 ARG B C 1
ATOM 2732 O O . ARG B 1 143 ? -6.043 -4.141 -17.016 1 89.12 143 ARG B O 1
ATOM 2739 N N . ILE B 1 144 ? -5.977 -5.973 -18.297 1 92.75 144 ILE B N 1
ATOM 2740 C CA . ILE B 1 144 ? -5.484 -6.824 -17.219 1 92.75 144 ILE B CA 1
ATOM 2741 C C . ILE B 1 144 ? -4.051 -6.43 -16.859 1 92.75 144 ILE B C 1
ATOM 2743 O O . ILE B 1 144 ? -3.723 -6.266 -15.688 1 92.75 144 ILE B O 1
ATOM 2747 N N . ARG B 1 145 ? -3.314 -6.176 -17.875 1 92.31 145 ARG B N 1
ATOM 2748 C CA . ARG B 1 145 ? -1.911 -5.828 -17.672 1 92.31 145 ARG B CA 1
ATOM 2749 C C . ARG B 1 145 ? -1.776 -4.52 -16.906 1 92.31 145 ARG B C 1
ATOM 2751 O O . ARG B 1 145 ? -0.934 -4.402 -16.016 1 92.31 145 ARG B O 1
ATOM 2758 N N . ARG B 1 146 ? -2.568 -3.59 -17.219 1 90.75 146 ARG B N 1
ATOM 2759 C CA . ARG B 1 146 ? -2.51 -2.293 -16.547 1 90.75 146 ARG B CA 1
ATOM 2760 C C . ARG B 1 146 ? -2.857 -2.422 -15.07 1 90.75 146 ARG B C 1
ATOM 2762 O O . ARG B 1 146 ? -2.217 -1.8 -14.227 1 90.75 146 ARG B O 1
ATOM 2769 N N . GLY B 1 147 ? -3.873 -3.246 -14.797 1 92.25 147 GLY B N 1
ATOM 2770 C CA . GLY B 1 147 ? -4.242 -3.479 -13.406 1 92.25 147 GLY B CA 1
ATOM 2771 C C . GLY B 1 147 ? -3.156 -4.172 -12.609 1 92.25 147 GLY B C 1
ATOM 2772 O O . GLY B 1 147 ? -2.877 -3.787 -11.469 1 92.25 147 GLY B O 1
ATOM 2773 N N . ARG B 1 148 ? -2.508 -5.098 -13.227 1 94.88 148 ARG B N 1
ATOM 2774 C CA . ARG B 1 148 ? -1.451 -5.84 -12.547 1 94.88 148 ARG B CA 1
ATOM 2775 C C . ARG B 1 148 ? -0.224 -4.965 -12.32 1 94.88 148 ARG B C 1
ATOM 2777 O O . ARG B 1 148 ? 0.416 -5.043 -11.273 1 94.88 148 ARG B O 1
ATOM 2784 N N . THR B 1 149 ? 0.067 -4.164 -13.297 1 92.62 149 THR B N 1
ATOM 2785 C CA . THR B 1 149 ? 1.188 -3.24 -13.164 1 92.62 149 THR B CA 1
ATOM 2786 C C . THR B 1 149 ? 0.935 -2.244 -12.039 1 92.62 149 THR B C 1
ATOM 2788 O O . THR B 1 149 ? 1.807 -2.018 -11.195 1 92.62 149 THR B O 1
ATOM 2791 N N . PHE B 1 150 ? -0.224 -1.731 -12.023 1 90.94 150 PHE B N 1
ATOM 2792 C CA . PHE B 1 150 ? -0.619 -0.8 -10.977 1 90.94 150 PHE B CA 1
ATOM 2793 C C . PHE B 1 150 ? -0.52 -1.458 -9.609 1 90.94 150 PHE B C 1
ATOM 2795 O O . PHE B 1 150 ? 0.111 -0.916 -8.695 1 90.94 150 PHE B O 1
ATOM 2802 N N . GLN B 1 151 ? -1.089 -2.602 -9.477 1 95 151 GLN B N 1
ATOM 2803 C CA . GLN B 1 151 ? -1.104 -3.326 -8.203 1 95 151 GLN B CA 1
ATOM 2804 C C . GLN B 1 151 ? 0.313 -3.635 -7.73 1 95 151 GLN B C 1
ATOM 2806 O O . GLN B 1 151 ? 0.613 -3.521 -6.543 1 95 151 GLN B O 1
ATOM 2811 N N . LEU B 1 152 ? 1.119 -4.023 -8.656 1 95.19 152 LEU B N 1
ATOM 2812 C CA . LEU B 1 152 ? 2.506 -4.328 -8.32 1 95.19 152 LEU B CA 1
ATOM 2813 C C . LEU B 1 152 ? 3.199 -3.105 -7.727 1 95.19 152 LEU B C 1
ATOM 2815 O O . LEU B 1 152 ? 3.826 -3.193 -6.668 1 95.19 152 LEU B O 1
ATOM 2819 N N . TYR B 1 153 ? 3.029 -2.014 -8.375 1 92.5 153 TYR B N 1
ATOM 2820 C CA . TYR B 1 153 ? 3.721 -0.805 -7.938 1 92.5 153 TYR B CA 1
ATOM 2821 C C . TYR B 1 153 ? 3.209 -0.344 -6.578 1 92.5 153 TYR B C 1
ATOM 2823 O O . TYR B 1 153 ? 4 -0.026 -5.684 1 92.5 153 TYR B O 1
ATOM 2831 N N . VAL B 1 154 ? 1.934 -0.358 -6.43 1 93.62 154 VAL B N 1
ATOM 2832 C CA . VAL B 1 154 ? 1.334 0.06 -5.164 1 93.62 154 VAL B CA 1
ATOM 2833 C C . VAL B 1 154 ? 1.801 -0.862 -4.043 1 93.62 154 VAL B C 1
ATOM 2835 O O . VAL B 1 154 ? 2.215 -0.395 -2.979 1 93.62 154 VAL B O 1
ATOM 2838 N N . SER B 1 155 ? 1.729 -2.139 -4.312 1 96.31 155 SER B N 1
ATOM 2839 C CA . SER B 1 155 ? 2.117 -3.121 -3.305 1 96.31 155 SER B CA 1
ATOM 2840 C C . SER B 1 155 ? 3.594 -2.988 -2.943 1 96.31 155 SER B C 1
ATOM 2842 O O . SER B 1 155 ? 3.955 -3.012 -1.766 1 96.31 155 SER B O 1
ATOM 2844 N N . LEU B 1 156 ? 4.418 -2.861 -3.936 1 96.44 156 LEU B N 1
ATOM 2845 C CA . LEU B 1 156 ? 5.863 -2.783 -3.738 1 96.44 156 LEU B CA 1
ATOM 2846 C C . LEU B 1 156 ? 6.234 -1.562 -2.904 1 96.44 156 LEU B C 1
ATOM 2848 O O . LEU B 1 156 ? 6.922 -1.686 -1.889 1 96.44 156 LEU B O 1
ATOM 2852 N N . ILE B 1 157 ? 5.742 -0.471 -3.248 1 94.69 157 ILE B N 1
ATOM 2853 C CA . ILE B 1 157 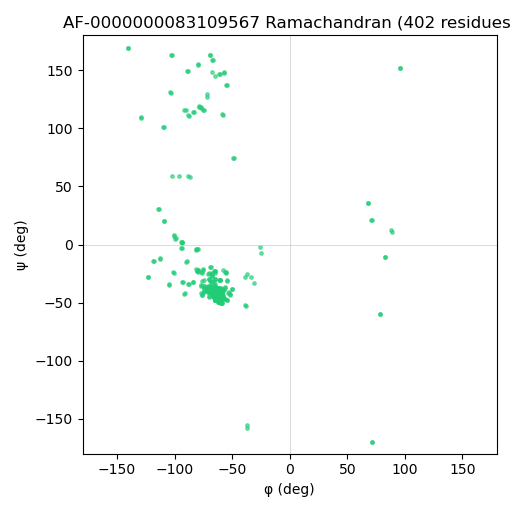? 6.078 0.781 -2.576 1 94.69 157 ILE B CA 1
ATOM 2854 C C . ILE B 1 157 ? 5.578 0.741 -1.134 1 94.69 157 ILE B C 1
ATOM 2856 O O . ILE B 1 157 ? 6.332 1.034 -0.203 1 94.69 157 ILE B O 1
ATOM 2860 N N . ASN B 1 158 ? 4.371 0.348 -0.955 1 95.19 158 ASN B N 1
ATOM 2861 C CA . ASN B 1 158 ? 3.779 0.434 0.376 1 95.19 158 ASN B CA 1
ATOM 2862 C C . ASN B 1 158 ? 4.32 -0.652 1.302 1 95.19 158 ASN B C 1
ATOM 2864 O O . ASN B 1 158 ? 4.461 -0.433 2.506 1 95.19 158 ASN B O 1
ATOM 2868 N N . THR B 1 159 ? 4.57 -1.806 0.763 1 95.69 159 THR B N 1
ATOM 2869 C CA . THR B 1 159 ? 5.172 -2.854 1.581 1 95.69 159 THR B CA 1
ATOM 2870 C C . THR B 1 159 ? 6.566 -2.447 2.041 1 95.69 159 THR B C 1
ATOM 2872 O O . THR B 1 159 ? 6.891 -2.555 3.227 1 95.69 159 THR B O 1
ATOM 2875 N N . LEU B 1 160 ? 7.348 -1.957 1.167 1 96.75 160 LEU B N 1
ATOM 2876 C CA . LEU B 1 160 ? 8.711 -1.569 1.515 1 96.75 160 LEU B CA 1
ATOM 2877 C C . LEU B 1 160 ? 8.711 -0.326 2.396 1 96.75 160 LEU B C 1
ATOM 2879 O O . LEU B 1 160 ? 9.555 -0.193 3.285 1 96.75 160 LEU B O 1
ATOM 2883 N N . ALA B 1 161 ? 7.777 0.574 2.131 1 95.12 161 ALA B N 1
ATOM 2884 C CA . ALA B 1 161 ? 7.625 1.728 3.014 1 95.12 161 ALA B CA 1
ATOM 2885 C C . ALA B 1 161 ? 7.297 1.289 4.438 1 95.12 161 ALA B C 1
ATOM 2887 O O . ALA B 1 161 ? 7.852 1.826 5.402 1 95.12 161 ALA B O 1
ATOM 2888 N N . ALA B 1 162 ? 6.379 0.36 4.559 1 92.44 162 ALA B N 1
ATOM 2889 C CA . ALA B 1 162 ? 6.02 -0.155 5.879 1 92.44 162 ALA B CA 1
ATOM 2890 C C . ALA B 1 162 ? 7.227 -0.784 6.566 1 92.44 162 ALA B C 1
ATOM 2892 O O . ALA B 1 162 ? 7.422 -0.605 7.773 1 92.44 162 ALA B O 1
ATOM 2893 N N . ALA B 1 163 ? 8.008 -1.51 5.828 1 91.62 163 ALA B N 1
ATOM 2894 C CA . ALA B 1 163 ? 9.227 -2.109 6.383 1 91.62 163 ALA B CA 1
ATOM 2895 C C . ALA B 1 163 ? 10.188 -1.036 6.883 1 91.62 163 ALA B C 1
ATOM 2897 O O . ALA B 1 163 ? 10.773 -1.173 7.957 1 91.62 163 ALA B O 1
ATOM 2898 N N . ALA B 1 164 ? 10.32 -0.004 6.133 1 93.5 164 ALA B N 1
ATOM 2899 C CA . ALA B 1 164 ? 11.211 1.089 6.52 1 93.5 164 ALA B CA 1
ATOM 2900 C C . ALA B 1 164 ? 10.734 1.762 7.801 1 93.5 164 ALA B C 1
ATOM 2902 O O . ALA B 1 164 ? 11.539 2.111 8.664 1 93.5 164 ALA B O 1
ATOM 2903 N N . ARG B 1 165 ? 9.445 1.918 7.93 1 89.81 165 ARG B N 1
ATOM 2904 C CA . ARG B 1 165 ? 8.859 2.613 9.07 1 89.81 165 ARG B CA 1
ATOM 2905 C C . ARG B 1 165 ? 9.008 1.792 10.344 1 89.81 165 ARG B C 1
ATOM 2907 O O . ARG B 1 165 ? 9.039 2.348 11.445 1 89.81 165 ARG B O 1
ATOM 2914 N N . SER B 1 166 ? 9.031 0.496 10.203 1 84.06 166 SER B N 1
ATOM 2915 C CA . SER B 1 166 ? 9.102 -0.371 11.375 1 84.06 166 SER B CA 1
ATOM 2916 C C . SER B 1 166 ? 10.422 -0.193 12.117 1 84.06 166 SER B C 1
ATOM 2918 O O . SER B 1 166 ? 10.531 -0.532 13.297 1 84.06 166 SER B O 1
ATOM 2920 N N . GLY B 1 167 ? 11.43 0.271 11.492 1 82.06 167 GLY B N 1
ATOM 2921 C CA . GLY B 1 167 ? 12.719 0.514 12.117 1 82.06 167 GLY B CA 1
ATOM 2922 C C . GLY B 1 167 ? 13.586 -0.729 12.203 1 82.06 167 GLY B C 1
ATOM 2923 O O . GLY B 1 167 ? 14.766 -0.646 12.539 1 82.06 167 GLY B O 1
ATOM 2924 N N . HIS B 1 168 ? 13.125 -1.918 11.945 1 80.31 168 HIS B N 1
ATOM 2925 C CA . HIS B 1 168 ? 13.867 -3.164 12.094 1 80.31 168 HIS B CA 1
ATOM 2926 C C . HIS B 1 168 ? 14.539 -3.562 10.781 1 80.31 168 HIS B C 1
ATOM 2928 O O . HIS B 1 168 ? 15.266 -4.555 10.727 1 80.31 168 HIS B O 1
ATOM 2934 N N . GLY B 1 169 ? 14.375 -2.723 9.82 1 83.94 169 GLY B N 1
ATOM 2935 C CA . GLY B 1 169 ? 14.953 -3.051 8.523 1 83.94 169 GLY B CA 1
ATOM 2936 C C . GLY B 1 169 ? 14.227 -4.18 7.816 1 83.94 169 GLY B C 1
ATOM 2937 O O . GLY B 1 169 ? 13.078 -4.492 8.148 1 83.94 169 GLY B O 1
ATOM 2938 N N . LEU B 1 170 ? 14.773 -4.715 6.715 1 92.56 170 LEU B N 1
ATOM 2939 C CA . LEU B 1 170 ? 14.266 -5.785 5.859 1 92.56 170 LEU B CA 1
ATOM 2940 C C . LEU B 1 170 ? 15.328 -6.859 5.645 1 92.56 170 LEU B C 1
ATOM 2942 O O . LEU B 1 170 ? 16.359 -6.602 5.02 1 92.56 170 LEU B O 1
ATOM 2946 N N . SER B 1 171 ? 15.109 -8.047 6.262 1 94.19 171 SER B N 1
ATOM 2947 C CA . SER B 1 171 ? 16.062 -9.133 6.055 1 94.19 171 SER B CA 1
ATOM 2948 C C . SER B 1 171 ? 16.031 -9.625 4.613 1 94.19 171 SER B C 1
ATOM 2950 O O . SER B 1 171 ? 15.062 -9.414 3.896 1 94.19 171 SER B O 1
ATOM 2952 N N . GLU B 1 172 ? 17.125 -10.273 4.23 1 96.38 172 GLU B N 1
ATOM 2953 C CA . GLU B 1 172 ? 17.188 -10.844 2.889 1 96.38 172 GLU B CA 1
ATOM 2954 C C . GLU B 1 172 ? 16.078 -11.875 2.688 1 96.38 172 GLU B C 1
ATOM 2956 O O . GLU B 1 172 ? 15.461 -11.938 1.617 1 96.38 172 GLU B O 1
ATOM 2961 N N . ALA B 1 173 ? 15.797 -12.648 3.709 1 95.44 173 ALA B N 1
ATOM 2962 C CA . ALA B 1 173 ? 14.742 -13.656 3.621 1 95.44 173 ALA B CA 1
ATOM 2963 C C . ALA B 1 173 ? 13.383 -13 3.406 1 95.44 173 ALA B C 1
ATOM 2965 O O . ALA B 1 173 ? 12.57 -13.477 2.609 1 95.44 173 ALA B O 1
ATOM 2966 N N . GLN B 1 174 ? 13.148 -11.93 4.117 1 95.69 174 GLN B N 1
ATOM 2967 C CA . GLN B 1 174 ? 11.898 -11.195 3.961 1 95.69 174 GLN B CA 1
ATOM 2968 C C . GLN B 1 174 ? 11.766 -10.625 2.555 1 95.69 174 GLN B C 1
ATOM 2970 O O . GLN B 1 174 ? 10.703 -10.734 1.928 1 95.69 174 GLN B O 1
ATOM 2975 N N . LEU B 1 175 ? 12.852 -10.016 2.098 1 97.88 175 LEU B N 1
ATOM 2976 C CA . LEU B 1 175 ? 12.828 -9.43 0.765 1 97.88 175 LEU B CA 1
ATOM 2977 C C . LEU B 1 175 ? 12.547 -10.484 -0.295 1 97.88 175 LEU B C 1
ATOM 2979 O O . LEU B 1 175 ? 11.711 -10.281 -1.18 1 97.88 175 LEU B O 1
ATOM 2983 N N . HIS B 1 176 ? 13.234 -11.617 -0.241 1 98.06 176 HIS B N 1
ATOM 2984 C CA . HIS B 1 176 ? 13.039 -12.664 -1.231 1 98.06 176 HIS B CA 1
ATOM 2985 C C . HIS B 1 176 ? 11.625 -13.242 -1.154 1 98.06 176 HIS B C 1
ATOM 2987 O O . HIS B 1 176 ? 11.031 -13.578 -2.18 1 98.06 176 HIS B O 1
ATOM 2993 N N . ASN B 1 177 ? 11.109 -13.336 0.049 1 97.62 177 ASN B N 1
ATOM 2994 C CA . ASN B 1 177 ? 9.719 -13.773 0.186 1 97.62 177 ASN B CA 1
ATOM 2995 C C . ASN B 1 177 ? 8.758 -12.781 -0.463 1 97.62 177 ASN B C 1
ATOM 2997 O O . ASN B 1 177 ? 7.801 -13.188 -1.124 1 97.62 177 ASN B O 1
ATOM 3001 N N . TYR B 1 178 ? 8.984 -11.484 -0.256 1 98.19 178 TYR B N 1
ATOM 3002 C CA . TYR B 1 178 ? 8.164 -10.469 -0.904 1 98.19 178 TYR B CA 1
ATOM 3003 C C . TYR B 1 178 ? 8.258 -10.578 -2.422 1 98.19 178 TYR B C 1
ATOM 3005 O O . TYR B 1 178 ? 7.25 -10.461 -3.123 1 98.19 178 TYR B O 1
ATOM 3013 N N . VAL B 1 179 ? 9.453 -10.789 -2.883 1 98.56 179 VAL B N 1
ATOM 3014 C CA . VAL B 1 179 ? 9.656 -10.914 -4.324 1 98.56 179 VAL B CA 1
ATOM 3015 C C . VAL B 1 179 ? 8.898 -12.125 -4.848 1 98.56 179 VAL B C 1
ATOM 3017 O O . VAL B 1 179 ? 8.234 -12.055 -5.883 1 98.56 179 VAL B O 1
ATOM 3020 N N . ASP B 1 180 ? 8.977 -13.297 -4.121 1 98.25 180 ASP B N 1
ATOM 3021 C CA . ASP B 1 180 ? 8.195 -14.469 -4.5 1 98.25 180 ASP B CA 1
ATOM 3022 C C . ASP B 1 180 ? 6.719 -14.125 -4.672 1 98.25 180 ASP B C 1
ATOM 3024 O O . ASP B 1 180 ? 6.086 -14.547 -5.641 1 98.25 180 ASP B O 1
ATOM 3028 N N . THR B 1 181 ? 6.238 -13.352 -3.77 1 97.69 181 THR B N 1
ATOM 3029 C CA . THR B 1 181 ? 4.82 -13.008 -3.756 1 97.69 181 THR B CA 1
ATOM 3030 C C . THR B 1 181 ? 4.48 -12.062 -4.906 1 97.69 181 THR B C 1
ATOM 3032 O O . THR B 1 181 ? 3.439 -12.211 -5.551 1 97.69 181 THR B O 1
ATOM 3035 N N . TRP B 1 182 ? 5.305 -11.109 -5.184 1 98.31 182 TRP B N 1
ATOM 3036 C CA . TRP B 1 182 ? 5.059 -10.18 -6.281 1 98.31 182 TRP B CA 1
ATOM 3037 C C . TRP B 1 182 ? 5.133 -10.898 -7.625 1 98.31 182 TRP B C 1
ATOM 3039 O O . TRP B 1 182 ? 4.387 -10.57 -8.555 1 98.31 182 TRP B O 1
ATOM 3049 N N . VAL B 1 183 ? 6.039 -11.844 -7.727 1 97.38 183 VAL B N 1
ATOM 3050 C CA . VAL B 1 183 ? 6.09 -12.656 -8.938 1 97.38 183 VAL B CA 1
ATOM 3051 C C . VAL B 1 183 ? 4.785 -13.438 -9.086 1 97.38 183 VAL B C 1
ATOM 3053 O O . VAL B 1 183 ? 4.211 -13.492 -10.18 1 97.38 183 VAL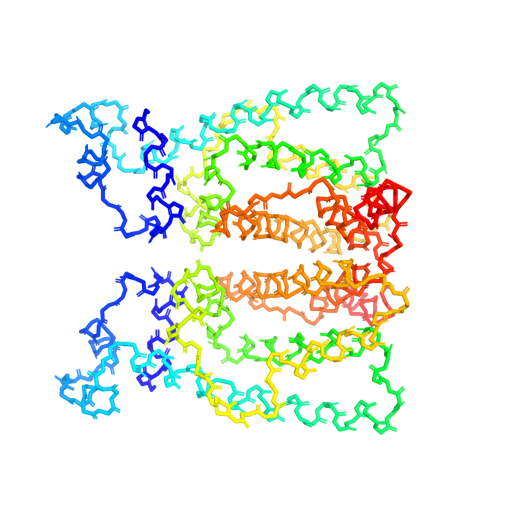 B O 1
ATOM 3056 N N . GLY B 1 184 ? 4.293 -14.016 -8 1 96.5 184 GLY B N 1
ATOM 3057 C CA . GLY B 1 184 ? 3.01 -14.695 -8.016 1 96.5 184 GLY B CA 1
ATOM 3058 C C . GLY B 1 184 ? 1.858 -13.797 -8.422 1 96.5 184 GLY B C 1
ATOM 3059 O O . GLY B 1 184 ? 0.959 -14.219 -9.148 1 96.5 184 GLY B O 1
ATOM 3060 N N . MET B 1 185 ? 1.883 -12.594 -7.973 1 96.56 185 MET B N 1
ATOM 3061 C CA . MET B 1 185 ? 0.878 -11.594 -8.328 1 96.56 185 MET B CA 1
ATOM 3062 C C . MET B 1 185 ? 0.888 -11.312 -9.828 1 96.56 185 MET B C 1
ATOM 3064 O O . MET B 1 185 ? -0.159 -11.344 -10.477 1 96.56 185 MET B O 1
ATOM 3068 N N . LEU B 1 186 ? 2.031 -11.062 -10.352 1 94.56 186 LEU B N 1
ATOM 3069 C CA . LEU B 1 186 ? 2.178 -10.68 -11.758 1 94.56 186 LEU B CA 1
ATOM 3070 C C . LEU B 1 186 ? 1.781 -11.828 -12.672 1 94.56 186 LEU B C 1
ATOM 3072 O O . LEU B 1 186 ? 1.168 -11.609 -13.719 1 94.56 186 LEU B O 1
ATOM 3076 N N . THR B 1 187 ? 2.117 -13.047 -12.242 1 94.12 187 THR B N 1
ATOM 3077 C CA . THR B 1 187 ? 1.958 -14.188 -13.141 1 94.12 187 THR B CA 1
ATOM 3078 C C . THR B 1 187 ? 0.684 -14.961 -12.805 1 94.12 187 THR B C 1
ATOM 3080 O O . THR B 1 187 ? 0.455 -16.047 -13.344 1 94.12 187 THR B O 1
ATOM 3083 N N . ALA B 1 188 ? -0.122 -14.43 -11.922 1 95.75 188 ALA B N 1
ATOM 3084 C CA . ALA B 1 188 ? -1.354 -15.102 -11.516 1 95.75 188 ALA B CA 1
ATOM 3085 C C . ALA B 1 188 ? -2.223 -15.43 -12.727 1 95.75 188 ALA B C 1
ATOM 3087 O O . ALA B 1 188 ? -2.336 -14.617 -13.656 1 95.75 188 ALA B O 1
ATOM 3088 N N . PRO B 1 189 ? -2.811 -16.609 -12.781 1 94.69 189 PRO B N 1
ATOM 3089 C CA . PRO B 1 189 ? -3.764 -16.891 -13.859 1 94.69 189 PRO B CA 1
ATOM 3090 C C . PRO B 1 189 ? -4.969 -15.953 -13.836 1 94.69 189 PRO B C 1
ATOM 3092 O O . PRO B 1 189 ? -5.352 -15.461 -12.766 1 94.69 189 PRO B O 1
ATOM 3095 N N . VAL B 1 190 ? -5.457 -15.656 -14.992 1 95.12 190 VAL B N 1
ATOM 3096 C CA . VAL B 1 190 ? -6.707 -14.914 -15.086 1 95.12 190 VAL B CA 1
ATOM 3097 C C . VAL B 1 190 ? -7.887 -15.852 -14.852 1 95.12 190 VAL B C 1
ATOM 3099 O O . VAL B 1 190 ? -8.07 -16.828 -15.586 1 95.12 190 VAL B O 1
ATOM 3102 N N . SER B 1 191 ? -8.633 -15.578 -13.836 1 95.81 191 SER B N 1
ATOM 3103 C CA . SER B 1 191 ? -9.727 -16.469 -13.453 1 95.81 191 SER B CA 1
ATOM 3104 C C . SER B 1 191 ? -10.852 -16.422 -14.484 1 95.81 191 SER B C 1
ATOM 3106 O O . SER B 1 191 ? -10.906 -15.516 -15.312 1 95.81 191 SER B O 1
ATOM 3108 N N . TYR B 1 192 ? -11.703 -17.391 -14.438 1 94.56 192 TYR B N 1
ATOM 3109 C CA . TYR B 1 192 ? -12.875 -17.438 -15.297 1 94.56 192 TYR B CA 1
ATOM 3110 C C . TYR B 1 192 ? -13.766 -16.219 -15.078 1 94.56 192 TYR B C 1
ATOM 3112 O O . TYR B 1 192 ? -14.281 -15.641 -16.031 1 94.56 192 TYR B O 1
ATOM 3120 N N . GLU B 1 193 ? -13.859 -15.805 -13.82 1 93.25 193 GLU B N 1
ATOM 3121 C CA . GLU B 1 193 ? -14.664 -14.633 -13.484 1 93.25 193 GLU B CA 1
ATOM 3122 C C . GLU B 1 193 ? -14.125 -13.375 -14.172 1 93.25 193 GLU B C 1
ATOM 3124 O O . GLU B 1 193 ? -14.883 -12.617 -14.773 1 93.25 193 GLU B O 1
ATOM 3129 N N . THR B 1 194 ? -12.852 -13.195 -14.078 1 94.81 194 THR B N 1
ATOM 3130 C CA . THR B 1 194 ? -12.227 -12.023 -14.68 1 94.81 194 THR B CA 1
ATOM 3131 C C . THR B 1 194 ? -12.367 -12.055 -16.203 1 94.81 194 THR B C 1
ATOM 3133 O O . THR B 1 194 ? -12.695 -11.039 -16.812 1 94.81 194 THR B O 1
ATOM 3136 N N . ARG B 1 195 ? -12.172 -13.18 -16.812 1 93.25 195 ARG B N 1
ATOM 3137 C CA . ARG B 1 195 ? -12.273 -13.32 -18.266 1 93.25 195 ARG B CA 1
ATOM 3138 C C . ARG B 1 195 ? -13.68 -12.992 -18.75 1 93.25 195 ARG B C 1
ATOM 3140 O O . ARG B 1 195 ? -13.859 -12.328 -19.766 1 93.25 195 ARG B O 1
ATOM 3147 N N . ALA B 1 196 ? -14.633 -13.414 -18 1 93.25 196 ALA B N 1
ATOM 3148 C CA . ALA B 1 196 ? -16.031 -13.203 -18.375 1 93.25 196 ALA B CA 1
ATOM 3149 C C . ALA B 1 196 ? -16.391 -11.719 -18.328 1 93.25 196 ALA B C 1
ATOM 3151 O O . ALA B 1 196 ? -17.141 -11.234 -19.172 1 93.25 196 ALA B O 1
ATOM 3152 N N . LEU B 1 197 ? -15.773 -11.008 -17.469 1 91.75 197 LEU B N 1
ATOM 3153 C CA . LEU B 1 197 ? -16.109 -9.594 -17.266 1 91.75 197 LEU B CA 1
ATOM 3154 C C . LEU B 1 197 ? -15.383 -8.719 -18.297 1 91.75 197 LEU B C 1
ATOM 3156 O O . LEU B 1 197 ? -15.867 -7.645 -18.641 1 91.75 197 LEU B O 1
ATOM 3160 N N . ILE B 1 198 ? -14.234 -9.078 -18.719 1 87.25 198 ILE B N 1
ATOM 3161 C CA . ILE B 1 198 ? -13.477 -8.305 -19.703 1 87.25 198 ILE B CA 1
ATOM 3162 C C . ILE B 1 198 ? -14.07 -8.516 -21.094 1 87.25 198 ILE B C 1
ATOM 3164 O O . ILE B 1 198 ? -14.094 -7.59 -21.906 1 87.25 198 ILE B O 1
ATOM 3168 N N . ALA B 1 199 ? -14.414 -9.688 -21.484 1 76.56 199 ALA B N 1
ATOM 3169 C CA . ALA B 1 199 ? -15.055 -9.992 -22.766 1 76.56 199 ALA B CA 1
ATOM 3170 C C . ALA B 1 199 ? -16.328 -9.164 -22.953 1 76.56 199 ALA B C 1
ATOM 3172 O O . ALA B 1 199 ? -16.625 -8.719 -24.062 1 76.56 199 ALA B O 1
ATOM 3173 N N . ASP B 1 200 ? -16.875 -8.906 -21.953 1 67.44 200 ASP B N 1
ATOM 3174 C CA . ASP B 1 200 ? -18.109 -8.133 -22 1 67.44 200 ASP B CA 1
ATOM 3175 C C . ASP B 1 200 ? -17.828 -6.652 -22.266 1 67.44 200 ASP B C 1
ATOM 3177 O O . ASP B 1 200 ? -18.656 -5.953 -22.859 1 67.44 200 ASP B O 1
ATOM 3181 N N . ASP B 1 201 ? -16.734 -6.176 -21.828 1 60.06 201 ASP B N 1
ATOM 3182 C CA . ASP B 1 201 ? -16.391 -4.773 -22.016 1 60.06 201 ASP B CA 1
ATOM 3183 C C . ASP B 1 201 ? -15.984 -4.496 -23.469 1 60.06 201 ASP B C 1
ATOM 3185 O O . ASP B 1 201 ? -16.094 -3.361 -23.938 1 60.06 201 ASP B O 1
ATOM 3189 N N . ASP B 1 202 ? -15.266 -5.367 -24.188 1 49 202 ASP B N 1
ATOM 3190 C CA . ASP B 1 202 ? -14.891 -5.215 -25.594 1 49 202 ASP B CA 1
ATOM 3191 C C . ASP B 1 202 ? -16.125 -5.316 -26.5 1 49 202 ASP B C 1
ATOM 3193 O O . ASP B 1 202 ? -16.062 -4.957 -27.672 1 49 202 ASP B O 1
ATOM 3197 N N . ASP B 1 203 ? -17.234 -5.867 -26.078 1 41.09 203 ASP B N 1
ATOM 3198 C CA . ASP B 1 203 ? -18.422 -5.855 -26.938 1 41.09 203 ASP B CA 1
ATOM 3199 C C . ASP B 1 203 ? -19.234 -4.586 -26.719 1 41.09 203 ASP B C 1
ATOM 3201 O O . ASP B 1 203 ? -19.453 -4.168 -25.578 1 41.09 203 ASP B O 1
#

Radius of gyration: 21.81 Å; Cα contacts (8 Å, |Δi|>4): 481; chains: 2; bounding box: 46×58×51 Å

Foldseek 3Di:
DLLQLLQVCCLPPNLVVDALVNSCVSVVHPDSVVCCVVQVGSLSSLLVSCLVLCVQLLVQLVVLVVVCVVVVCLLPLLSLLCSVQVSLLVCLVVLGLNLSNVLRLVPDPCNVPRRHDPPSVRPPPPVVSLVSLVSNQPPDDPVVSVVLSVVLVNCRSVVSNVQSVVVPGADPVRSVVVSVVNSCSSHPDDDPVNVVVVVVVVD/DLLQLVQVCCLPPNLVVDALVNSCVSVVHPDSVVCCVVQVGSLSSLLVSCLVLCVQLLVQLVVLVVVCVVVVCLLPLLSLLCSVQVSLLVCLVVLGLNLSNVLRLVPDPCNVPRRHDPPSVRPPPVVVSLVSLVSNQPPDDPVVSVVLVVVLVNCRSVVSNVQSVVVPGADPVRSVVVSVVNSCSSHPDDDPVNVVVVVVVVD